Protein AF-0000000085123176 (afdb_homodimer)

Organism: Arcobacter nitrofigilis (strain ATCC 33309 / DSM 7299 / CCUG 15893 / LMG 7604 / NCTC 12251 / CI) (NCBI:txid572480)

Radius of gyration: 27.77 Å; Cα contacts (8 Å, |Δi|>4): 1333; chains: 2; bounding box: 53×90×58 Å

Nearest PDB structures (foldseek):
  7kwm-assembly1_A  TM=8.705E-01  e=2.620E-28  Homo sapiens
  6v8a-assembly1_A-2  TM=8.587E-01  e=2.335E-28  Homo sapiens
  4lcj-assembly4_G  TM=8.753E-01  e=7.917E-26  Homo sapiens
  6ih2-assembly1_B-2  TM=7.826E-01  e=4.218E-25  Ralstonia sp. 4506
  6ih4-assembly1_B  TM=7.760E-01  e=4.238E-24  Ralstonia sp. 4506

Sequence (638 aa):
MNRVFITDKITDPYIEKEVLGDELSPELHEDVEVLMVWHKKITNEFIDKFPKLKALVRYGVGYDVFQDLEYIKQKGIYASNTPDYGTEEVSDTAIAMIMNIARGITRYDYQCRDYKDGSWQTNTFTNIKRTSDYKLGVIGAGRIGGSVILKANALRFQTYFYDPYLSSGTEKMLGAKRVESLDELLKTCDIISINCPLNAQTNALVDENFISKMKKGSSIVNTARGPIVKDLDVFYEPLKSGHLNCVNLDVLPSEPPKNGLMIDAWKAKESWLDGRFIINPHSAFYSDKAYFEMRQKAALNAKRVLDGKKPINIVNGLKMNRVFITDKITDPYIEKEVLGDELSPELHEDVEVLMVWHKKITNEFIDKFPKLKALVRYGVGYDVFQDLEYIKQKGIYASNTPDYGTEEVSDTAIAMIMNIARGITRYDYQCRDYKDGSWQTNTFTNIKRTSDYKLGVIGAGRIGGSVILKANALRFQTYFYDPYLSSGTEKMLGAKRVESLDELLKTCDIISINCPLNAQTNALVDENFISKMKKGSSIVNTARGPIVKDLDVFYEPLKSGHLNCVNLDVLPSEPPKNGLMIDAWKAKESWLDGRFIINPHSAFYSDKAYFEMRQKAALNAKRVLDGKKPINIVNGLK

pLDDT: mean 95.34, std 4.99, range [68.31, 98.94]

Solvent-accessible surface area (backbone atoms only — not comparable to full-atom values): 32855 Å² total; per-residue (Å²): 124,33,34,29,32,71,74,48,93,72,83,74,56,61,62,38,38,72,69,43,46,66,31,52,26,95,61,89,58,50,71,26,26,30,40,36,34,57,70,64,71,45,42,72,73,62,53,67,60,26,84,53,43,42,34,39,35,24,54,30,59,72,58,78,37,53,68,48,46,67,59,39,32,73,71,65,24,43,35,25,40,32,70,71,44,27,39,67,35,33,22,50,38,49,48,20,51,51,35,29,61,53,63,35,51,51,30,34,33,55,54,52,65,70,52,52,93,88,37,45,61,71,65,62,71,85,83,30,52,42,53,62,72,38,31,37,22,29,37,20,61,50,75,42,25,37,47,36,44,45,47,38,46,65,63,38,34,37,44,32,32,36,49,94,82,62,62,90,61,50,38,69,75,51,70,33,47,71,48,94,42,66,66,59,41,34,52,66,22,46,32,38,37,40,39,39,74,75,46,88,83,31,48,38,49,48,35,61,70,50,58,69,49,32,28,77,49,14,30,42,37,35,67,49,51,18,47,27,34,56,48,72,54,61,48,44,62,37,43,73,73,41,42,27,54,35,41,37,28,24,44,48,59,43,84,65,75,61,88,46,71,36,51,49,38,58,67,66,60,40,73,93,44,50,53,27,61,45,48,35,51,54,47,42,51,56,17,60,58,22,51,52,43,30,48,43,52,34,35,50,34,50,45,32,43,77,72,73,40,78,55,62,60,62,72,44,72,68,127,124,34,34,28,31,71,73,47,95,69,85,75,56,62,62,38,38,72,70,43,45,64,30,50,25,94,62,90,59,50,70,25,27,29,41,37,34,58,70,62,72,45,43,72,74,62,53,68,59,26,83,53,43,42,34,39,35,23,53,32,60,74,58,77,38,54,68,49,45,67,60,39,32,74,71,65,24,45,36,25,40,31,70,72,44,26,39,67,36,32,24,50,39,47,49,21,50,50,35,30,62,54,64,34,50,49,31,36,33,53,54,50,67,68,55,52,92,84,39,58,47,70,68,61,71,85,82,31,52,44,53,63,72,40,29,38,20,29,36,19,62,51,75,40,25,37,48,35,44,45,48,38,46,65,64,37,35,37,44,33,32,37,51,95,82,63,62,89,61,50,39,68,74,52,68,31,46,70,50,94,40,67,65,60,42,33,51,65,21,45,33,38,37,40,39,41,74,77,46,89,84,31,48,39,50,47,35,62,70,52,57,70,50,31,29,78,50,13,32,42,36,35,67,48,51,19,47,25,34,56,49,71,53,61,48,44,61,39,44,75,73,42,42,26,53,35,41,38,28,25,44,49,59,43,83,66,75,62,88,46,71,38,50,49,40,58,65,65,60,40,73,92,43,49,53,27,61,44,46,36,43,54,47,41,49,57,18,60,58,22,51,51,41,30,49,42,52,33,33,50,35,50,45,32,42,76,71,73,38,79,56,60,61,61,72,44,72,67,128

Secondary structure (DSSP, 8-state):
---EEE-SS-S--HHHHHHHGGGB-SS--TT--EEEESS--B-HHHHTT-TT--EEEESSS--TTBS-HHHHHHTT-EEE--TTTTHHHHHHHHHHHHHHHHHTHHHHHHHHTT--TT-TTT---TT---GGG-EEEEE--SHHHHHHHHHHHHTT-EEEEE-TTSPTTHHHHHTSEEPS-HHHHHHH-SEEEE-PPPSTTTTT-BSHHHHHHSPTTEEEEE-S-GGGBS-GGGGHHHHHHTSEEEEEES--SSSSPPPSHHHHHHHTT-GGGTTTEEE--S-TT--HHHHHHHHHHHHHHHHHHHTTPPPSSBSS---/---EEE-SS-S--HHHHHHHGGGB-SS--TT--EEEESS--B-HHHHTT-TT--EEEESSS--TTBS-HHHHHHTT-EEE--TTTTHHHHHHHHHHHHHHHHHTHHHHHHHHTT--TT-TTT---TT---GGG-EEEEE--SHHHHHHHHHHHHTT-EEEEE-TTSPTTHHHHHTSEEPS-HHHHHHH-SEEEE-PPPSTTTTT-BSHHHHHHSPTTEEEEE-S-GGGBS-GGGGHHHHHHTSEEEEEES--SSSSPPPSHHHHHHHTT-GGGTTTEEE--S-TT--HHHHHHHHHHHHHHHHHHHTTPPPSSBSS---

InterPro domains:
  IPR006139 D-isomer specific 2-hydroxyacid dehydrogenase, catalytic domain [PF00389] (17-316)
  IPR006140 D-isomer specific 2-hydroxyacid dehydrogenase, NAD-binding domain [PF02826] (95-284)
  IPR029752 D-isomer specific 2-hydroxyacid dehydrogenase, NAD-binding domain conserved site 1 [PS00065] (136-163)
  IPR029753 D-isomer specific 2-hydroxyacid dehydrogenase, NAD-binding domain conserved site [PS00670] (185-207)
  IPR036291 NAD(P)-binding domain superfamily [SSF51735] (90-263)
  IPR043322 C-terminal binding protein [cd05299] (3-313)
  IPR051638 C-terminal-binding dehydrogenase [PTHR46029] (28-315)

Foldseek 3Di:
DQQEEEDDDDPDLPLLCVLCPPNNHPDDDQNHAEYEYEQAQDDPVNVVSHLNHAEYEYLEQDDVSDPCLQSCQVSNHFYFYDRPLQLVLLLVVLVVVVVCLLQVVQVLVLPCVPDDPPPNVVDDDPPRDDQLPFEEEEEDCPSNNLSNLQVSVVSNHAYEYEDPPDDPPVCVVSVHHYDDDLLVRQDPGQEYEYADADDPCQFLCAALVSLVSHAQQHEYEYSYEARSNVAPCRVVVCLLVRSYQAYEYAYHSDVVDDDDDRVVCVVVVPSSHGSRYHYHRNPSRDDPRSVSCSSNLSSNQVVCVVVVHHGPRGDSPND/DQQEEEDDDDPDLPLLCVLQPPNNHPDDDQNHAEYEYEQAQDDPVNVVSHLNHAEYEYLEQADVSDPCLQSCQVSNHFYFYDRPLQLVLLLVVLVVVVVCLLQVVQVCVLPCVPDDPPCPPVDDDPPRDQQLPFEEEEEDCPSNNLSNLQVSVVSNHAYEYEDPPDDPPVCVVSVHHYDDDLLVRQDPGQEYEYADADDPCQFLCAALVSLVSHHQQHEYEYSHEARSNVAPCRVVVCLLVRSYQAYEYAYHSDVVDDDDDRVVCVVVVPSSHGSRYHYHRNPSRDDPRSVSCSSNLSSNQVVCVVVVHHGPRGDSPND

Structure (mmCIF, N/CA/C/O backbone):
data_AF-0000000085123176-model_v1
#
loop_
_entity.id
_entity.type
_entity.pdbx_description
1 polymer 'D-isomer specific 2-hydroxyacid dehydrogenase NAD-binding protein'
#
loop_
_atom_site.group_PDB
_atom_site.id
_atom_site.type_symbol
_atom_site.label_atom_id
_atom_site.label_alt_id
_atom_site.label_comp_id
_atom_site.label_asym_id
_atom_site.label_entity_id
_atom_site.label_seq_id
_atom_site.pdbx_PDB_ins_code
_atom_site.Cartn_x
_atom_site.Cartn_y
_atom_site.Cartn_z
_atom_site.occupancy
_atom_site.B_iso_or_equiv
_atom_site.auth_seq_id
_atom_site.auth_comp_id
_atom_site.auth_asym_id
_atom_site.auth_atom_id
_atom_site.pdbx_PDB_model_num
ATOM 1 N N . MET A 1 1 ? -13.438 38.625 26.062 1 74.56 1 MET A N 1
ATOM 2 C CA . MET A 1 1 ? -14.227 37.969 25.016 1 74.56 1 MET A CA 1
ATOM 3 C C . MET A 1 1 ? -13.609 38.219 23.641 1 74.56 1 MET A C 1
ATOM 5 O O . MET A 1 1 ? -12.828 39.156 23.469 1 74.56 1 MET A O 1
ATOM 9 N N . ASN A 1 2 ? -13.188 37.219 22.766 1 89.62 2 ASN A N 1
ATOM 10 C CA . ASN A 1 2 ? -12.68 37.312 21.406 1 89.62 2 ASN A CA 1
ATOM 11 C C . ASN A 1 2 ? -11.156 37.375 21.375 1 89.62 2 ASN A C 1
ATOM 13 O O . ASN A 1 2 ? -10.586 38.188 20.672 1 89.62 2 ASN A O 1
ATOM 17 N N . ARG A 1 3 ? -10.5 36.562 22.156 1 97.12 3 ARG A N 1
ATOM 18 C CA . ARG A 1 3 ? -9.062 36.656 22.359 1 97.12 3 ARG A CA 1
ATOM 19 C C . ARG A 1 3 ? -8.312 35.719 21.422 1 97.12 3 ARG A C 1
ATOM 21 O O . ARG A 1 3 ? -7.09 35.844 21.281 1 97.12 3 ARG A O 1
ATOM 28 N N . VAL A 1 4 ? -9.055 34.906 20.828 1 98.44 4 VAL A N 1
ATOM 29 C CA . VAL A 1 4 ? -8.438 33.938 19.922 1 98.44 4 VAL A CA 1
ATOM 30 C C . VAL A 1 4 ? -8.969 34.156 18.5 1 98.44 4 VAL A C 1
ATOM 32 O O . VAL A 1 4 ? -10.164 34.375 18.312 1 98.44 4 VAL A O 1
ATOM 35 N N . PHE A 1 5 ? -8.109 34.094 17.547 1 98.19 5 PHE A N 1
ATOM 36 C CA . PHE A 1 5 ? -8.531 34.25 16.156 1 98.19 5 PHE A CA 1
ATOM 37 C C . PHE A 1 5 ? -7.883 33.188 15.289 1 98.19 5 PHE A C 1
ATOM 39 O O . PHE A 1 5 ? -6.711 32.844 15.469 1 98.19 5 PHE A O 1
ATOM 46 N N . ILE A 1 6 ? -8.672 32.594 14.391 1 98.06 6 ILE A N 1
ATOM 47 C CA . ILE A 1 6 ? -8.195 31.641 13.398 1 98.06 6 ILE A CA 1
ATOM 48 C C . ILE A 1 6 ? -7.855 32.375 12.102 1 98.06 6 ILE A C 1
ATOM 50 O O . ILE A 1 6 ? -8.719 33.031 11.5 1 98.06 6 ILE A O 1
ATOM 54 N N . THR A 1 7 ? -6.672 32.188 11.602 1 96.19 7 THR A N 1
ATOM 55 C CA . THR A 1 7 ? -6.164 33.062 10.531 1 96.19 7 THR A CA 1
ATOM 56 C C . THR A 1 7 ? -6.703 32.594 9.18 1 96.19 7 THR A C 1
ATOM 58 O O . THR A 1 7 ? -6.902 33.406 8.281 1 96.19 7 THR A O 1
ATOM 61 N N . ASP A 1 8 ? -6.883 31.281 8.977 1 91 8 ASP A N 1
ATOM 62 C CA . ASP A 1 8 ? -7.207 30.844 7.621 1 91 8 ASP A CA 1
ATOM 63 C C . ASP A 1 8 ? -7.723 29.406 7.605 1 91 8 ASP A C 1
ATOM 65 O O . ASP A 1 8 ? -7.742 28.75 8.641 1 91 8 ASP A O 1
ATOM 69 N N . LYS A 1 9 ? -8.391 29 6.543 1 84.25 9 LYS A N 1
ATOM 70 C CA . LYS A 1 9 ? -8.734 27.672 6.055 1 84.25 9 LYS A CA 1
ATOM 71 C C . LYS A 1 9 ? -9.969 27.125 6.766 1 84.25 9 LYS A C 1
ATOM 73 O O . LYS A 1 9 ? -10.734 26.359 6.184 1 84.25 9 LYS A O 1
ATOM 78 N N . ILE A 1 10 ? -10.055 27.5 8.07 1 90.69 10 ILE A N 1
ATOM 79 C CA . ILE A 1 10 ? -11.195 26.953 8.797 1 90.69 10 ILE A CA 1
ATOM 80 C C . ILE A 1 10 ? -12.438 27.812 8.516 1 90.69 10 ILE A C 1
ATOM 82 O O . ILE A 1 10 ? -12.5 28.969 8.914 1 90.69 10 ILE A O 1
ATOM 86 N N . THR A 1 11 ? -13.391 27.25 7.887 1 87.25 11 THR A N 1
ATOM 87 C CA . THR A 1 11 ? -14.594 27.984 7.504 1 87.25 11 THR A CA 1
ATOM 88 C C . THR A 1 11 ? -15.672 27.844 8.578 1 87.25 11 THR A C 1
ATOM 90 O O . THR A 1 11 ? -16.391 28.812 8.875 1 87.25 11 THR A O 1
ATOM 93 N N . ASP A 1 12 ? -15.852 26.688 9.117 1 92.5 12 ASP A N 1
ATOM 94 C CA . ASP A 1 12 ? -16.781 26.438 10.211 1 92.5 12 ASP A CA 1
ATOM 95 C C . ASP A 1 12 ? -16.031 25.922 11.445 1 92.5 12 ASP A C 1
ATOM 97 O O . ASP A 1 12 ? -15.836 24.703 11.594 1 92.5 12 ASP A O 1
ATOM 101 N N . PRO A 1 13 ? -15.781 26.844 12.328 1 96.31 13 PRO A N 1
ATOM 102 C CA . PRO A 1 13 ? -14.945 26.469 13.469 1 96.31 13 PRO A CA 1
ATOM 103 C C . PRO A 1 13 ? -15.75 25.844 14.609 1 96.31 13 PRO A C 1
ATOM 105 O O . PRO A 1 13 ? -15.57 26.203 15.773 1 96.31 13 PRO A O 1
ATOM 108 N N . TYR A 1 14 ? -16.578 24.828 14.312 1 96.44 14 TYR A N 1
ATOM 109 C CA . TYR A 1 14 ? -17.438 24.234 15.328 1 96.44 14 TYR A CA 1
ATOM 110 C C . TYR A 1 14 ? -16.625 23.516 16.391 1 96.44 14 TYR A C 1
ATOM 112 O O . TYR A 1 14 ? -16.969 23.531 17.578 1 96.44 14 TYR A O 1
ATOM 120 N N . ILE A 1 15 ? -15.516 22.922 16.078 1 97.5 15 ILE A N 1
ATOM 121 C CA . ILE A 1 15 ? -14.664 22.219 17.031 1 97.5 15 ILE A CA 1
ATOM 122 C C . ILE A 1 15 ? -14 23.234 17.969 1 97.5 15 ILE A C 1
ATOM 124 O O . ILE A 1 15 ? -14.016 23.078 19.188 1 97.5 15 ILE A O 1
ATOM 128 N N . GLU A 1 16 ? -13.445 24.25 17.344 1 98.06 16 GLU A N 1
ATOM 129 C CA . GLU A 1 16 ? -12.781 25.312 18.109 1 98.06 16 GLU A CA 1
ATOM 130 C C . GLU A 1 16 ? -13.766 26.031 19.031 1 98.06 16 GLU A C 1
ATOM 132 O O . GLU A 1 16 ? -13.422 26.375 20.156 1 98.06 16 GLU A O 1
ATOM 137 N N . LYS A 1 17 ? -15.008 26.266 18.562 1 97.38 17 LYS A N 1
ATOM 138 C CA . LYS A 1 17 ? -16.031 26.922 19.359 1 97.38 17 LYS A CA 1
ATOM 139 C C . LYS A 1 17 ? -16.422 26.094 20.578 1 97.38 17 LYS A C 1
ATOM 141 O O . LYS A 1 17 ? -16.719 26.625 21.641 1 97.38 17 LYS A O 1
ATOM 146 N N . GLU A 1 18 ? -16.469 24.828 20.375 1 97.94 18 GLU A N 1
ATOM 147 C CA . GLU A 1 18 ? -16.781 23.938 21.5 1 97.94 18 GLU A CA 1
ATOM 148 C C . GLU A 1 18 ? -15.727 24.047 22.594 1 97.94 18 GLU A C 1
ATOM 150 O O . GLU A 1 18 ? -16.047 23.969 23.781 1 97.94 18 GLU A O 1
ATOM 155 N N . VAL A 1 19 ? -14.492 24.297 22.234 1 98.06 19 VAL A N 1
ATOM 156 C CA . VAL A 1 19 ? -13.383 24.328 23.188 1 98.06 19 VAL A CA 1
ATOM 157 C C . VAL A 1 19 ? -13.227 25.734 23.75 1 98.06 19 VAL A C 1
ATOM 159 O O . VAL A 1 19 ? -13.062 25.906 24.969 1 98.06 19 VAL A O 1
ATOM 162 N N . LEU A 1 20 ? -13.336 26.766 22.875 1 98.06 20 LEU A N 1
ATOM 163 C CA . LEU A 1 20 ? -12.93 28.125 23.219 1 98.06 20 LEU A CA 1
ATOM 164 C C . LEU A 1 20 ? -14.141 28.984 23.547 1 98.06 20 LEU A C 1
ATOM 166 O O . LEU A 1 20 ? -14 30.047 24.156 1 98.06 20 LEU A O 1
ATOM 170 N N . GLY A 1 21 ? -15.359 28.531 23.078 1 96.62 21 GLY A N 1
ATOM 171 C CA . GLY A 1 21 ? -16.562 29.312 23.328 1 96.62 21 GLY A CA 1
ATOM 172 C C . GLY A 1 21 ? -16.484 30.734 22.797 1 96.62 21 GLY A C 1
ATOM 173 O O . GLY A 1 21 ? -16.125 30.953 21.641 1 96.62 21 GLY A O 1
ATOM 174 N N . ASP A 1 22 ? -16.734 31.688 23.719 1 95.31 22 ASP A N 1
ATOM 175 C CA . ASP A 1 22 ? -16.844 33.094 23.328 1 95.31 22 ASP A CA 1
ATOM 176 C C . ASP A 1 22 ? -15.461 33.719 23.172 1 95.31 22 ASP A C 1
ATOM 178 O O . ASP A 1 22 ? -15.336 34.844 22.656 1 95.31 22 ASP A O 1
ATOM 182 N N . GLU A 1 23 ? -14.523 32.938 23.5 1 97.56 23 GLU A N 1
ATOM 183 C CA . GLU A 1 23 ? -13.172 33.469 23.359 1 97.56 23 GLU A CA 1
ATOM 184 C C . GLU A 1 23 ? -12.75 33.531 21.891 1 97.56 23 GLU A C 1
ATOM 186 O O . GLU A 1 23 ? -11.828 34.25 21.531 1 97.56 23 GLU A O 1
ATOM 191 N N . LEU A 1 24 ? -13.352 32.719 21.109 1 97.69 24 LEU A N 1
ATOM 192 C CA . LEU A 1 24 ? -13.055 32.719 19.688 1 97.69 24 LEU A CA 1
ATOM 193 C C . LEU A 1 24 ? -13.656 33.938 19.016 1 97.69 24 LEU A C 1
ATOM 195 O O . LEU A 1 24 ? -14.883 34.125 19.016 1 97.69 24 LEU A O 1
ATOM 199 N N . SER A 1 25 ? -12.781 34.719 18.406 1 96.5 25 SER A N 1
ATOM 200 C CA . SER A 1 25 ? -13.219 35.969 17.766 1 96.5 25 SER A CA 1
ATOM 201 C C . SER A 1 25 ? -13.594 35.719 16.312 1 96.5 25 SER A C 1
ATOM 203 O O . SER A 1 25 ? -12.883 35.031 15.586 1 96.5 25 SER A O 1
ATOM 205 N N . PRO A 1 26 ? -14.656 36.281 15.805 1 93.25 26 PRO A N 1
ATOM 206 C CA . PRO A 1 26 ? -15.039 36.156 14.398 1 93.25 26 PRO A CA 1
ATOM 207 C C . PRO A 1 26 ? -14.211 37.062 13.484 1 93.25 26 PRO A C 1
ATOM 209 O O . PRO A 1 26 ? -14.195 36.844 12.266 1 93.25 26 PRO A O 1
ATOM 212 N N . GLU A 1 27 ? -13.562 3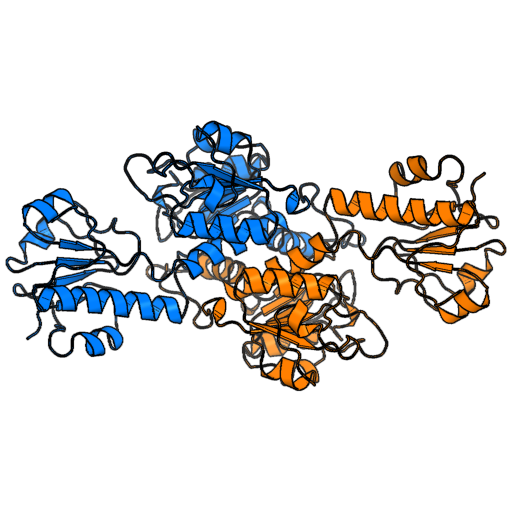8.094 14.047 1 95.06 27 GLU A N 1
ATOM 213 C CA . GLU A 1 27 ? -12.766 39.031 13.258 1 95.06 27 GLU A CA 1
ATOM 214 C C . GLU A 1 27 ? -11.391 39.25 13.883 1 95.06 27 GLU A C 1
ATOM 216 O O . GLU A 1 27 ? -11.227 39.094 15.094 1 95.06 27 GLU A O 1
ATOM 221 N N . LEU A 1 28 ? -10.469 39.531 13 1 96 28 LEU A N 1
ATOM 222 C CA . LEU A 1 28 ? -9.133 39.906 13.453 1 96 28 LEU A CA 1
ATOM 223 C C . LEU A 1 28 ? -9.102 41.312 14.039 1 96 28 LEU A C 1
ATOM 225 O O . LEU A 1 28 ? -9.688 42.219 13.477 1 96 28 LEU A O 1
ATOM 229 N N . HIS A 1 29 ? -8.539 41.5 15.227 1 95.88 29 HIS A N 1
ATOM 230 C CA . HIS A 1 29 ? -8.406 42.812 15.859 1 95.88 29 HIS A CA 1
ATOM 231 C C . HIS A 1 29 ? -7.145 42.875 16.719 1 95.88 29 HIS A C 1
ATOM 233 O O . HIS A 1 29 ? -6.535 41.844 17.016 1 95.88 29 HIS A O 1
ATOM 239 N N . GLU A 1 30 ? -6.781 43.969 17.188 1 94.56 30 GLU A N 1
ATOM 240 C CA . GLU A 1 30 ? -5.488 44.219 17.828 1 94.56 30 GLU A CA 1
ATOM 241 C C . GLU A 1 30 ? -5.402 43.562 19.203 1 94.56 30 GLU A C 1
ATOM 243 O O . GLU A 1 30 ? -4.309 43.312 19.703 1 94.56 30 GLU A O 1
ATOM 248 N N . ASP A 1 31 ? -6.523 43.219 19.797 1 95.88 31 ASP A N 1
ATOM 249 C CA . ASP A 1 31 ? -6.531 42.688 21.172 1 95.88 31 ASP A CA 1
ATOM 250 C C . ASP A 1 31 ? -6.422 41.188 21.188 1 95.88 31 ASP A C 1
ATOM 252 O O . ASP A 1 31 ? -6.5 40.562 22.25 1 95.88 31 ASP A O 1
ATOM 256 N N . VAL A 1 32 ? -6.238 40.625 20.047 1 97.88 32 VAL A N 1
ATOM 257 C CA . VAL A 1 32 ? -6.098 39.156 19.969 1 97.88 32 VAL A CA 1
ATOM 258 C C . VAL A 1 32 ? -4.871 38.719 20.766 1 97.88 32 VAL A C 1
ATOM 260 O O . VAL A 1 32 ? -3.807 39.312 20.656 1 97.88 32 VAL A O 1
ATOM 263 N N . GLU A 1 33 ? -5.012 37.656 21.531 1 98.44 33 GLU A N 1
ATOM 264 C CA . GLU A 1 33 ? -3.934 37.156 22.375 1 98.44 33 GLU A CA 1
ATOM 265 C C . GLU A 1 33 ? -3.342 35.875 21.797 1 98.44 33 GLU A C 1
ATOM 267 O O . GLU A 1 33 ? -2.193 35.531 22.078 1 98.44 33 GLU A O 1
ATOM 272 N N . VAL A 1 34 ? -4.125 35.094 21.094 1 98.81 34 VAL A N 1
ATOM 273 C CA . VAL A 1 34 ? -3.66 33.875 20.469 1 98.81 34 VAL A CA 1
ATOM 274 C C . VAL A 1 34 ? -4.109 33.812 19.016 1 98.81 34 VAL A C 1
ATOM 276 O O . VAL A 1 34 ? -5.273 34.094 18.703 1 98.81 34 VAL A O 1
ATOM 279 N N . LEU A 1 35 ? -3.24 33.562 18.125 1 98.62 35 LEU A N 1
ATOM 280 C CA . LEU A 1 35 ? -3.553 33.281 16.734 1 98.62 35 LEU A CA 1
ATOM 281 C C . LEU A 1 35 ? -3.408 31.797 16.422 1 98.62 35 LEU A C 1
ATOM 283 O O . LEU A 1 35 ? -2.381 31.188 16.734 1 98.62 35 LEU A O 1
ATOM 287 N N . MET A 1 36 ? -4.426 31.203 15.953 1 98.5 36 MET A N 1
ATOM 288 C CA . MET A 1 36 ? -4.371 29.844 15.414 1 98.5 36 MET A CA 1
ATOM 289 C C . MET A 1 36 ? -4.148 29.859 13.906 1 98.5 36 MET A C 1
ATOM 291 O O . MET A 1 36 ? -4.941 30.438 13.164 1 98.5 36 MET A O 1
ATOM 295 N N . VAL A 1 37 ? -3.045 29.219 13.477 1 97.69 37 VAL A N 1
ATOM 296 C CA . VAL A 1 37 ? -2.518 29.453 12.141 1 97.69 37 VAL A CA 1
ATOM 297 C C . VAL A 1 37 ? -2.48 28.141 11.359 1 97.69 37 VAL A C 1
ATOM 299 O O . VAL A 1 37 ? -1.936 27.141 11.836 1 97.69 37 VAL A O 1
ATOM 302 N N . TRP A 1 38 ? -3.016 28.172 10.188 1 93.19 38 TRP A N 1
ATOM 303 C CA . TRP A 1 38 ? -2.916 27 9.328 1 93.19 38 TRP A CA 1
ATOM 304 C C . TRP A 1 38 ? -1.861 27.203 8.242 1 93.19 38 TRP A C 1
ATOM 306 O O . TRP A 1 38 ? -0.79 26.594 8.289 1 93.19 38 TRP A O 1
ATOM 316 N N . HIS A 1 39 ? -2.066 28.156 7.273 1 89.88 39 HIS A N 1
ATOM 317 C CA . HIS A 1 39 ? -1.136 28.328 6.164 1 89.88 39 HIS A CA 1
ATOM 318 C C . HIS A 1 39 ? -0.608 29.75 6.094 1 89.88 39 HIS A C 1
ATOM 320 O O . HIS A 1 39 ? 0.385 30.016 5.414 1 89.88 39 HIS A O 1
ATOM 326 N N . LYS A 1 40 ? -1.213 30.625 6.758 1 93.44 40 LYS A N 1
ATOM 327 C CA . LYS A 1 40 ? -0.795 32.031 6.68 1 93.44 40 LYS A CA 1
ATOM 328 C C . LYS A 1 40 ? 0.663 32.188 7.102 1 93.44 40 LYS A C 1
ATOM 330 O O . LYS A 1 40 ? 1.077 31.656 8.141 1 93.44 40 LYS A O 1
ATOM 335 N N . LYS A 1 41 ? 1.39 32.906 6.309 1 94.25 41 LYS A N 1
ATOM 336 C CA . LYS A 1 41 ? 2.766 33.219 6.676 1 94.25 41 LYS A CA 1
ATOM 337 C C . LYS A 1 41 ? 2.809 34.312 7.73 1 94.25 41 LYS A C 1
ATOM 339 O O . LYS A 1 41 ? 2.32 35.438 7.504 1 94.25 41 LYS A O 1
ATOM 344 N N . ILE A 1 42 ? 3.379 34.031 8.812 1 97.75 42 ILE A N 1
ATOM 345 C CA . ILE A 1 42 ? 3.439 34.969 9.938 1 97.75 42 ILE A CA 1
ATOM 346 C C . ILE A 1 42 ? 4.781 35.688 9.93 1 97.75 42 ILE A C 1
ATOM 348 O O . ILE A 1 42 ? 5.793 35.156 10.391 1 97.75 42 ILE A O 1
ATOM 352 N N . THR A 1 43 ? 4.75 36.938 9.484 1 97.69 43 THR A N 1
ATOM 353 C CA . THR A 1 43 ? 5.949 37.781 9.422 1 97.69 43 THR A CA 1
ATOM 354 C C . THR A 1 43 ? 6.098 38.594 10.695 1 97.69 43 THR A C 1
ATOM 356 O O . THR A 1 43 ? 5.168 38.688 11.5 1 97.69 43 THR A O 1
ATOM 359 N N . ASN A 1 44 ? 7.293 39.188 10.812 1 98 44 ASN A N 1
ATOM 360 C CA . ASN A 1 44 ? 7.516 40.094 11.938 1 98 44 ASN A CA 1
ATOM 361 C C . ASN A 1 44 ? 6.551 41.25 11.914 1 98 44 ASN A C 1
ATOM 363 O O . ASN A 1 44 ? 5.984 41.625 12.953 1 98 44 ASN A O 1
ATOM 367 N N . GLU A 1 45 ? 6.355 41.781 10.711 1 97.75 45 GLU A N 1
ATOM 368 C CA . GLU A 1 45 ? 5.449 42.906 10.547 1 97.75 45 GLU A CA 1
ATOM 369 C C . GLU A 1 45 ? 4.031 42.562 10.977 1 97.75 45 GLU A C 1
ATOM 371 O O . GLU A 1 45 ? 3.336 43.375 11.594 1 97.75 45 GLU A O 1
ATOM 376 N N . PHE A 1 46 ? 3.611 41.344 10.641 1 97.88 46 PHE A N 1
ATOM 377 C CA . PHE A 1 46 ? 2.275 40.906 11.008 1 97.88 46 PHE A CA 1
ATOM 378 C C . PHE A 1 46 ? 2.143 40.781 12.523 1 97.88 46 PHE A C 1
ATOM 380 O O . PHE A 1 46 ? 1.142 41.188 13.102 1 97.88 46 PHE A O 1
ATOM 387 N N . ILE A 1 47 ? 3.107 40.25 13.211 1 98 47 ILE A N 1
ATOM 388 C CA . ILE A 1 47 ? 3.137 40.062 14.656 1 98 47 ILE A CA 1
ATOM 389 C C . ILE A 1 47 ? 3.016 41.406 15.367 1 98 47 ILE A C 1
ATOM 391 O O . ILE A 1 47 ? 2.295 41.5 16.359 1 98 47 ILE A O 1
ATOM 395 N N . ASP A 1 48 ? 3.664 42.375 14.812 1 97.62 48 ASP A N 1
ATOM 396 C CA . ASP A 1 48 ? 3.756 43.688 15.445 1 97.62 48 ASP A CA 1
ATOM 397 C C . ASP A 1 48 ? 2.393 44.375 15.492 1 97.62 48 ASP A C 1
ATOM 399 O O . ASP A 1 48 ? 2.205 45.344 16.219 1 97.62 48 ASP A O 1
ATOM 403 N N . LYS A 1 49 ? 1.468 43.875 14.719 1 97.19 49 LYS A N 1
ATOM 404 C CA . LYS A 1 49 ? 0.127 44.469 14.703 1 97.19 49 LYS A CA 1
ATOM 405 C C . LYS A 1 49 ? -0.669 44.031 15.938 1 97.19 49 LYS A C 1
ATOM 407 O O . LYS A 1 49 ? -1.726 44.594 16.219 1 97.19 49 LYS A O 1
ATOM 412 N N . PHE A 1 50 ? -0.157 43.094 16.672 1 97.62 50 PHE A N 1
ATOM 413 C CA . PHE A 1 50 ? -0.904 42.531 17.797 1 97.62 50 PHE A CA 1
ATOM 414 C C . PHE A 1 50 ? -0.11 42.656 19.094 1 97.62 50 PHE A C 1
ATOM 416 O O . PHE A 1 50 ? 0.495 41.688 19.547 1 97.62 50 PHE A O 1
ATOM 423 N N . PRO A 1 51 ? -0.219 43.781 19.766 1 96.62 51 PRO A N 1
ATOM 424 C CA . PRO A 1 51 ? 0.595 44.062 20.953 1 96.62 51 PRO A CA 1
ATOM 425 C C . PRO A 1 51 ? 0.26 43.125 22.125 1 96.62 51 PRO A C 1
ATOM 427 O O . PRO A 1 51 ? 1.069 42.969 23.031 1 96.62 51 PRO A O 1
ATOM 430 N N . LYS A 1 52 ? -0.879 42.5 22.156 1 97.38 52 LYS A N 1
ATOM 431 C CA . LYS A 1 52 ? -1.282 41.656 23.266 1 97.38 52 LYS A CA 1
ATOM 432 C C . LYS A 1 52 ? -1.06 40.188 22.953 1 97.38 52 LYS A C 1
ATOM 434 O O . LYS A 1 52 ? -1.401 39.312 23.75 1 97.38 52 LYS A O 1
ATOM 439 N N . LEU A 1 53 ? -0.535 39.875 21.797 1 98.38 53 LEU A N 1
ATOM 440 C CA . LEU A 1 53 ? -0.347 38.531 21.344 1 98.38 53 LEU A CA 1
ATOM 441 C C . LEU A 1 53 ? 0.547 37.75 22.297 1 98.38 53 LEU A C 1
ATOM 443 O O . LEU A 1 53 ? 1.623 38.219 22.672 1 98.38 53 LEU A O 1
ATOM 447 N N . LYS A 1 54 ? 0.105 36.562 22.672 1 98.38 54 LYS A N 1
ATOM 448 C CA . LYS A 1 54 ? 0.841 35.719 23.625 1 98.38 54 LYS A CA 1
ATOM 449 C C . LYS A 1 54 ? 1.319 34.438 22.969 1 98.38 54 LYS A C 1
ATOM 451 O O . LYS A 1 54 ? 2.305 33.844 23.406 1 98.38 54 LYS A O 1
ATOM 456 N N . ALA A 1 55 ? 0.562 34 21.953 1 98.75 55 ALA A N 1
ATOM 457 C CA . ALA A 1 55 ? 0.933 32.719 21.375 1 98.75 55 ALA A CA 1
ATOM 458 C C . ALA A 1 55 ? 0.483 32.625 19.922 1 98.75 55 ALA A C 1
ATOM 460 O O . ALA A 1 55 ? -0.511 33.219 19.531 1 98.75 55 ALA A O 1
ATOM 461 N N . LEU A 1 56 ? 1.235 31.875 19.188 1 98.69 56 LEU A N 1
ATOM 462 C CA . LEU A 1 56 ? 0.912 31.359 17.859 1 98.69 56 LEU A CA 1
ATOM 463 C C . LEU A 1 56 ? 0.777 29.844 17.891 1 98.69 56 LEU A C 1
ATOM 465 O O . LEU A 1 56 ? 1.722 29.141 18.25 1 98.69 56 LEU A O 1
ATOM 469 N N . VAL A 1 57 ? -0.39 29.344 17.531 1 98.44 57 VAL A N 1
ATOM 470 C CA . VAL A 1 57 ? -0.635 27.906 17.547 1 98.44 57 VAL A CA 1
ATOM 471 C C . VAL A 1 57 ? -0.857 27.391 16.125 1 98.44 57 VAL A C 1
ATOM 473 O O . VAL A 1 57 ? -1.818 27.797 15.469 1 98.44 57 VAL A O 1
ATOM 476 N N . ARG A 1 58 ? -0.019 26.531 15.688 1 97.31 58 ARG A N 1
ATOM 477 C CA . ARG A 1 58 ? -0.068 25.984 14.344 1 97.31 58 ARG A CA 1
ATOM 478 C C . ARG A 1 58 ? -1 24.781 14.273 1 97.31 58 ARG A C 1
ATOM 480 O O . ARG A 1 58 ? -0.916 23.875 15.109 1 97.31 58 ARG A O 1
ATOM 487 N N . TYR A 1 59 ? -1.952 24.906 13.219 1 95.12 59 TYR A N 1
ATOM 488 C CA . TYR A 1 59 ? -2.631 23.672 12.836 1 95.12 59 TYR A CA 1
ATOM 489 C C . TYR A 1 59 ? -1.695 22.75 12.055 1 95.12 59 TYR A C 1
ATOM 491 O O . TYR A 1 59 ? -1.38 23.031 10.891 1 95.12 59 TYR A O 1
ATOM 499 N N . GLY A 1 60 ? -1.128 21.625 12.758 1 92.56 60 GLY A N 1
ATOM 500 C CA . GLY A 1 60 ? -0.33 20.688 11.992 1 92.56 60 GLY A CA 1
ATOM 501 C C . GLY A 1 60 ? 1.059 20.484 12.562 1 92.56 60 GLY A C 1
ATOM 502 O O . GLY A 1 60 ? 1.418 21.078 13.578 1 92.56 60 GLY A O 1
ATOM 503 N N . VAL A 1 61 ? 1.838 19.703 11.852 1 89.38 61 VAL A N 1
ATOM 504 C CA . VAL A 1 61 ? 3.146 19.281 12.328 1 89.38 61 VAL A CA 1
ATOM 505 C C . VAL A 1 61 ? 4.207 20.297 11.93 1 89.38 61 VAL A C 1
ATOM 507 O O . VAL A 1 61 ? 5 20.734 12.766 1 89.38 61 VAL A O 1
ATOM 510 N N . GLY A 1 62 ? 4.254 20.672 10.633 1 87.44 62 GLY A N 1
ATOM 511 C CA . GLY A 1 62 ? 5.199 21.672 10.164 1 87.44 62 GLY A CA 1
ATOM 512 C C . GLY A 1 62 ? 4.879 23.062 10.656 1 87.44 62 GLY A C 1
ATOM 513 O O . GLY A 1 62 ? 3.709 23.422 10.797 1 87.44 62 GLY A O 1
ATOM 514 N N . TYR A 1 63 ? 5.867 23.812 10.906 1 91.62 63 TYR A N 1
ATOM 515 C CA . TYR A 1 63 ? 5.641 25.141 11.43 1 91.62 63 TYR A CA 1
ATOM 516 C C . TYR A 1 63 ? 6.473 26.172 10.68 1 91.62 63 TYR A C 1
ATOM 518 O O . TYR A 1 63 ? 6.863 27.203 11.242 1 91.62 63 TYR A O 1
ATOM 526 N N . ASP A 1 64 ? 6.699 25.844 9.414 1 88.06 64 ASP A N 1
ATOM 527 C CA . ASP A 1 64 ? 7.496 26.719 8.562 1 88.06 64 ASP A CA 1
ATOM 528 C C . ASP A 1 64 ? 6.738 28 8.234 1 88.06 64 ASP A C 1
ATOM 530 O O . ASP A 1 64 ? 7.312 28.953 7.699 1 88.06 64 ASP A O 1
ATOM 534 N N . VAL A 1 65 ? 5.508 28.094 8.648 1 91.62 65 VAL A N 1
ATOM 535 C CA . VAL A 1 65 ? 4.703 29.312 8.469 1 91.62 65 VAL A CA 1
ATOM 536 C C . VAL A 1 65 ? 5.219 30.406 9.391 1 91.62 65 VAL A C 1
ATOM 538 O O . VAL A 1 65 ? 4.992 31.594 9.133 1 91.62 65 VAL A O 1
ATOM 541 N N . PHE A 1 66 ? 5.801 30.016 10.492 1 95.69 66 PHE A N 1
ATOM 542 C CA . PHE A 1 66 ? 6.441 30.984 11.383 1 95.69 66 PHE A CA 1
ATOM 543 C C . PHE A 1 66 ? 7.793 31.422 10.82 1 95.69 66 PHE A C 1
ATOM 545 O O . PHE A 1 66 ? 8.797 30.719 10.992 1 95.69 66 PHE A O 1
ATOM 552 N N . GLN A 1 67 ? 7.898 32.594 10.289 1 93.81 67 GLN A N 1
ATOM 553 C CA . GLN A 1 67 ? 9.008 33.031 9.438 1 93.81 67 GLN A CA 1
ATOM 554 C C . GLN A 1 67 ? 10.25 33.312 10.273 1 93.81 67 GLN A C 1
ATOM 556 O O . GLN A 1 67 ? 11.375 33.281 9.758 1 93.81 67 GLN A O 1
ATOM 561 N N . ASP A 1 68 ? 10.07 33.781 11.484 1 96.25 68 ASP A N 1
ATOM 562 C CA . ASP A 1 68 ? 11.18 34.188 12.344 1 96.25 68 ASP A CA 1
ATOM 563 C C . ASP A 1 68 ? 10.938 33.75 13.789 1 96.25 68 ASP A C 1
ATOM 565 O O . ASP A 1 68 ? 10.469 34.562 14.602 1 96.25 68 ASP A O 1
ATOM 569 N N . LEU A 1 69 ? 11.344 32.5 14.094 1 96.12 69 LEU A N 1
ATOM 570 C CA . LEU A 1 69 ? 11.102 31.938 15.414 1 96.12 69 LEU A CA 1
ATOM 571 C C . LEU A 1 69 ? 11.844 32.719 16.5 1 96.12 69 LEU A C 1
ATOM 573 O O . LEU A 1 69 ? 11.359 32.844 17.609 1 96.12 69 LEU A O 1
ATOM 577 N N . GLU A 1 70 ? 13.008 33.188 16.125 1 96.75 70 GLU A N 1
ATOM 578 C CA . GLU A 1 70 ? 13.789 33.969 17.094 1 96.75 70 GLU A CA 1
ATOM 579 C C . GLU A 1 70 ? 13.086 35.281 17.438 1 96.75 70 GLU A C 1
ATOM 581 O O . GLU A 1 70 ? 13.078 35.688 18.609 1 96.75 70 GLU A O 1
ATOM 586 N N . TYR A 1 71 ? 12.562 35.938 16.438 1 97.88 71 TYR A N 1
ATOM 587 C CA . TYR A 1 71 ? 11.828 37.156 16.688 1 97.88 71 TYR A CA 1
ATOM 588 C C . TYR A 1 71 ? 10.617 36.906 17.562 1 97.88 71 TYR A C 1
ATOM 590 O O . TYR A 1 71 ? 10.359 37.688 18.5 1 97.88 71 TYR A O 1
ATOM 598 N N . ILE A 1 72 ? 9.898 35.844 17.266 1 98.38 72 ILE A N 1
ATOM 599 C CA . ILE A 1 72 ? 8.719 35.469 18.031 1 98.38 72 ILE A CA 1
ATOM 600 C C . ILE A 1 72 ? 9.109 35.25 19.5 1 98.38 72 ILE A C 1
ATOM 602 O O . ILE A 1 72 ? 8.438 35.719 20.406 1 98.38 72 ILE A O 1
ATOM 606 N N . LYS A 1 73 ? 10.188 34.594 19.703 1 98 73 LYS A N 1
ATOM 607 C CA . LYS A 1 73 ? 10.711 34.312 21.031 1 98 73 LYS A CA 1
ATOM 608 C C . LYS A 1 73 ? 11.086 35.594 21.766 1 98 73 LYS A C 1
ATOM 610 O O . LYS A 1 73 ? 10.75 35.781 22.938 1 98 73 LYS A O 1
ATOM 615 N N . GLN A 1 74 ? 11.758 36.5 21.094 1 97.81 74 GLN A N 1
ATOM 616 C CA . GLN A 1 74 ? 12.211 37.75 21.688 1 97.81 74 GLN A CA 1
ATOM 617 C C . GLN A 1 74 ? 11.023 38.594 22.156 1 97.81 74 GLN A C 1
ATOM 619 O O . GLN A 1 74 ? 11.133 39.344 23.141 1 97.81 74 GLN A O 1
ATOM 624 N N . LYS A 1 75 ? 9.93 38.5 21.516 1 98 75 LYS A N 1
ATOM 625 C CA . LYS A 1 75 ? 8.734 39.25 21.859 1 98 75 LYS A CA 1
ATOM 626 C C . LYS A 1 75 ? 7.988 38.594 23.016 1 98 75 LYS A C 1
ATOM 628 O O . LYS A 1 75 ? 6.973 39.094 23.484 1 98 75 LYS A O 1
ATOM 633 N N . GLY A 1 76 ? 8.508 37.469 23.422 1 97.75 76 GLY A N 1
ATOM 634 C CA . GLY A 1 76 ? 7.863 36.719 24.516 1 97.75 76 GLY A CA 1
ATOM 635 C C . GLY A 1 76 ? 6.605 36 24.078 1 97.75 76 GLY A C 1
ATOM 636 O O . GLY A 1 76 ? 5.715 35.75 24.891 1 97.75 76 GLY A O 1
ATOM 637 N N . ILE A 1 77 ? 6.469 35.719 22.828 1 98.56 77 ILE A N 1
ATOM 638 C CA . ILE A 1 77 ? 5.312 35.031 22.266 1 98.56 77 ILE A CA 1
ATOM 639 C C . ILE A 1 77 ? 5.629 33.562 22.062 1 98.56 77 ILE A C 1
ATOM 641 O O . ILE A 1 77 ? 6.672 33.188 21.516 1 98.56 77 ILE A O 1
ATOM 645 N N . TYR A 1 78 ? 4.762 32.625 22.531 1 98.44 78 TYR A N 1
ATOM 646 C CA . TYR A 1 78 ? 4.938 31.203 22.297 1 98.44 78 TYR A CA 1
ATOM 647 C C . TYR A 1 78 ? 4.609 30.844 20.859 1 98.44 78 TYR A C 1
ATOM 649 O O . TYR A 1 78 ? 3.641 31.344 20.281 1 98.44 78 TYR A O 1
ATOM 657 N N . ALA A 1 79 ? 5.414 30.062 20.234 1 98.44 79 ALA A N 1
ATOM 658 C CA . ALA A 1 79 ? 5.078 29.359 19 1 98.44 79 ALA A CA 1
ATOM 659 C C . ALA A 1 79 ? 4.988 27.859 19.234 1 98.44 79 ALA A C 1
ATOM 661 O O . ALA A 1 79 ? 5.926 27.234 19.75 1 98.44 79 ALA A O 1
ATOM 662 N N . SER A 1 80 ? 3.869 27.281 18.938 1 97.88 80 SER A N 1
ATOM 663 C CA . SER A 1 80 ? 3.668 25.859 19.125 1 97.88 80 SER A CA 1
ATOM 664 C C . SER A 1 80 ? 3.037 25.219 17.891 1 97.88 80 SER A C 1
ATOM 666 O O . SER A 1 80 ? 2.459 25.922 17.062 1 97.88 80 SER A O 1
ATOM 668 N N . ASN A 1 81 ? 3.234 23.922 17.734 1 96.25 81 ASN A N 1
ATOM 669 C CA . ASN A 1 81 ? 2.594 23.172 16.656 1 96.25 81 ASN A CA 1
ATOM 670 C C . ASN A 1 81 ? 1.751 22.031 17.203 1 96.25 81 ASN A C 1
ATOM 672 O O . ASN A 1 81 ? 1.473 21.969 18.391 1 96.25 81 ASN A O 1
ATOM 676 N N . THR A 1 82 ? 1.092 21.281 16.344 1 95.88 82 THR A N 1
ATOM 677 C CA . THR A 1 82 ? 0.289 20.109 16.688 1 95.88 82 THR A CA 1
ATOM 678 C C . THR A 1 82 ? 0.895 18.844 16.078 1 95.88 82 THR A C 1
ATOM 680 O O . THR A 1 82 ? 0.407 18.359 15.055 1 95.88 82 THR A O 1
ATOM 683 N N . PRO A 1 83 ? 1.88 18.219 16.719 1 92.88 83 PRO A N 1
ATOM 684 C CA . PRO A 1 83 ? 2.762 17.281 16.016 1 92.88 83 PRO A CA 1
ATOM 685 C C . PRO A 1 83 ? 2.211 15.852 16 1 92.88 83 PRO A C 1
ATOM 687 O O . PRO A 1 83 ? 2.672 15.016 15.227 1 92.88 83 PRO A O 1
ATOM 690 N N . ASP A 1 84 ? 1.239 15.461 16.766 1 92.19 84 ASP A N 1
ATOM 691 C CA . ASP A 1 84 ? 1.003 14.039 17 1 92.19 84 ASP A CA 1
ATOM 692 C C . ASP A 1 84 ? -0.357 13.609 16.453 1 92.19 84 ASP A C 1
ATOM 694 O O . ASP A 1 84 ? -0.755 12.453 16.594 1 92.19 84 ASP A O 1
ATOM 698 N N . TYR A 1 85 ? -1.045 14.531 15.828 1 93.94 85 TYR A N 1
ATOM 699 C CA . TYR A 1 85 ? -2.418 14.227 15.438 1 93.94 85 TYR A CA 1
ATOM 700 C C . TYR A 1 85 ? -2.451 13.195 14.32 1 93.94 85 TYR A C 1
ATOM 702 O O . TYR A 1 85 ? -3.385 12.391 14.227 1 93.94 85 TYR A O 1
ATOM 710 N N . GLY A 1 86 ? -1.479 13.156 13.453 1 94.44 86 GLY A N 1
ATOM 711 C CA . GLY A 1 86 ? -1.563 12.406 12.211 1 94.44 86 GLY A CA 1
ATOM 712 C C . GLY A 1 86 ? -0.41 11.438 12.016 1 94.44 86 GLY A C 1
ATOM 713 O O . GLY A 1 86 ? -0.092 11.062 10.891 1 94.44 86 GLY A O 1
ATOM 714 N N . THR A 1 87 ? 0.227 11.039 13.109 1 94.88 87 THR A N 1
ATOM 715 C CA . THR A 1 87 ? 1.382 10.148 13.031 1 94.88 87 THR A CA 1
ATOM 716 C C . THR A 1 87 ? 1.015 8.844 12.336 1 94.88 87 THR A C 1
ATOM 718 O O . THR A 1 87 ? 1.742 8.375 11.453 1 94.88 87 THR A O 1
ATOM 721 N N . GLU A 1 88 ? -0.133 8.305 12.688 1 96.25 88 GLU A N 1
ATOM 722 C CA . GLU A 1 88 ? -0.586 7.062 12.07 1 96.25 88 GLU A CA 1
ATOM 723 C C . GLU A 1 88 ? -0.875 7.262 10.586 1 96.25 88 GLU A C 1
ATOM 725 O O . GLU A 1 88 ? -0.441 6.461 9.75 1 96.25 88 GLU A O 1
ATOM 730 N N . GLU A 1 89 ? -1.548 8.367 10.289 1 97.12 89 GLU A N 1
ATOM 731 C CA . GLU A 1 89 ? -1.976 8.641 8.914 1 97.12 89 GLU A CA 1
ATOM 732 C C . GLU A 1 89 ? -0.777 8.812 7.988 1 97.12 89 GLU A C 1
ATOM 734 O O . GLU A 1 89 ? -0.716 8.203 6.922 1 97.12 89 GLU A O 1
ATOM 739 N N . VAL A 1 90 ? 0.159 9.586 8.406 1 97.56 90 VAL A N 1
ATOM 740 C CA . VAL A 1 90 ? 1.293 9.891 7.547 1 97.56 90 VAL A CA 1
ATOM 741 C C . VAL A 1 90 ? 2.162 8.648 7.367 1 97.56 90 VAL A C 1
ATOM 743 O O . VAL A 1 90 ? 2.604 8.344 6.258 1 97.56 90 VAL A O 1
ATOM 746 N N . SER A 1 91 ? 2.428 7.891 8.438 1 98.5 91 SER A N 1
ATOM 747 C CA . SER A 1 91 ? 3.227 6.672 8.328 1 98.5 91 SER A CA 1
ATOM 748 C C . SER A 1 91 ? 2.514 5.621 7.492 1 98.5 91 SER A C 1
ATOM 750 O O . SER A 1 91 ? 3.152 4.887 6.734 1 98.5 91 SER A O 1
ATOM 752 N N . ASP A 1 92 ? 1.179 5.527 7.641 1 98.62 92 ASP A N 1
ATOM 753 C CA . ASP A 1 92 ? 0.403 4.59 6.832 1 98.62 92 ASP A CA 1
ATOM 754 C C . ASP A 1 92 ? 0.488 4.945 5.348 1 98.62 92 ASP A C 1
ATOM 756 O O . ASP A 1 92 ? 0.562 4.059 4.496 1 98.62 92 ASP A O 1
ATOM 760 N N . THR A 1 93 ? 0.438 6.23 5.047 1 98.5 93 THR A N 1
ATOM 761 C CA . THR A 1 93 ? 0.562 6.672 3.662 1 98.5 93 THR A CA 1
ATOM 762 C C . THR A 1 93 ? 1.939 6.324 3.105 1 98.5 93 THR A C 1
ATOM 764 O O . THR A 1 93 ? 2.055 5.832 1.98 1 98.5 93 THR A O 1
ATOM 767 N N . ALA A 1 94 ? 2.945 6.531 3.9 1 98.88 94 ALA A N 1
ATOM 768 C CA . ALA A 1 94 ? 4.293 6.152 3.48 1 98.88 94 ALA A CA 1
ATOM 769 C C . ALA A 1 94 ? 4.371 4.66 3.176 1 98.88 94 ALA A C 1
ATOM 771 O O . ALA A 1 94 ? 4.895 4.258 2.135 1 98.88 94 ALA A O 1
ATOM 772 N N . ILE A 1 95 ? 3.814 3.844 4.047 1 98.88 95 ILE A N 1
ATOM 773 C CA . ILE A 1 95 ? 3.842 2.395 3.877 1 98.88 95 ILE A CA 1
ATOM 774 C C . ILE A 1 95 ? 3.045 2.008 2.633 1 98.88 95 ILE A C 1
ATOM 776 O O . ILE A 1 95 ? 3.453 1.123 1.877 1 98.88 95 ILE A O 1
ATOM 780 N N . ALA A 1 96 ? 1.912 2.668 2.428 1 98.75 96 ALA A N 1
ATOM 781 C CA . ALA A 1 96 ? 1.117 2.402 1.23 1 98.75 96 ALA A CA 1
ATOM 782 C C . ALA A 1 96 ? 1.926 2.67 -0.036 1 98.75 96 ALA A C 1
ATOM 784 O O . ALA A 1 96 ? 1.911 1.864 -0.97 1 98.75 96 ALA A O 1
ATOM 785 N N . MET A 1 97 ? 2.643 3.771 -0.031 1 98.81 97 MET A N 1
ATOM 786 C CA . MET A 1 97 ? 3.473 4.129 -1.178 1 98.81 97 MET A CA 1
ATOM 787 C C . MET A 1 97 ? 4.629 3.146 -1.34 1 98.81 97 MET A C 1
ATOM 789 O O . MET A 1 97 ? 4.93 2.715 -2.453 1 98.81 97 MET A O 1
ATOM 793 N N . ILE A 1 98 ? 5.238 2.762 -0.248 1 98.88 98 ILE A N 1
ATOM 794 C CA . ILE A 1 98 ? 6.359 1.824 -0.253 1 98.88 98 ILE A CA 1
ATOM 795 C C . ILE A 1 98 ? 5.898 0.476 -0.802 1 98.88 98 ILE A C 1
ATOM 797 O O . ILE A 1 98 ? 6.555 -0.105 -1.669 1 98.88 98 ILE A O 1
ATOM 801 N N . MET A 1 99 ? 4.762 0.016 -0.35 1 98.62 99 MET A N 1
ATOM 802 C CA . MET A 1 99 ? 4.238 -1.27 -0.806 1 98.62 99 MET A CA 1
ATOM 803 C C . MET A 1 99 ? 3.809 -1.194 -2.268 1 98.62 99 MET A C 1
ATOM 805 O O . MET A 1 99 ? 3.945 -2.168 -3.01 1 98.62 99 MET A O 1
ATOM 809 N N . ASN A 1 100 ? 3.199 -0.064 -2.68 1 98.06 100 ASN A N 1
ATOM 810 C CA . ASN A 1 100 ? 2.873 0.152 -4.086 1 98.06 100 ASN A CA 1
ATOM 811 C C . ASN A 1 100 ? 4.098 -0.013 -4.977 1 98.06 100 ASN A C 1
ATOM 813 O O . ASN A 1 100 ? 4.023 -0.646 -6.031 1 98.06 100 ASN A O 1
ATOM 817 N N . ILE A 1 101 ? 5.219 0.483 -4.531 1 98 101 ILE A N 1
ATOM 818 C CA . ILE A 1 101 ? 6.484 0.393 -5.254 1 98 101 ILE A CA 1
ATOM 819 C C . ILE A 1 101 ? 6.992 -1.046 -5.227 1 98 101 ILE A C 1
ATOM 821 O O . ILE A 1 101 ? 7.328 -1.613 -6.27 1 98 101 ILE A O 1
ATOM 825 N N . ALA A 1 102 ? 7 -1.645 -4.078 1 97.75 102 ALA A N 1
ATOM 826 C CA . ALA A 1 102 ? 7.609 -2.955 -3.867 1 97.75 102 ALA A CA 1
ATOM 827 C C . ALA A 1 102 ? 6.879 -4.035 -4.66 1 97.75 102 ALA A C 1
ATOM 829 O O . ALA A 1 102 ? 7.492 -4.996 -5.129 1 97.75 102 ALA A O 1
ATOM 830 N N . ARG A 1 103 ? 5.559 -3.82 -4.824 1 97.38 103 ARG A N 1
ATOM 831 C CA . ARG A 1 103 ? 4.777 -4.871 -5.469 1 97.38 103 ARG A CA 1
ATOM 832 C C . ARG A 1 103 ? 4.324 -4.441 -6.859 1 97.38 103 ARG A C 1
ATOM 834 O O . ARG A 1 103 ? 3.723 -5.23 -7.594 1 97.38 103 ARG A O 1
ATOM 841 N N . GLY A 1 104 ? 4.609 -3.219 -7.262 1 96 104 GLY A N 1
ATOM 842 C CA . GLY A 1 104 ? 4.383 -2.73 -8.609 1 96 104 GLY A CA 1
ATOM 843 C C . GLY A 1 104 ? 2.916 -2.541 -8.945 1 96 104 GLY A C 1
ATOM 844 O O . GLY A 1 104 ? 2.504 -2.723 -10.094 1 96 104 GLY A O 1
ATOM 845 N N . ILE A 1 105 ? 2.078 -2.172 -7.941 1 96.19 105 ILE A N 1
ATOM 846 C CA . ILE A 1 105 ? 0.626 -2.158 -8.086 1 96.19 105 ILE A CA 1
ATOM 847 C C . ILE A 1 105 ? 0.227 -1.205 -9.211 1 96.19 105 ILE A C 1
ATOM 849 O O . ILE A 1 105 ? -0.346 -1.629 -10.219 1 96.19 105 ILE A O 1
ATOM 853 N N . THR A 1 106 ? 0.622 0.043 -9.125 1 94.38 106 THR A N 1
ATOM 854 C CA . THR A 1 106 ? 0.212 1.055 -10.094 1 94.38 106 THR A CA 1
ATOM 855 C C . THR A 1 106 ? 0.911 0.838 -11.438 1 94.38 106 THR A C 1
ATOM 857 O O . THR A 1 106 ? 0.301 1.003 -12.492 1 94.38 106 THR A O 1
ATOM 860 N N . ARG A 1 107 ? 2.115 0.427 -11.398 1 93.38 107 ARG A N 1
ATOM 861 C CA . ARG A 1 107 ? 2.867 0.196 -12.633 1 93.38 107 ARG A CA 1
ATOM 862 C C . ARG A 1 107 ? 2.227 -0.908 -13.461 1 93.38 107 ARG A C 1
ATOM 864 O O . ARG A 1 107 ? 2.055 -0.757 -14.672 1 93.38 107 ARG A O 1
ATOM 871 N N . TYR A 1 108 ? 1.905 -2.02 -12.828 1 94.81 108 TYR A N 1
ATOM 872 C CA . TYR A 1 108 ? 1.257 -3.121 -13.531 1 94.81 108 TYR A CA 1
ATOM 873 C C . TYR A 1 108 ? -0.067 -2.676 -14.141 1 94.81 108 TYR A C 1
ATOM 875 O O . TYR A 1 108 ? -0.379 -3.02 -15.281 1 94.81 108 TYR A O 1
ATOM 883 N N . ASP A 1 109 ? -0.856 -1.877 -13.414 1 94.81 109 ASP A N 1
ATOM 884 C CA . ASP A 1 109 ? -2.158 -1.421 -13.891 1 94.81 109 ASP A CA 1
ATOM 885 C C . ASP A 1 109 ? -2.023 -0.631 -15.195 1 94.81 109 ASP A C 1
ATOM 887 O O . ASP A 1 109 ? -2.824 -0.799 -16.109 1 94.81 109 ASP A O 1
ATOM 891 N N . TYR A 1 110 ? -1.018 0.208 -15.195 1 91.19 110 TYR A N 1
ATOM 892 C CA . TYR A 1 110 ? -0.785 1.008 -16.391 1 91.19 110 TYR A CA 1
ATOM 893 C C . TYR A 1 110 ? -0.277 0.141 -17.547 1 91.19 110 TYR A C 1
ATOM 895 O O . TYR A 1 110 ? -0.783 0.225 -18.656 1 91.19 110 TYR A O 1
ATOM 903 N N . GLN A 1 111 ? 0.594 -0.729 -17.281 1 89.44 111 GLN A N 1
ATOM 904 C CA . GLN A 1 111 ? 1.277 -1.47 -18.328 1 89.44 111 GLN A CA 1
ATOM 905 C C . GLN A 1 111 ? 0.371 -2.545 -18.922 1 89.44 111 GLN A C 1
ATOM 907 O O . GLN A 1 111 ? 0.393 -2.783 -20.125 1 89.44 111 GLN A O 1
ATOM 912 N N . CYS A 1 112 ? -0.45 -3.146 -18.125 1 91.5 112 CYS A N 1
ATOM 913 C CA . CYS A 1 112 ? -1.181 -4.316 -18.609 1 91.5 112 CYS A CA 1
ATOM 914 C C . CYS A 1 112 ? -2.371 -3.904 -19.469 1 91.5 112 CYS A C 1
ATOM 916 O O . CYS A 1 112 ? -2.967 -4.738 -20.141 1 91.5 112 CYS A O 1
ATOM 918 N N . ARG A 1 113 ? -2.727 -2.648 -19.516 1 89.12 113 ARG A N 1
ATOM 919 C CA . ARG A 1 113 ? -3.754 -2.141 -20.422 1 89.12 113 ARG A CA 1
ATOM 920 C C . ARG A 1 113 ? -3.377 -2.391 -21.875 1 89.12 113 ARG A C 1
ATOM 922 O O . ARG A 1 113 ? -4.25 -2.508 -22.734 1 89.12 113 ARG A O 1
ATOM 929 N N . ASP A 1 114 ? -2.102 -2.516 -22.062 1 85.94 114 ASP A N 1
ATOM 930 C CA . ASP A 1 114 ? -1.623 -2.621 -23.438 1 85.94 114 ASP A CA 1
ATOM 931 C C . ASP A 1 114 ? -1.134 -4.035 -23.734 1 85.94 114 ASP A C 1
ATOM 933 O O . ASP A 1 114 ? -0.529 -4.277 -24.781 1 85.94 114 ASP A O 1
ATOM 937 N N . TYR A 1 115 ? -1.357 -4.855 -22.75 1 86.38 115 TYR A N 1
ATOM 938 C CA . TYR A 1 115 ? -0.859 -6.211 -22.984 1 86.38 115 TYR A CA 1
ATOM 939 C C . TYR A 1 115 ? -1.613 -6.887 -24.109 1 86.38 115 TYR A C 1
ATOM 941 O O . TYR A 1 115 ? -2.828 -6.723 -24.25 1 86.38 115 TYR A O 1
ATOM 949 N N . LYS A 1 116 ? -0.854 -7.457 -25 1 77.06 116 LYS A N 1
ATOM 950 C CA . LYS A 1 116 ? -1.389 -8.188 -26.141 1 77.06 116 LYS A CA 1
ATOM 951 C C . LYS A 1 116 ? -1.501 -9.68 -25.828 1 77.06 116 LYS A C 1
ATOM 953 O O . LYS A 1 116 ? -1.033 -10.141 -24.797 1 77.06 116 LYS A O 1
ATOM 958 N N . ASP A 1 117 ? -2.039 -10.344 -26.688 1 68.94 117 ASP A N 1
ATOM 959 C CA . ASP A 1 117 ? -2.266 -11.781 -26.531 1 68.94 117 ASP A CA 1
ATOM 960 C C . ASP A 1 117 ? -0.978 -12.5 -26.141 1 68.94 117 ASP A C 1
ATOM 962 O O . ASP A 1 117 ? 0.088 -12.227 -26.703 1 68.94 117 ASP A O 1
ATOM 966 N N . GLY A 1 118 ? -0.985 -13.266 -25.078 1 70.69 118 GLY A N 1
ATOM 967 C CA . GLY A 1 118 ? 0.1 -14.117 -24.609 1 70.69 118 GLY A CA 1
ATOM 968 C C . GLY A 1 118 ? 0.975 -13.453 -23.562 1 70.69 118 GLY A C 1
ATOM 969 O O . GLY A 1 118 ? 1.82 -14.102 -22.953 1 70.69 118 GLY A O 1
ATOM 970 N N . SER A 1 119 ? 0.744 -12.195 -23.281 1 78.38 119 SER A N 1
ATOM 971 C CA . SER A 1 119 ? 1.671 -11.5 -22.391 1 78.38 119 SER A CA 1
ATOM 972 C C . SER A 1 119 ? 1.05 -11.258 -21.016 1 78.38 119 SER A C 1
ATOM 974 O O . SER A 1 119 ? 1.724 -10.797 -20.094 1 78.38 119 SER A O 1
ATOM 976 N N . TRP A 1 120 ? -0.098 -11.445 -20.688 1 81.75 120 TRP A N 1
ATOM 977 C CA . TRP A 1 120 ? -0.824 -11.102 -19.469 1 81.75 120 TRP A CA 1
ATOM 978 C C . TRP A 1 120 ? -0.13 -11.672 -18.25 1 81.75 120 TRP A C 1
ATOM 980 O O . TRP A 1 120 ? 0.244 -10.938 -17.328 1 81.75 120 TRP A O 1
ATOM 990 N N . GLN A 1 121 ? 0.204 -12.773 -17.953 1 75.69 121 GLN A N 1
ATOM 991 C CA . GLN A 1 121 ? 0.837 -13.359 -16.781 1 75.69 121 GLN A CA 1
ATOM 992 C C . GLN A 1 121 ? 2.346 -13.484 -16.984 1 75.69 121 GLN A C 1
ATOM 994 O O . GLN A 1 121 ? 3.104 -13.508 -16 1 75.69 121 GLN A O 1
ATOM 999 N N . THR A 1 122 ? 2.732 -13.391 -18.109 1 70.31 122 THR A N 1
ATOM 1000 C CA . THR A 1 122 ? 4.137 -13.68 -18.375 1 70.31 122 THR A CA 1
ATOM 1001 C C . THR A 1 122 ? 4.98 -12.406 -18.266 1 70.31 122 THR A C 1
ATOM 1003 O O . THR A 1 122 ? 6.207 -12.484 -18.156 1 70.31 122 THR A O 1
ATOM 1006 N N . ASN A 1 123 ? 4.238 -11.352 -18.172 1 68.31 123 ASN A N 1
ATOM 1007 C CA . ASN A 1 123 ? 4.949 -10.078 -18.125 1 68.31 123 ASN A CA 1
ATOM 1008 C C . ASN A 1 123 ? 5.074 -9.555 -16.688 1 68.31 123 ASN A C 1
ATOM 1010 O O . ASN A 1 123 ? 4.23 -8.781 -16.234 1 68.31 123 ASN A O 1
ATOM 1014 N N . THR A 1 124 ? 6.086 -10 -16.094 1 74.44 124 THR A N 1
ATOM 1015 C CA . THR A 1 124 ? 6.379 -9.508 -14.75 1 74.44 124 THR A CA 1
ATOM 1016 C C . THR A 1 124 ? 7.613 -8.609 -14.758 1 74.44 124 THR A C 1
ATOM 1018 O O . THR A 1 124 ? 8.508 -8.789 -15.586 1 74.44 124 THR A O 1
ATOM 1021 N N . PHE A 1 125 ? 7.559 -7.656 -13.914 1 85.25 125 PHE A N 1
ATOM 1022 C CA . PHE A 1 125 ? 8.719 -6.793 -13.75 1 85.25 125 PHE A CA 1
ATOM 1023 C C . PHE A 1 125 ? 9.875 -7.559 -13.117 1 85.25 125 PHE A C 1
ATOM 1025 O O . PHE A 1 125 ? 9.695 -8.25 -12.117 1 85.25 125 PHE A O 1
ATOM 1032 N N . THR A 1 126 ? 10.977 -7.426 -13.648 1 80.44 126 THR A N 1
ATOM 1033 C CA . THR A 1 126 ? 12.125 -8.227 -13.234 1 80.44 126 THR A CA 1
ATOM 1034 C C . THR A 1 126 ? 12.734 -7.672 -11.953 1 80.44 126 THR A C 1
ATOM 1036 O O . THR A 1 126 ? 13.539 -8.344 -11.297 1 80.44 126 THR A O 1
ATOM 1039 N N . ASN A 1 127 ? 12.336 -6.559 -11.57 1 86.25 127 ASN A N 1
ATOM 1040 C CA . ASN A 1 127 ? 12.969 -5.914 -10.422 1 86.25 127 ASN A CA 1
ATOM 1041 C C . ASN A 1 127 ? 12.148 -6.117 -9.148 1 86.25 127 ASN A C 1
ATOM 1043 O O . ASN A 1 127 ? 12.469 -5.547 -8.102 1 86.25 127 ASN A O 1
ATOM 1047 N N . ILE A 1 128 ? 11.109 -6.938 -9.227 1 94.56 128 ILE A N 1
ATOM 1048 C CA . ILE A 1 128 ? 10.312 -7.188 -8.031 1 94.56 128 ILE A CA 1
ATOM 1049 C C . ILE A 1 128 ? 10.984 -8.258 -7.172 1 94.56 128 ILE A C 1
ATOM 1051 O O . ILE A 1 128 ? 11.195 -9.383 -7.625 1 94.56 128 ILE A O 1
ATOM 1055 N N . LYS A 1 129 ? 11.266 -7.973 -5.93 1 96.06 129 LYS A N 1
ATOM 1056 C CA . LYS A 1 129 ? 11.867 -8.867 -4.949 1 96.06 129 LYS A CA 1
ATOM 1057 C C . LYS A 1 129 ? 10.844 -9.32 -3.914 1 96.06 129 LYS A C 1
ATOM 1059 O O . LYS A 1 129 ? 9.766 -8.734 -3.803 1 96.06 129 LYS A O 1
ATOM 1064 N N . ARG A 1 130 ? 11.188 -10.422 -3.266 1 97.12 130 ARG A N 1
ATOM 1065 C CA . ARG A 1 130 ? 10.461 -10.703 -2.031 1 97.12 130 ARG A CA 1
ATOM 1066 C C . ARG A 1 130 ? 10.633 -9.57 -1.022 1 97.12 130 ARG A C 1
ATOM 1068 O O . ARG A 1 130 ? 11.727 -9.016 -0.887 1 97.12 130 ARG A O 1
ATOM 1075 N N . THR A 1 131 ? 9.594 -9.219 -0.336 1 96.88 131 THR A N 1
ATOM 1076 C CA . THR A 1 131 ? 9.578 -8.07 0.557 1 96.88 131 THR A CA 1
ATOM 1077 C C . THR A 1 131 ? 10.719 -8.164 1.572 1 96.88 131 THR A C 1
ATOM 1079 O O . THR A 1 131 ? 11.383 -7.164 1.858 1 96.88 131 THR A O 1
ATOM 1082 N N . SER A 1 132 ? 11.008 -9.359 2.047 1 97.12 132 SER A N 1
ATOM 1083 C CA . SER A 1 132 ? 12.047 -9.562 3.057 1 97.12 132 SER A CA 1
ATOM 1084 C C . SER A 1 132 ? 13.43 -9.305 2.486 1 97.12 132 SER A C 1
ATOM 1086 O O . SER A 1 132 ? 14.406 -9.211 3.232 1 97.12 132 SER A O 1
ATOM 1088 N N . ASP A 1 133 ? 13.508 -9.102 1.183 1 97.5 133 ASP A N 1
ATOM 1089 C CA . ASP A 1 133 ? 14.797 -8.836 0.551 1 97.5 133 ASP A CA 1
ATOM 1090 C C . ASP A 1 133 ? 14.945 -7.352 0.213 1 97.5 133 ASP A C 1
ATOM 1092 O O . ASP A 1 133 ? 16 -6.914 -0.233 1 97.5 133 ASP A O 1
ATOM 1096 N N . TYR A 1 134 ? 13.891 -6.613 0.376 1 98.38 134 TYR A N 1
ATOM 1097 C CA . TYR A 1 134 ? 13.977 -5.172 0.176 1 98.38 134 TYR A CA 1
ATOM 1098 C C . TYR A 1 134 ? 14.656 -4.496 1.364 1 98.38 134 TYR A C 1
ATOM 1100 O O . TYR A 1 134 ? 14.344 -4.801 2.518 1 98.38 134 TYR A O 1
ATOM 1108 N N . LYS A 1 135 ? 15.578 -3.633 1.079 1 98.81 135 LYS A N 1
ATOM 1109 C CA . LYS A 1 135 ? 16.172 -2.756 2.082 1 98.81 135 LYS A CA 1
ATOM 1110 C C . LYS A 1 135 ? 15.531 -1.37 2.049 1 98.81 135 LYS A C 1
ATOM 1112 O O . LYS A 1 135 ? 15.641 -0.654 1.052 1 98.81 135 LYS A O 1
ATOM 1117 N N . LEU A 1 136 ? 14.836 -1.067 3.127 1 98.94 136 LEU A N 1
ATOM 1118 C CA . LEU A 1 136 ? 14.195 0.234 3.262 1 98.94 136 LEU A CA 1
ATOM 1119 C C . LEU A 1 136 ? 15.031 1.171 4.121 1 98.94 136 LEU A C 1
ATOM 1121 O O . LEU A 1 136 ? 15.352 0.852 5.27 1 98.94 136 LEU A O 1
ATOM 1125 N N . GLY A 1 137 ? 15.438 2.293 3.541 1 98.94 137 GLY A N 1
ATOM 1126 C CA . GLY A 1 137 ? 16.156 3.32 4.281 1 98.94 137 GLY A CA 1
ATOM 1127 C C . GLY A 1 137 ? 15.273 4.492 4.676 1 98.94 137 GLY A C 1
ATOM 1128 O O . GLY A 1 137 ? 14.633 5.105 3.826 1 98.94 137 GLY A O 1
ATOM 1129 N N . VAL A 1 138 ? 15.258 4.809 5.969 1 98.94 138 VAL A N 1
ATOM 1130 C CA . VAL A 1 138 ? 14.453 5.91 6.484 1 98.94 138 VAL A CA 1
ATOM 1131 C C . VAL A 1 138 ? 15.359 7.059 6.922 1 98.94 138 VAL A C 1
ATOM 1133 O O . VAL A 1 138 ? 16.281 6.859 7.719 1 98.94 138 VAL A O 1
ATOM 1136 N N . ILE A 1 139 ? 15.148 8.234 6.301 1 98.81 139 ILE A N 1
ATOM 1137 C CA . ILE A 1 139 ? 15.844 9.438 6.734 1 98.81 139 ILE A CA 1
ATOM 1138 C C . ILE A 1 139 ? 15 10.188 7.766 1 98.81 139 ILE A C 1
ATOM 1140 O O . ILE A 1 139 ? 13.969 10.773 7.43 1 98.81 139 ILE A O 1
ATOM 1144 N N . GLY A 1 140 ? 15.445 10.219 8.977 1 97.88 140 GLY A N 1
ATOM 1145 C CA . GLY A 1 140 ? 14.656 10.719 10.086 1 97.88 140 GLY A CA 1
ATOM 1146 C C . GLY A 1 140 ? 13.812 9.648 10.742 1 97.88 140 GLY A C 1
ATOM 1147 O O . GLY A 1 140 ? 12.82 9.188 10.172 1 97.88 140 GLY A O 1
ATOM 1148 N N . ALA A 1 141 ? 14.188 9.289 11.984 1 97.56 141 ALA A N 1
ATOM 1149 C CA . ALA A 1 141 ? 13.508 8.195 12.68 1 97.56 141 ALA A CA 1
ATOM 1150 C C . ALA A 1 141 ? 12.82 8.695 13.945 1 97.56 141 ALA A C 1
ATOM 1152 O O . ALA A 1 141 ? 12.898 8.055 14.992 1 97.56 141 ALA A O 1
ATOM 1153 N N . GLY A 1 142 ? 12.227 9.891 13.805 1 94.75 142 GLY A N 1
ATOM 1154 C CA . GLY A 1 142 ? 11.367 10.375 14.867 1 94.75 142 GLY A CA 1
ATOM 1155 C C . GLY A 1 142 ? 10.039 9.648 14.945 1 94.75 142 GLY A C 1
ATOM 1156 O O . GLY A 1 142 ? 9.969 8.453 14.664 1 94.75 142 GLY A O 1
ATOM 1157 N N . ARG A 1 143 ? 8.984 10.312 15.398 1 93.62 143 ARG A N 1
ATOM 1158 C CA . ARG A 1 143 ? 7.68 9.711 15.617 1 93.62 143 ARG A CA 1
ATOM 1159 C C . ARG A 1 143 ? 7.156 9.047 14.344 1 93.62 143 ARG A C 1
ATOM 1161 O O . ARG A 1 143 ? 6.812 7.863 14.352 1 93.62 143 ARG A O 1
ATOM 1168 N N . ILE A 1 144 ? 7.121 9.836 13.242 1 96.25 144 ILE A N 1
ATOM 1169 C CA . ILE A 1 144 ? 6.57 9.32 11.992 1 96.25 144 ILE A CA 1
ATOM 1170 C C . ILE A 1 144 ? 7.547 8.336 11.367 1 96.25 144 ILE A C 1
ATOM 1172 O O . ILE A 1 144 ? 7.16 7.223 10.992 1 96.25 144 ILE A O 1
ATOM 1176 N N . GLY A 1 145 ? 8.852 8.672 11.281 1 97.88 145 GLY A N 1
ATOM 1177 C CA . GLY A 1 145 ? 9.852 7.77 10.727 1 97.88 145 GLY A CA 1
ATOM 1178 C C . GLY A 1 145 ? 9.969 6.469 11.5 1 97.88 145 GLY A C 1
ATOM 1179 O O . GLY A 1 145 ? 10.117 5.398 10.906 1 97.88 145 GLY A O 1
ATOM 1180 N N . GLY A 1 146 ? 9.984 6.621 12.828 1 98 146 GLY A N 1
ATOM 1181 C CA . GLY A 1 146 ? 9.977 5.422 13.656 1 98 146 GLY A CA 1
ATOM 1182 C C . GLY A 1 146 ? 8.773 4.527 13.398 1 98 146 GLY A C 1
ATOM 1183 O O . GLY A 1 146 ? 8.914 3.307 13.312 1 98 146 GLY A O 1
ATOM 1184 N N . SER A 1 147 ? 7.598 5.125 13.289 1 98 147 SER A N 1
ATOM 1185 C CA . SER A 1 147 ? 6.387 4.371 12.984 1 98 147 SER A CA 1
ATOM 1186 C C . SER A 1 147 ? 6.492 3.674 11.633 1 98 147 SER A C 1
ATOM 1188 O O . SER A 1 147 ? 6.055 2.531 11.484 1 98 147 SER A O 1
ATOM 1190 N N . VAL A 1 148 ? 7.078 4.305 10.617 1 98.75 148 VAL A N 1
ATOM 1191 C CA . VAL A 1 148 ? 7.312 3.693 9.312 1 98.75 148 VAL A CA 1
ATOM 1192 C C . VAL A 1 148 ? 8.195 2.459 9.469 1 98.75 148 VAL A C 1
ATOM 1194 O O . VAL A 1 148 ? 7.898 1.398 8.914 1 98.75 148 VAL A O 1
ATOM 1197 N N . ILE A 1 149 ? 9.258 2.59 10.266 1 98.81 149 ILE A N 1
ATOM 1198 C CA . ILE A 1 149 ? 10.195 1.498 10.484 1 98.81 149 ILE A CA 1
ATOM 1199 C C . ILE A 1 149 ? 9.477 0.313 11.125 1 98.81 149 ILE A C 1
ATOM 1201 O O . ILE A 1 149 ? 9.594 -0.82 10.656 1 98.81 149 ILE A O 1
ATOM 1205 N N . LEU A 1 150 ? 8.711 0.597 12.133 1 98.69 150 LEU A N 1
ATOM 1206 C CA . LEU A 1 150 ? 8.023 -0.467 12.852 1 98.69 150 LEU A CA 1
ATOM 1207 C C . LEU A 1 150 ? 7.023 -1.18 11.945 1 98.69 150 LEU A C 1
ATOM 1209 O O . LEU A 1 150 ? 6.949 -2.41 11.945 1 98.69 150 LEU A O 1
ATOM 1213 N N . LYS A 1 151 ? 6.285 -0.462 11.203 1 98.62 151 LYS A N 1
ATOM 1214 C CA . LYS A 1 151 ? 5.32 -1.047 10.281 1 98.62 151 LYS A CA 1
ATOM 1215 C C . LYS A 1 151 ? 6.023 -1.842 9.18 1 98.62 151 LYS A C 1
ATOM 1217 O O . LYS A 1 151 ? 5.57 -2.924 8.805 1 98.62 151 LYS A O 1
ATOM 1222 N N . ALA A 1 152 ? 7.105 -1.299 8.664 1 98.81 152 ALA A N 1
ATOM 1223 C CA . ALA A 1 152 ? 7.875 -1.997 7.637 1 98.81 152 ALA A CA 1
ATOM 1224 C C . ALA A 1 152 ? 8.445 -3.307 8.172 1 98.81 152 ALA A C 1
ATOM 1226 O O . ALA A 1 152 ? 8.469 -4.316 7.465 1 98.81 152 ALA A O 1
ATOM 1227 N N . ASN A 1 153 ? 8.938 -3.277 9.438 1 98.69 153 ASN A N 1
ATOM 1228 C CA . ASN A 1 153 ? 9.414 -4.5 10.07 1 98.69 153 ASN A CA 1
ATOM 1229 C C . ASN A 1 153 ? 8.32 -5.562 10.125 1 98.69 153 ASN A C 1
ATOM 1231 O O . ASN A 1 153 ? 8.57 -6.738 9.859 1 98.69 153 ASN A O 1
ATOM 1235 N N . ALA A 1 154 ? 7.141 -5.121 10.453 1 97.75 154 ALA A N 1
ATOM 1236 C CA . ALA A 1 154 ? 6.016 -6.047 10.547 1 97.75 154 ALA A CA 1
ATOM 1237 C C . ALA A 1 154 ? 5.707 -6.676 9.195 1 97.75 154 ALA A C 1
ATOM 1239 O O . ALA A 1 154 ? 5.188 -7.789 9.117 1 97.75 154 ALA A O 1
ATOM 1240 N N . LEU A 1 155 ? 6.055 -6.012 8.125 1 98.31 155 LEU A N 1
ATOM 1241 C CA . LEU A 1 155 ? 5.855 -6.512 6.77 1 98.31 155 LEU A CA 1
ATOM 1242 C C . LEU A 1 155 ? 7.117 -7.195 6.25 1 98.31 155 LEU A C 1
ATOM 1244 O O . LEU A 1 155 ? 7.188 -7.566 5.078 1 98.31 155 LEU A O 1
ATOM 1248 N N . ARG A 1 156 ? 8.172 -7.234 7.074 1 97.69 156 ARG A N 1
ATOM 1249 C CA . ARG A 1 156 ? 9.367 -8.055 6.906 1 97.69 156 ARG A CA 1
ATOM 1250 C C . ARG A 1 156 ? 10.383 -7.375 5.996 1 97.69 156 ARG A C 1
ATOM 1252 O O . ARG A 1 156 ? 11.258 -8.031 5.426 1 97.69 156 ARG A O 1
ATOM 1259 N N . PHE A 1 157 ? 10.297 -6.086 5.809 1 98.69 157 PHE A N 1
ATOM 1260 C CA . PHE A 1 157 ? 11.375 -5.348 5.16 1 98.69 157 PHE A CA 1
ATOM 1261 C C . PHE A 1 157 ? 12.641 -5.379 6.012 1 98.69 157 PHE A C 1
ATOM 1263 O O . PHE A 1 157 ? 12.57 -5.492 7.238 1 98.69 157 PHE A O 1
ATOM 1270 N N . GLN A 1 158 ? 13.797 -5.32 5.34 1 98.75 158 GLN A N 1
ATOM 1271 C CA . GLN A 1 158 ? 15.016 -4.945 6.047 1 98.75 158 GLN A CA 1
ATOM 1272 C C . GLN A 1 158 ? 15.125 -3.432 6.203 1 98.75 158 GLN A C 1
ATOM 1274 O O . GLN A 1 158 ? 15.211 -2.707 5.211 1 98.75 158 GLN A O 1
ATOM 1279 N N . THR A 1 159 ? 15.156 -2.986 7.469 1 98.81 159 THR A N 1
ATOM 1280 C CA . THR A 1 159 ? 15.031 -1.547 7.668 1 98.81 159 THR A CA 1
ATOM 1281 C C . THR A 1 159 ? 16.359 -0.953 8.141 1 98.81 159 THR A C 1
ATOM 1283 O O . THR A 1 159 ? 17.062 -1.564 8.945 1 98.81 159 THR A O 1
ATOM 1286 N N . TYR A 1 160 ? 16.688 0.16 7.562 1 98.81 160 TYR A N 1
ATOM 1287 C CA . TYR A 1 160 ? 17.812 1.023 7.891 1 98.81 160 TYR A CA 1
ATOM 1288 C C . TYR A 1 160 ? 17.344 2.443 8.18 1 98.81 160 TYR A C 1
ATOM 1290 O O . TYR A 1 160 ? 16.281 2.863 7.719 1 98.81 160 TYR A O 1
ATOM 1298 N N . PHE A 1 161 ? 18.125 3.139 9.008 1 98.69 161 PHE A N 1
ATOM 1299 C CA . PHE A 1 161 ? 17.75 4.539 9.156 1 98.69 161 PHE A CA 1
ATOM 1300 C C . PHE A 1 161 ? 18.984 5.398 9.438 1 98.69 161 PHE A C 1
ATOM 1302 O O . PHE A 1 161 ? 20.016 4.891 9.891 1 98.69 161 PHE A O 1
ATOM 1309 N N . TYR A 1 162 ? 18.922 6.645 9.031 1 98.19 162 TYR A N 1
ATOM 1310 C CA . TYR A 1 162 ? 19.891 7.699 9.328 1 98.19 162 TYR A CA 1
ATOM 1311 C C . TYR A 1 162 ? 19.219 8.836 10.102 1 98.19 162 TYR A C 1
ATOM 1313 O O . TYR A 1 162 ? 18.297 9.477 9.602 1 98.19 162 TYR A O 1
ATOM 1321 N N . ASP A 1 163 ? 19.578 8.984 11.234 1 96.56 163 ASP A N 1
ATOM 1322 C CA . ASP A 1 163 ? 19.172 10.055 12.133 1 96.56 163 ASP A CA 1
ATOM 1323 C C . ASP A 1 163 ? 20.281 10.383 13.133 1 96.56 163 ASP A C 1
ATOM 1325 O O . ASP A 1 163 ? 20.406 9.727 14.164 1 96.56 163 ASP A O 1
ATOM 1329 N N . PRO A 1 164 ? 21.047 11.391 12.844 1 92.5 164 PRO A N 1
ATOM 1330 C CA . PRO A 1 164 ? 22.234 11.664 13.664 1 92.5 164 PRO A CA 1
ATOM 1331 C C . PRO A 1 164 ? 21.875 12.234 15.031 1 92.5 164 PRO A C 1
ATOM 1333 O O . PRO A 1 164 ? 22.75 12.352 15.898 1 92.5 164 PRO A O 1
ATOM 1336 N N . TYR A 1 165 ? 20.656 12.453 15.344 1 91.62 165 TYR A N 1
ATOM 1337 C CA . TYR A 1 165 ? 20.297 13.156 16.578 1 91.62 165 TYR A CA 1
ATOM 1338 C C . TYR A 1 165 ? 19.719 12.188 17.594 1 91.62 165 TYR A C 1
ATOM 1340 O O . TYR A 1 165 ? 19.5 12.562 18.75 1 91.62 165 TYR A O 1
ATOM 1348 N N . LEU A 1 166 ? 19.422 11 17.188 1 92.25 166 LEU A N 1
ATOM 1349 C CA . LEU A 1 166 ? 18.812 10.047 18.094 1 92.25 166 LEU A CA 1
ATOM 1350 C C . LEU A 1 166 ? 19.859 9.398 19 1 92.25 166 LEU A C 1
ATOM 1352 O O . LEU A 1 166 ? 21 9.203 18.578 1 92.25 166 LEU A O 1
ATOM 1356 N N . SER A 1 167 ? 19.469 9.039 20.156 1 90.75 167 SER A N 1
ATOM 1357 C CA . SER A 1 167 ? 20.359 8.414 21.125 1 90.75 167 SER A CA 1
ATOM 1358 C C . SER A 1 167 ? 20.688 6.977 20.734 1 90.75 167 SER A C 1
ATOM 1360 O O . SER A 1 167 ? 19.891 6.32 20.047 1 90.75 167 SER A O 1
ATOM 1362 N N . SER A 1 168 ? 21.812 6.578 21.297 1 89.69 168 SER A N 1
ATOM 1363 C CA . SER A 1 168 ? 22.188 5.18 21.109 1 89.69 168 SER A CA 1
ATOM 1364 C C . SER A 1 168 ? 21.156 4.238 21.719 1 89.69 168 SER A C 1
ATOM 1366 O O . SER A 1 168 ? 20.609 4.508 22.797 1 89.69 168 SER A O 1
ATOM 1368 N N . GLY A 1 169 ? 20.906 3.207 21.047 1 92 169 GLY A N 1
ATOM 1369 C CA . GLY A 1 169 ? 19.922 2.242 21.531 1 92 169 GLY A CA 1
ATOM 1370 C C . GLY A 1 169 ? 18.594 2.318 20.812 1 92 169 GLY A C 1
ATOM 1371 O O . GLY A 1 169 ? 17.797 1.38 20.859 1 92 169 GLY A O 1
ATOM 1372 N N . THR A 1 170 ? 18.359 3.459 20.156 1 92.75 170 THR A N 1
ATOM 1373 C CA . THR A 1 170 ? 17.109 3.617 19.422 1 92.75 170 THR A CA 1
ATOM 1374 C C . THR A 1 170 ? 16.969 2.535 18.344 1 92.75 170 THR A C 1
ATOM 1376 O O . THR A 1 170 ? 15.859 2.072 18.078 1 92.75 170 THR A O 1
ATOM 1379 N N . GLU A 1 171 ? 18.125 2.111 17.797 1 94.44 171 GLU A N 1
ATOM 1380 C CA . GLU A 1 171 ? 18.109 1.079 16.766 1 94.44 171 GLU A CA 1
ATOM 1381 C C . GLU A 1 171 ? 17.578 -0.245 17.312 1 94.44 171 GLU A C 1
ATOM 1383 O O . GLU A 1 171 ? 16.938 -1.009 16.594 1 94.44 171 GLU A O 1
ATOM 1388 N N . LYS A 1 172 ? 17.844 -0.539 18.578 1 94.62 172 LYS A N 1
ATOM 1389 C CA . LYS A 1 172 ? 17.344 -1.758 19.203 1 94.62 172 LYS A CA 1
ATOM 1390 C C . LYS A 1 172 ? 15.836 -1.694 19.406 1 94.62 172 LYS A C 1
ATOM 1392 O O . LYS A 1 172 ? 15.125 -2.67 19.156 1 94.62 172 LYS A O 1
ATOM 1397 N N . MET A 1 173 ? 15.445 -0.503 19.828 1 94.69 173 MET A N 1
ATOM 1398 C CA . MET A 1 173 ? 14.016 -0.304 20.047 1 94.69 173 MET A CA 1
ATOM 1399 C C . MET A 1 173 ? 13.242 -0.413 18.75 1 94.69 173 MET A C 1
ATOM 1401 O O . MET A 1 173 ? 12.188 -1.049 18.688 1 94.69 173 MET A O 1
ATOM 1405 N N . LEU A 1 174 ? 13.742 0.13 17.688 1 97.12 174 LEU A N 1
ATOM 1406 C CA . LEU A 1 174 ? 13.062 0.165 16.406 1 97.12 174 LEU A CA 1
ATOM 1407 C C . LEU A 1 174 ? 13.273 -1.143 15.641 1 97.12 174 LEU A C 1
ATOM 1409 O O . LEU A 1 174 ? 12.562 -1.424 14.672 1 97.12 174 LEU A O 1
ATOM 1413 N N . GLY A 1 175 ? 14.266 -1.985 16.047 1 97.81 175 GLY A N 1
ATOM 1414 C CA . GLY A 1 175 ? 14.602 -3.182 15.289 1 97.81 175 GLY A CA 1
ATOM 1415 C C . GLY A 1 175 ? 15.117 -2.885 13.891 1 97.81 175 GLY A C 1
ATOM 1416 O O . GLY A 1 175 ? 14.727 -3.543 12.93 1 97.81 175 GLY A O 1
ATOM 1417 N N . ALA A 1 176 ? 15.898 -1.831 13.742 1 98.44 176 ALA A N 1
ATOM 1418 C CA . ALA A 1 176 ? 16.422 -1.388 12.453 1 98.44 176 ALA A CA 1
ATOM 1419 C C . ALA A 1 176 ? 17.922 -1.073 12.555 1 98.44 176 ALA A C 1
ATOM 1421 O O . ALA A 1 176 ? 18.438 -0.807 13.648 1 98.44 176 ALA A O 1
ATOM 1422 N N . LYS A 1 177 ? 18.594 -1.132 11.539 1 98.25 177 LYS A N 1
ATOM 1423 C CA . LYS A 1 177 ? 20.031 -0.824 11.516 1 98.25 177 LYS A CA 1
ATOM 1424 C C . LYS A 1 177 ? 20.266 0.674 11.336 1 98.25 177 LYS A C 1
ATOM 1426 O O . LYS A 1 177 ? 19.828 1.264 10.352 1 98.25 177 LYS A O 1
ATOM 1431 N N . ARG A 1 178 ? 20.906 1.276 12.258 1 97.75 178 ARG A N 1
ATOM 1432 C CA . ARG A 1 178 ? 21.328 2.668 12.125 1 97.75 178 ARG A CA 1
ATOM 1433 C C . ARG A 1 178 ? 22.609 2.781 11.305 1 97.75 178 ARG A C 1
ATOM 1435 O O . ARG A 1 178 ? 23.578 2.07 11.57 1 97.75 178 ARG A O 1
ATOM 1442 N N . VAL A 1 179 ? 22.609 3.582 10.297 1 97.62 179 VAL A N 1
ATOM 1443 C CA . VAL A 1 179 ? 23.812 3.791 9.516 1 97.62 179 VAL A CA 1
ATOM 1444 C C . VAL A 1 179 ? 24.5 5.078 9.969 1 97.62 179 VAL A C 1
ATOM 1446 O O . VAL A 1 179 ? 23.859 5.969 10.531 1 97.62 179 VAL A O 1
ATOM 1449 N N . GLU A 1 180 ? 25.75 5.262 9.641 1 94.44 180 GLU A N 1
ATOM 1450 C CA . GLU A 1 180 ? 26.578 6.348 10.164 1 94.44 180 GLU A CA 1
ATOM 1451 C C . GLU A 1 180 ? 26.516 7.566 9.242 1 94.44 180 GLU A C 1
ATOM 1453 O O . GLU A 1 180 ? 26.844 8.68 9.672 1 94.44 180 GLU A O 1
ATOM 1458 N N . SER A 1 181 ? 26.188 7.289 7.992 1 97.56 181 SER A N 1
ATOM 1459 C CA . SER A 1 181 ? 26.156 8.398 7.047 1 97.56 181 SER A CA 1
ATOM 1460 C C . SER A 1 181 ? 24.984 8.266 6.074 1 97.56 181 SER A C 1
ATOM 1462 O O . SER A 1 181 ? 24.516 7.156 5.812 1 97.56 181 SER A O 1
ATOM 1464 N N . LEU A 1 182 ? 24.609 9.336 5.609 1 97.94 182 LEU A N 1
ATOM 1465 C CA . LEU A 1 182 ? 23.562 9.359 4.594 1 97.94 182 LEU A CA 1
ATOM 1466 C C . LEU A 1 182 ? 24.016 8.617 3.336 1 97.94 182 LEU A C 1
ATOM 1468 O O . LEU A 1 182 ? 23.219 7.895 2.723 1 97.94 182 LEU A O 1
ATOM 1472 N N . ASP A 1 183 ? 25.281 8.734 2.975 1 98.19 183 ASP A N 1
ATOM 1473 C CA . ASP A 1 183 ? 25.828 8.062 1.799 1 98.19 183 ASP A CA 1
ATOM 1474 C C . ASP A 1 183 ? 25.656 6.551 1.902 1 98.19 183 ASP A C 1
ATOM 1476 O O . ASP A 1 183 ? 25.328 5.887 0.919 1 98.19 183 ASP A O 1
ATOM 1480 N N . GLU A 1 184 ? 25.953 6.055 3.016 1 98.31 184 GLU A N 1
ATOM 1481 C CA . GLU A 1 184 ? 25.797 4.617 3.229 1 98.31 184 GLU A CA 1
ATOM 1482 C C . GLU A 1 184 ? 24.344 4.184 3.016 1 98.31 184 GLU A C 1
ATOM 1484 O O . GLU A 1 184 ? 24.078 3.152 2.393 1 98.31 184 GLU A O 1
ATOM 1489 N N . LEU A 1 185 ? 23.422 4.961 3.518 1 98.69 185 LEU A N 1
ATOM 1490 C CA . LEU A 1 185 ? 22.016 4.656 3.357 1 98.69 185 LEU A CA 1
ATOM 1491 C C . LEU A 1 185 ? 21.625 4.633 1.883 1 98.69 185 LEU A C 1
ATOM 1493 O O . LEU A 1 185 ? 20.953 3.701 1.426 1 98.69 185 LEU A O 1
ATOM 1497 N N . LEU A 1 186 ? 22.047 5.645 1.15 1 98.81 186 LEU A N 1
ATOM 1498 C CA . LEU A 1 186 ? 21.688 5.832 -0.25 1 98.81 186 LEU A CA 1
ATOM 1499 C C . LEU A 1 186 ? 22.25 4.711 -1.114 1 98.81 186 LEU A C 1
ATOM 1501 O O . LEU A 1 186 ? 21.578 4.215 -2.02 1 98.81 186 LEU A O 1
ATOM 1505 N N . LYS A 1 187 ? 23.422 4.223 -0.792 1 98.31 187 LYS A N 1
ATOM 1506 C CA . LYS A 1 187 ? 24.109 3.203 -1.581 1 98.31 187 LYS A CA 1
ATOM 1507 C C . LYS A 1 187 ? 23.562 1.812 -1.278 1 98.31 187 LYS A C 1
ATOM 1509 O O . LYS A 1 187 ? 23.703 0.892 -2.086 1 98.31 187 LYS A O 1
ATOM 1514 N N . THR A 1 188 ? 22.906 1.677 -0.2 1 98.25 188 THR A N 1
ATOM 1515 C CA . THR A 1 188 ? 22.531 0.355 0.296 1 98.25 188 THR A CA 1
ATOM 1516 C C . THR A 1 188 ? 21.062 0.057 0.003 1 98.25 188 THR A C 1
ATOM 1518 O O . THR A 1 188 ? 20.719 -1.063 -0.375 1 98.25 188 THR A O 1
ATOM 1521 N N . CYS A 1 189 ? 20.25 0.992 0.153 1 98.81 189 CYS A N 1
ATOM 1522 C CA . CYS A 1 189 ? 18.812 0.733 0.273 1 98.81 189 CYS A CA 1
ATOM 1523 C C . CYS A 1 189 ? 18.141 0.793 -1.089 1 98.81 189 CYS A C 1
ATOM 1525 O O . CYS A 1 189 ? 18.547 1.552 -1.965 1 98.81 189 CYS A O 1
ATOM 1527 N N . ASP A 1 190 ? 17.078 -0.018 -1.264 1 98.75 190 ASP A N 1
ATOM 1528 C CA . ASP A 1 190 ? 16.297 -0.122 -2.486 1 98.75 190 ASP A CA 1
ATOM 1529 C C . ASP A 1 190 ? 15.234 0.973 -2.547 1 98.75 190 ASP A C 1
ATOM 1531 O O . ASP A 1 190 ? 14.812 1.382 -3.633 1 98.75 190 ASP A O 1
ATOM 1535 N N . ILE A 1 191 ? 14.727 1.371 -1.412 1 98.88 191 ILE A N 1
ATOM 1536 C CA . ILE A 1 191 ? 13.727 2.42 -1.27 1 98.88 191 ILE A CA 1
ATOM 1537 C C . ILE A 1 191 ? 14.133 3.373 -0.148 1 98.88 191 ILE A C 1
ATOM 1539 O O . ILE A 1 191 ? 14.516 2.936 0.94 1 98.88 191 ILE A O 1
ATOM 1543 N N . ILE A 1 192 ? 14.094 4.645 -0.43 1 98.94 192 ILE A N 1
ATOM 1544 C CA . ILE A 1 192 ? 14.391 5.676 0.561 1 98.94 192 ILE A CA 1
ATOM 1545 C C . ILE A 1 192 ? 13.102 6.398 0.95 1 98.94 192 ILE A C 1
ATOM 1547 O O . ILE A 1 192 ? 12.406 6.938 0.09 1 98.94 192 ILE A O 1
ATOM 1551 N N . SER A 1 193 ? 12.758 6.332 2.199 1 98.94 193 SER A N 1
ATOM 1552 C CA . SER A 1 193 ? 11.641 7.102 2.746 1 98.94 193 SER A CA 1
ATOM 1553 C C . SER A 1 193 ? 12.133 8.328 3.508 1 98.94 193 SER A C 1
ATOM 1555 O O . SER A 1 193 ? 12.891 8.203 4.469 1 98.94 193 SER A O 1
ATOM 1557 N N . ILE A 1 194 ? 11.672 9.484 3.107 1 98.81 194 ILE A N 1
ATOM 1558 C CA . ILE A 1 194 ? 12.07 10.734 3.742 1 98.81 194 ILE A CA 1
ATOM 1559 C C . ILE A 1 194 ? 11.047 11.117 4.812 1 98.81 194 ILE A C 1
ATOM 1561 O O . ILE A 1 194 ? 9.875 11.336 4.504 1 98.81 194 ILE A O 1
ATOM 1565 N N . ASN A 1 195 ? 11.5 11.273 6.051 1 97.62 195 ASN A N 1
ATOM 1566 C CA . ASN A 1 195 ? 10.625 11.555 7.184 1 97.62 195 ASN A CA 1
ATOM 1567 C C . ASN A 1 195 ? 11.266 12.547 8.148 1 97.62 195 ASN A C 1
ATOM 1569 O O . ASN A 1 195 ? 10.844 12.656 9.305 1 97.62 195 ASN A O 1
ATOM 1573 N N . CYS A 1 196 ? 12.25 13.266 7.707 1 95.31 196 CYS A N 1
ATOM 1574 C CA . CYS A 1 196 ? 12.953 14.234 8.547 1 95.31 196 CYS A CA 1
ATOM 1575 C C . CYS A 1 196 ? 12.297 15.609 8.469 1 95.31 196 CYS A C 1
ATOM 1577 O O . CYS A 1 196 ? 11.578 15.898 7.516 1 95.31 196 CYS A O 1
ATOM 1579 N N . PRO A 1 197 ? 12.508 16.469 9.422 1 90.12 197 PRO A N 1
ATOM 1580 C CA . PRO A 1 197 ? 11.977 17.828 9.359 1 90.12 197 PRO A CA 1
ATOM 1581 C C . PRO A 1 197 ? 12.703 18.703 8.336 1 90.12 197 PRO A C 1
ATOM 1583 O O . PRO A 1 197 ? 13.797 18.344 7.883 1 90.12 197 PRO A O 1
ATOM 1586 N N . LEU A 1 198 ? 12.039 19.719 7.953 1 91.75 198 LEU A N 1
ATOM 1587 C CA . LEU A 1 198 ? 12.672 20.719 7.105 1 91.75 198 LEU A CA 1
ATOM 1588 C C . LEU A 1 198 ? 13.445 21.719 7.949 1 91.75 198 LEU A C 1
ATOM 1590 O O . LEU A 1 198 ? 12.891 22.359 8.852 1 91.75 198 LEU A O 1
ATOM 1594 N N . ASN A 1 199 ? 14.648 21.844 7.805 1 88.19 199 ASN A N 1
ATOM 1595 C CA . ASN A 1 199 ? 15.555 22.812 8.414 1 88.19 199 ASN A CA 1
ATOM 1596 C C . ASN A 1 199 ? 16.703 23.188 7.465 1 88.19 199 ASN A C 1
ATOM 1598 O O . ASN A 1 199 ? 16.656 22.844 6.281 1 88.19 199 ASN A O 1
ATOM 1602 N N . ALA A 1 200 ? 17.688 23.906 7.977 1 90 200 ALA A N 1
ATOM 1603 C CA . ALA A 1 200 ? 18.766 24.391 7.125 1 90 200 ALA A CA 1
ATOM 1604 C C . ALA A 1 200 ? 19.562 23.219 6.527 1 90 200 ALA A C 1
ATOM 1606 O O . ALA A 1 200 ? 20.062 23.312 5.402 1 90 200 ALA A O 1
ATOM 1607 N N . GLN A 1 201 ? 19.641 22.125 7.23 1 92.44 201 GLN A N 1
ATOM 1608 C CA . GLN A 1 201 ? 20.422 20.969 6.805 1 92.44 201 GLN A CA 1
ATOM 1609 C C . GLN A 1 201 ? 19.641 20.094 5.832 1 92.44 201 GLN A C 1
ATOM 1611 O O . GLN A 1 201 ? 20.219 19.359 5.043 1 92.44 201 GLN A O 1
ATOM 1616 N N . THR A 1 202 ? 18.328 20.141 5.836 1 95.44 202 THR A N 1
ATOM 1617 C CA . THR A 1 202 ? 17.531 19.203 5.051 1 95.44 202 THR A CA 1
ATOM 1618 C C . THR A 1 202 ? 16.859 19.922 3.881 1 95.44 202 THR A C 1
ATOM 1620 O O . THR A 1 202 ? 16.281 19.266 3.008 1 95.44 202 THR A O 1
ATOM 1623 N N . ASN A 1 203 ? 16.953 21.266 3.873 1 96.38 203 ASN A N 1
ATOM 1624 C CA . ASN A 1 203 ? 16.453 22.016 2.715 1 96.38 203 ASN A CA 1
ATOM 1625 C C . ASN A 1 203 ? 17.203 21.625 1.443 1 96.38 203 ASN A C 1
ATOM 1627 O O . ASN A 1 203 ? 18.438 21.641 1.416 1 96.38 203 ASN A O 1
ATOM 1631 N N . ALA A 1 204 ? 16.5 21.234 0.408 1 98.25 204 ALA A N 1
ATOM 1632 C CA . ALA A 1 204 ? 17.047 20.844 -0.89 1 98.25 204 ALA A CA 1
ATOM 1633 C C . ALA A 1 204 ? 18.016 19.672 -0.746 1 98.25 204 ALA A C 1
ATOM 1635 O O . ALA A 1 204 ? 18.984 19.562 -1.506 1 98.25 204 ALA A O 1
ATOM 1636 N N . LEU A 1 205 ? 17.781 18.875 0.266 1 98.25 205 LEU A N 1
ATOM 1637 C CA . LEU A 1 205 ? 18.594 17.688 0.515 1 98.25 205 LEU A CA 1
ATOM 1638 C C . LEU A 1 205 ? 18.594 16.766 -0.696 1 98.25 205 LEU A C 1
ATOM 1640 O O . LEU A 1 205 ? 19.656 16.25 -1.094 1 98.25 205 LEU A O 1
ATOM 1644 N N . VAL A 1 206 ? 17.469 16.516 -1.295 1 98.75 206 VAL A N 1
ATOM 1645 C CA . VAL A 1 206 ? 17.328 15.664 -2.475 1 98.75 206 VAL A CA 1
ATOM 1646 C C . VAL A 1 206 ? 17.609 16.484 -3.734 1 98.75 206 VAL A C 1
ATOM 1648 O O . VAL A 1 206 ? 16.703 17.156 -4.25 1 98.75 206 VAL A O 1
ATOM 1651 N N . ASP A 1 207 ? 18.766 16.516 -4.168 1 98.56 207 ASP A N 1
ATOM 1652 C CA . ASP A 1 207 ? 19.219 17.125 -5.41 1 98.56 207 ASP A CA 1
ATOM 1653 C C . ASP A 1 207 ? 19.875 16.094 -6.328 1 98.56 207 ASP A C 1
ATOM 1655 O O . ASP A 1 207 ? 19.734 14.891 -6.109 1 98.56 207 ASP A O 1
ATOM 1659 N N . GLU A 1 208 ? 20.531 16.516 -7.375 1 98.25 208 GLU A N 1
ATOM 1660 C CA . GLU A 1 208 ? 21.156 15.617 -8.344 1 98.25 208 GLU A CA 1
ATOM 1661 C C . GLU A 1 208 ? 22.234 14.773 -7.68 1 98.25 208 GLU A C 1
ATOM 1663 O O . GLU A 1 208 ? 22.375 13.586 -7.992 1 98.25 208 GLU A O 1
ATOM 1668 N N . ASN A 1 209 ? 23 15.398 -6.828 1 98.38 209 ASN A N 1
ATOM 1669 C CA . ASN A 1 209 ? 24.062 14.672 -6.145 1 98.38 209 ASN A CA 1
ATOM 1670 C C . ASN A 1 209 ? 23.5 13.57 -5.246 1 98.38 209 ASN A C 1
ATOM 1672 O O . ASN A 1 209 ? 24.016 12.445 -5.246 1 98.38 209 ASN A O 1
ATOM 1676 N N . PHE A 1 210 ? 22.5 13.859 -4.492 1 98.75 210 PHE A N 1
ATOM 1677 C CA . PHE A 1 210 ? 21.797 12.891 -3.662 1 98.75 210 PHE A CA 1
ATOM 1678 C C . PHE A 1 210 ? 21.359 11.695 -4.492 1 98.75 210 PHE A C 1
ATOM 1680 O O . PHE A 1 210 ? 21.625 10.547 -4.141 1 98.75 210 PHE A O 1
ATOM 1687 N N . ILE A 1 211 ? 20.719 11.906 -5.598 1 98.81 211 ILE A N 1
ATOM 1688 C CA . ILE A 1 211 ? 20.125 10.875 -6.449 1 98.81 211 ILE A CA 1
ATOM 1689 C C . ILE A 1 211 ? 21.234 10.047 -7.102 1 98.81 211 ILE A C 1
ATOM 1691 O O . ILE A 1 211 ? 21.125 8.828 -7.211 1 98.81 211 ILE A O 1
ATOM 1695 N N . SER A 1 212 ? 22.312 10.688 -7.496 1 98.5 212 SER A N 1
ATOM 1696 C CA . SER A 1 212 ? 23.406 9.984 -8.156 1 98.5 212 SER A CA 1
ATOM 1697 C C . SER A 1 212 ? 24.031 8.953 -7.23 1 98.5 212 SER A C 1
ATOM 1699 O O . SER A 1 212 ? 24.609 7.961 -7.691 1 98.5 212 SER A O 1
ATOM 1701 N N . LYS A 1 213 ? 23.938 9.164 -5.945 1 98.62 213 LYS A N 1
ATOM 1702 C CA . LYS A 1 213 ? 24.562 8.273 -4.965 1 98.62 213 LYS A CA 1
ATOM 1703 C C . LYS A 1 213 ? 23.656 7.102 -4.629 1 98.62 213 LYS A C 1
ATOM 1705 O O . LYS A 1 213 ? 24.094 6.121 -4.023 1 98.62 213 LYS A O 1
ATOM 1710 N N . MET A 1 214 ? 22.406 7.207 -5 1 98.69 214 MET A N 1
ATOM 1711 C CA . MET A 1 214 ? 21.453 6.137 -4.703 1 98.69 214 MET A CA 1
ATOM 1712 C C . MET A 1 214 ? 21.766 4.895 -5.535 1 98.69 214 MET A C 1
ATOM 1714 O O . MET A 1 214 ? 22.312 5 -6.637 1 98.69 214 MET A O 1
ATOM 1718 N N . LYS A 1 215 ? 21.438 3.791 -4.977 1 97.44 215 LYS A N 1
ATOM 1719 C CA . LYS A 1 215 ? 21.516 2.525 -5.699 1 97.44 215 LYS A CA 1
ATOM 1720 C C . LYS A 1 215 ? 20.734 2.588 -7.016 1 97.44 215 LYS A C 1
ATOM 1722 O O . LYS A 1 215 ? 19.625 3.115 -7.059 1 97.44 215 LYS A O 1
ATOM 1727 N N . LYS A 1 216 ? 21.359 2.117 -8.125 1 97.19 216 LYS A N 1
ATOM 1728 C CA . LYS A 1 216 ? 20.641 2.061 -9.383 1 97.19 216 LYS A CA 1
ATOM 1729 C C . LYS A 1 216 ? 19.328 1.271 -9.234 1 97.19 216 LYS A C 1
ATOM 1731 O O . LYS A 1 216 ? 19.312 0.202 -8.625 1 97.19 216 LYS A O 1
ATOM 1736 N N . GLY A 1 217 ? 18.219 1.838 -9.789 1 97.25 217 GLY A N 1
ATOM 1737 C CA . GLY A 1 217 ? 16.938 1.171 -9.734 1 97.25 217 GLY A CA 1
ATOM 1738 C C . GLY A 1 217 ? 16.203 1.39 -8.422 1 97.25 217 GLY A C 1
ATOM 1739 O O . GLY A 1 217 ? 15.164 0.775 -8.172 1 97.25 217 GLY A O 1
ATOM 1740 N N . SER A 1 218 ? 16.734 2.23 -7.551 1 98.31 218 SER A N 1
ATOM 1741 C CA . SER A 1 218 ? 16.094 2.492 -6.262 1 98.31 218 SER A CA 1
ATOM 1742 C C . SER A 1 218 ? 14.938 3.473 -6.406 1 98.31 218 SER A C 1
ATOM 1744 O O . SER A 1 218 ? 14.68 3.977 -7.5 1 98.31 218 SER A O 1
ATOM 1746 N N . SER A 1 219 ? 14.195 3.695 -5.305 1 98.75 219 SER A N 1
ATOM 1747 C CA . SER A 1 219 ? 12.992 4.523 -5.316 1 98.75 219 SER A CA 1
ATOM 1748 C C . SER A 1 219 ? 12.984 5.5 -4.145 1 98.75 219 SER A C 1
ATOM 1750 O O . SER A 1 219 ? 13.734 5.328 -3.18 1 98.75 219 SER A O 1
ATOM 1752 N N . ILE A 1 220 ? 12.117 6.539 -4.273 1 98.88 220 ILE A N 1
ATOM 1753 C CA . ILE A 1 220 ? 12.016 7.566 -3.244 1 98.88 220 ILE A CA 1
ATOM 1754 C C . ILE A 1 220 ? 10.547 7.762 -2.859 1 98.88 220 ILE A C 1
ATOM 1756 O O . ILE A 1 220 ? 9.672 7.801 -3.729 1 98.88 220 ILE A O 1
ATOM 1760 N N . VAL A 1 221 ? 10.297 7.801 -1.594 1 98.94 221 VAL A N 1
ATOM 1761 C CA . VAL A 1 221 ? 9.016 8.211 -1.025 1 98.94 221 VAL A CA 1
ATOM 1762 C C . VAL A 1 221 ? 9.219 9.422 -0.118 1 98.94 221 VAL A C 1
ATOM 1764 O O . VAL A 1 221 ? 10.086 9.414 0.757 1 98.94 221 VAL A O 1
ATOM 1767 N N . ASN A 1 222 ? 8.461 10.516 -0.348 1 98.81 222 ASN A N 1
ATOM 1768 C CA . ASN A 1 222 ? 8.547 11.68 0.521 1 98.81 222 ASN A CA 1
ATOM 1769 C C . ASN A 1 222 ? 7.18 12.062 1.09 1 98.81 222 ASN A C 1
ATOM 1771 O O . ASN A 1 222 ? 6.312 12.547 0.362 1 98.81 222 ASN A O 1
ATOM 1775 N N . THR A 1 223 ? 7.016 11.844 2.359 1 97.88 223 THR A N 1
ATOM 1776 C CA . THR A 1 223 ? 5.812 12.25 3.076 1 97.88 223 THR A CA 1
ATOM 1777 C C . THR A 1 223 ? 6.152 13.258 4.172 1 97.88 223 THR A C 1
ATOM 1779 O O . THR A 1 223 ? 5.391 13.422 5.129 1 97.88 223 THR A O 1
ATOM 1782 N N . ALA A 1 224 ? 7.32 13.852 4.102 1 96.06 224 ALA A N 1
ATOM 1783 C CA . ALA A 1 224 ? 7.773 14.828 5.09 1 96.06 224 ALA A CA 1
ATOM 1784 C C . ALA A 1 224 ? 7.418 16.25 4.66 1 96.06 224 ALA A C 1
ATOM 1786 O O . ALA A 1 224 ? 6.254 16.656 4.727 1 96.06 224 ALA A O 1
ATOM 1787 N N . ARG A 1 225 ? 8.453 16.953 4.066 1 94.88 225 ARG A N 1
ATOM 1788 C CA . ARG A 1 225 ? 8.25 18.328 3.584 1 94.88 225 ARG A CA 1
ATOM 1789 C C . ARG A 1 225 ? 8.695 18.469 2.135 1 94.88 225 ARG A C 1
ATOM 1791 O O . ARG A 1 225 ? 9.703 17.875 1.729 1 94.88 225 ARG A O 1
ATOM 1798 N N . GLY A 1 226 ? 7.988 19.234 1.413 1 96.25 226 GLY A N 1
ATOM 1799 C CA . GLY A 1 226 ? 8.234 19.406 -0.01 1 96.25 226 GLY A CA 1
ATOM 1800 C C . GLY A 1 226 ? 9.609 19.953 -0.316 1 96.25 226 GLY A C 1
ATOM 1801 O O . GLY A 1 226 ? 10.359 19.375 -1.109 1 96.25 226 GLY A O 1
ATOM 1802 N N . PRO A 1 227 ? 10.023 21.016 0.439 1 95.94 227 PRO A N 1
ATOM 1803 C CA . PRO A 1 227 ? 11.273 21.703 0.11 1 95.94 227 PRO A CA 1
ATOM 1804 C C . PRO A 1 227 ? 12.508 20.859 0.434 1 95.94 227 PRO A C 1
ATOM 1806 O O . PRO A 1 227 ? 13.633 21.281 0.142 1 95.94 227 PRO A O 1
ATOM 1809 N N . ILE A 1 228 ? 12.305 19.703 0.954 1 97.94 228 ILE A N 1
ATOM 1810 C CA . ILE A 1 228 ? 13.422 18.781 1.11 1 97.94 228 ILE A CA 1
ATOM 1811 C C . ILE A 1 228 ? 13.93 18.344 -0.264 1 97.94 228 ILE A C 1
ATOM 1813 O O . ILE A 1 228 ? 15.117 18.062 -0.434 1 97.94 228 ILE A O 1
ATOM 1817 N N . VAL A 1 229 ? 13.047 18.328 -1.211 1 98.56 229 VAL A N 1
ATOM 1818 C CA . VAL A 1 229 ? 13.406 18.125 -2.611 1 98.56 229 VAL A CA 1
ATOM 1819 C C . VAL A 1 229 ? 13.719 19.469 -3.262 1 98.56 229 VAL A C 1
ATOM 1821 O O . VAL A 1 229 ? 12.906 20.406 -3.207 1 98.56 229 VAL A O 1
ATOM 1824 N N . LYS A 1 230 ? 14.82 19.609 -3.863 1 98.06 230 LYS A N 1
ATOM 1825 C CA . LYS A 1 230 ? 15.281 20.859 -4.457 1 98.06 230 LYS A CA 1
ATOM 1826 C C . LYS A 1 230 ? 14.273 21.375 -5.484 1 98.06 230 LYS A C 1
ATOM 1828 O O . LYS A 1 230 ? 13.906 22.562 -5.453 1 98.06 230 LYS A O 1
ATOM 1833 N N . ASP A 1 231 ? 13.93 20.625 -6.375 1 97.31 231 ASP A N 1
ATOM 1834 C CA . ASP A 1 231 ? 12.898 20.828 -7.387 1 97.31 231 ASP A CA 1
ATOM 1835 C C . ASP A 1 231 ? 12.5 19.5 -8.031 1 97.31 231 ASP A C 1
ATOM 1837 O O . ASP A 1 231 ? 13.266 18.531 -8 1 97.31 231 ASP A O 1
ATOM 1841 N N . LEU A 1 232 ? 11.375 19.469 -8.656 1 98 232 LEU A N 1
ATOM 1842 C CA . LEU A 1 232 ? 10.836 18.188 -9.133 1 98 232 LEU A CA 1
ATOM 1843 C C . LEU A 1 232 ? 11.602 17.703 -10.359 1 98 232 LEU A C 1
ATOM 1845 O O . LEU A 1 232 ? 11.617 16.5 -10.648 1 98 232 LEU A O 1
ATOM 1849 N N . ASP A 1 233 ? 12.234 18.578 -11.039 1 98.25 233 ASP A N 1
ATOM 1850 C CA . ASP A 1 233 ? 12.875 18.219 -12.297 1 98.25 233 ASP A CA 1
ATOM 1851 C C . ASP A 1 233 ? 14.141 17.406 -12.055 1 98.25 233 ASP A C 1
ATOM 1853 O O . ASP A 1 233 ? 14.672 16.797 -12.984 1 98.25 233 ASP A O 1
ATOM 1857 N N . VAL A 1 234 ? 14.633 17.344 -10.812 1 98.5 234 VAL A N 1
ATOM 1858 C CA . VAL A 1 234 ? 15.797 16.516 -10.484 1 98.5 234 VAL A CA 1
ATOM 1859 C C . VAL A 1 234 ? 15.477 15.047 -10.727 1 98.5 234 VAL A C 1
ATOM 1861 O O . VAL A 1 234 ? 16.375 14.219 -10.836 1 98.5 234 VAL A O 1
ATOM 1864 N N . PHE A 1 235 ? 14.203 14.711 -10.82 1 98.56 235 PHE A N 1
ATOM 1865 C CA . PHE A 1 235 ? 13.781 13.32 -10.961 1 98.56 235 PHE A CA 1
ATOM 1866 C C . PHE A 1 235 ? 13.672 12.938 -12.43 1 98.56 235 PHE A C 1
ATOM 1868 O O . PHE A 1 235 ? 13.57 11.75 -12.766 1 98.56 235 PHE A O 1
ATOM 1875 N N . TYR A 1 236 ? 13.594 13.922 -13.344 1 98.12 236 TYR A N 1
ATOM 1876 C CA . TYR A 1 236 ? 13.227 13.703 -14.734 1 98.12 236 TYR A CA 1
ATOM 1877 C C . TYR A 1 236 ? 14.18 12.719 -15.398 1 98.12 236 TYR A C 1
ATOM 1879 O O . TYR A 1 236 ? 13.766 11.625 -15.805 1 98.12 236 TYR A O 1
ATOM 1887 N N . GLU A 1 237 ? 15.453 13.016 -15.469 1 97.81 237 GLU A N 1
ATOM 1888 C CA . GLU A 1 237 ? 16.422 12.172 -16.156 1 97.81 237 GLU A CA 1
ATOM 1889 C C . GLU A 1 237 ? 16.641 10.852 -15.43 1 97.81 237 GLU A C 1
ATOM 1891 O O . GLU A 1 237 ? 16.688 9.789 -16.047 1 97.81 237 GLU A O 1
ATOM 1896 N N . PRO A 1 238 ? 16.781 10.867 -14.086 1 98.44 238 PRO A N 1
ATOM 1897 C CA . PRO A 1 238 ? 17 9.602 -13.367 1 98.44 238 PRO A CA 1
ATOM 1898 C C . PRO A 1 238 ? 15.844 8.617 -13.562 1 98.44 238 PRO A C 1
ATOM 1900 O O . PRO A 1 238 ? 16.062 7.41 -13.625 1 98.44 238 PRO A O 1
ATOM 1903 N N . LEU A 1 239 ? 14.641 9.086 -13.648 1 98.06 239 LEU A N 1
ATOM 1904 C CA . LEU A 1 239 ? 13.516 8.195 -13.914 1 98.06 239 LEU A CA 1
ATOM 1905 C C . LEU A 1 239 ? 13.555 7.684 -15.352 1 98.06 239 LEU A C 1
ATOM 1907 O O . LEU A 1 239 ? 13.336 6.492 -15.594 1 98.06 239 LEU A O 1
ATOM 1911 N N . LYS A 1 240 ? 13.82 8.516 -16.266 1 96.06 240 LYS A N 1
ATOM 1912 C CA . LYS A 1 240 ? 13.859 8.141 -17.672 1 96.06 240 LYS A CA 1
ATOM 1913 C C . LYS A 1 240 ? 14.953 7.117 -17.938 1 96.06 240 LYS A C 1
ATOM 1915 O O . LYS A 1 240 ? 14.766 6.188 -18.719 1 96.06 240 LYS A O 1
ATOM 1920 N N . SER A 1 241 ? 16.125 7.289 -17.297 1 95.94 241 SER A N 1
ATOM 1921 C CA . SER A 1 241 ? 17.281 6.426 -17.547 1 95.94 241 SER A CA 1
ATOM 1922 C C . SER A 1 241 ? 17.141 5.105 -16.781 1 95.94 241 SER A C 1
ATOM 1924 O O . SER A 1 241 ? 17.891 4.156 -17.047 1 95.94 241 SER A O 1
ATOM 1926 N N . GLY A 1 242 ? 16.297 5.125 -15.773 1 95.38 242 GLY A N 1
ATOM 1927 C CA . GLY A 1 242 ? 16.156 3.926 -14.961 1 95.38 242 GLY A CA 1
ATOM 1928 C C . GLY A 1 242 ? 17.047 3.934 -13.727 1 95.38 242 GLY A C 1
ATOM 1929 O O . GLY A 1 242 ? 17.047 2.967 -12.961 1 95.38 242 GLY A O 1
ATOM 1930 N N . HIS A 1 243 ? 17.734 5.031 -13.578 1 97.81 243 HIS A N 1
ATOM 1931 C CA . HIS A 1 243 ? 18.5 5.164 -12.336 1 97.81 243 HIS A CA 1
ATOM 1932 C C . HIS A 1 243 ? 17.562 5.152 -11.125 1 97.81 243 HIS A C 1
ATOM 1934 O O . HIS A 1 243 ? 17.891 4.555 -10.102 1 97.81 243 HIS A O 1
ATOM 1940 N N . LEU A 1 244 ? 16.469 5.832 -11.258 1 98.25 244 LEU A N 1
ATOM 1941 C CA . LEU A 1 244 ? 15.375 5.695 -10.312 1 98.25 244 LEU A CA 1
ATOM 1942 C C . LEU A 1 244 ? 14.258 4.832 -10.891 1 98.25 244 LEU A C 1
ATOM 1944 O O . LEU A 1 244 ? 13.938 4.941 -12.078 1 98.25 244 LEU A O 1
ATOM 1948 N N . ASN A 1 245 ? 13.734 3.975 -10.07 1 97.38 245 ASN A N 1
ATOM 1949 C CA . ASN A 1 245 ? 12.594 3.148 -10.453 1 97.38 245 ASN A CA 1
ATOM 1950 C C . ASN A 1 245 ? 11.273 3.896 -10.289 1 97.38 245 ASN A C 1
ATOM 1952 O O . ASN A 1 245 ? 10.5 4.023 -11.242 1 97.38 245 ASN A O 1
ATOM 1956 N N . CYS A 1 246 ? 11 4.391 -9.078 1 98.12 246 CYS A N 1
ATOM 1957 C CA . CYS A 1 246 ? 9.758 5.098 -8.781 1 98.12 246 CYS A CA 1
ATOM 1958 C C . CYS A 1 246 ? 10.016 6.262 -7.828 1 98.12 246 CYS A C 1
ATOM 1960 O O . CYS A 1 246 ? 10.977 6.242 -7.062 1 98.12 246 CYS A O 1
ATOM 1962 N N . VAL A 1 247 ? 9.164 7.277 -7.91 1 98.75 247 VAL A N 1
ATOM 1963 C CA . VAL A 1 247 ? 9.109 8.391 -6.965 1 98.75 247 VAL A CA 1
ATOM 1964 C C . VAL A 1 247 ? 7.66 8.648 -6.559 1 98.75 247 VAL A C 1
ATOM 1966 O O . VAL A 1 247 ? 6.809 8.914 -7.41 1 98.75 247 VAL A O 1
ATOM 1969 N N . ASN A 1 248 ? 7.324 8.469 -5.289 1 98.75 248 ASN A N 1
ATOM 1970 C CA . ASN A 1 248 ? 6.016 8.789 -4.73 1 98.75 248 ASN A CA 1
ATOM 1971 C C . ASN A 1 248 ? 6.09 9.945 -3.74 1 98.75 248 ASN A C 1
ATOM 1973 O O . ASN A 1 248 ? 6.84 9.891 -2.766 1 98.75 248 ASN A O 1
ATOM 1977 N N . LEU A 1 249 ? 5.27 10.992 -3.982 1 98.56 249 LEU A N 1
ATOM 1978 C CA . LEU A 1 249 ? 5.363 12.219 -3.201 1 98.56 249 LEU A CA 1
ATOM 1979 C C . LEU A 1 249 ? 4.004 12.609 -2.633 1 98.56 249 LEU A C 1
ATOM 1981 O O . LEU A 1 249 ? 3.016 12.68 -3.369 1 98.56 249 LEU A O 1
ATOM 1985 N N . ASP A 1 250 ? 3.975 12.922 -1.357 1 97.56 250 ASP A N 1
ATOM 1986 C CA . ASP A 1 250 ? 2.803 13.555 -0.758 1 97.56 250 ASP A CA 1
ATOM 1987 C C . ASP A 1 250 ? 2.959 15.07 -0.705 1 97.56 250 ASP A C 1
ATOM 1989 O O . ASP A 1 250 ? 1.978 15.797 -0.541 1 97.56 250 ASP A O 1
ATOM 1993 N N . VAL A 1 251 ? 4.199 15.5 -0.781 1 96.62 251 VAL A N 1
ATOM 1994 C CA . VAL A 1 251 ? 4.523 16.922 -0.668 1 96.62 251 VAL A CA 1
ATOM 1995 C C . VAL A 1 251 ? 5.438 17.328 -1.819 1 96.62 251 VAL A C 1
ATOM 1997 O O . VAL A 1 251 ? 6.191 16.516 -2.346 1 96.62 251 VAL A O 1
ATOM 2000 N N . LEU A 1 252 ? 5.309 18.578 -2.188 1 96.5 252 LEU A N 1
ATOM 2001 C CA . LEU A 1 252 ? 6.07 19.109 -3.311 1 96.5 252 LEU A CA 1
ATOM 2002 C C . LEU A 1 252 ? 6.816 20.375 -2.91 1 96.5 252 LEU A C 1
ATOM 2004 O O . LEU A 1 252 ? 6.387 21.094 -2.004 1 96.5 252 LEU A O 1
ATOM 2008 N N . PRO A 1 253 ? 7.863 20.656 -3.639 1 95.75 253 PRO A N 1
ATOM 2009 C CA . PRO A 1 253 ? 8.602 21.891 -3.338 1 95.75 253 PRO A CA 1
ATOM 2010 C C . PRO A 1 253 ? 7.73 23.141 -3.43 1 95.75 253 PRO A C 1
ATOM 2012 O O . PRO A 1 253 ? 7.93 24.094 -2.672 1 95.75 253 PRO A O 1
ATOM 2015 N N . SER A 1 254 ? 6.859 23.109 -4.348 1 91.94 254 SER A N 1
ATOM 2016 C CA . SER A 1 254 ? 5.855 24.156 -4.504 1 91.94 254 SER A CA 1
ATOM 2017 C C . SER A 1 254 ? 4.449 23.578 -4.566 1 91.94 254 SER A C 1
ATOM 2019 O O . SER A 1 254 ? 4.188 22.656 -5.348 1 91.94 254 SER A O 1
ATOM 2021 N N . GLU A 1 255 ? 3.564 24.125 -3.742 1 89.75 255 GLU A N 1
ATOM 2022 C CA . GLU A 1 255 ? 2.188 23.641 -3.711 1 89.75 255 GLU A CA 1
ATOM 2023 C C . GLU A 1 255 ? 1.193 24.781 -3.832 1 89.75 255 GLU A C 1
ATOM 2025 O O . GLU A 1 255 ? 1.173 25.688 -2.99 1 89.75 255 GLU A O 1
ATOM 2030 N N . PRO A 1 256 ? 0.449 24.922 -4.902 1 88.94 256 PRO A N 1
ATOM 2031 C CA . PRO A 1 256 ? 0.333 23.922 -5.961 1 88.94 256 PRO A CA 1
ATOM 2032 C C . PRO A 1 256 ? 1.59 23.828 -6.82 1 88.94 256 PRO A C 1
ATOM 2034 O O . PRO A 1 256 ? 2.43 24.719 -6.801 1 88.94 256 PRO A O 1
ATOM 2037 N N . PRO A 1 257 ? 1.611 22.641 -7.52 1 91.56 257 PRO A N 1
ATOM 2038 C CA . PRO A 1 257 ? 2.842 22.469 -8.289 1 91.56 257 PRO A CA 1
ATOM 2039 C C . PRO A 1 257 ? 2.988 23.484 -9.414 1 91.56 257 PRO A C 1
ATOM 2041 O O . PRO A 1 257 ? 1.993 23.859 -10.039 1 91.56 257 PRO A O 1
ATOM 2044 N N . LYS A 1 258 ? 4.219 23.891 -9.594 1 90.44 258 LYS A N 1
ATOM 2045 C CA . LYS A 1 258 ? 4.551 24.781 -10.711 1 90.44 258 LYS A CA 1
ATOM 2046 C C . LYS A 1 258 ? 4.918 23.984 -11.961 1 90.44 258 LYS A C 1
ATOM 2048 O O . LYS A 1 258 ? 5.395 22.844 -11.859 1 90.44 258 LYS A O 1
ATOM 2053 N N . ASN A 1 259 ? 4.688 24.625 -13.055 1 91.5 259 ASN A N 1
ATOM 2054 C CA . ASN A 1 259 ? 5.047 23.969 -14.312 1 91.5 259 ASN A CA 1
ATOM 2055 C C . ASN A 1 259 ? 6.539 23.656 -14.367 1 91.5 259 ASN A C 1
ATOM 2057 O O . ASN A 1 259 ? 7.348 24.344 -13.734 1 91.5 259 ASN A O 1
ATOM 2061 N N . GLY A 1 260 ? 6.852 22.641 -15.062 1 95.62 260 GLY A N 1
ATOM 2062 C CA . GLY A 1 260 ? 8.188 22.109 -15.266 1 95.62 260 GLY A CA 1
ATOM 2063 C C . GLY A 1 260 ? 8.18 20.781 -16.016 1 95.62 260 GLY A C 1
ATOM 2064 O O . GLY A 1 260 ? 7.121 20.266 -16.375 1 95.62 260 GLY A O 1
ATOM 2065 N N . LEU A 1 261 ? 9.367 20.266 -16.266 1 96.81 261 LEU A N 1
ATOM 2066 C CA . LEU A 1 261 ? 9.5 19.047 -17.047 1 96.81 261 LEU A CA 1
ATOM 2067 C C . LEU A 1 261 ? 8.727 17.906 -16.406 1 96.81 261 LEU A C 1
ATOM 2069 O O . LEU A 1 261 ? 7.949 17.219 -17.078 1 96.81 261 LEU A O 1
ATOM 2073 N N . MET A 1 262 ? 8.867 17.734 -15.148 1 97 262 MET A N 1
ATOM 2074 C CA . MET A 1 262 ? 8.258 16.609 -14.445 1 97 262 MET A CA 1
ATOM 2075 C C . MET A 1 262 ? 6.742 16.766 -14.367 1 97 262 MET A C 1
ATOM 2077 O O . MET A 1 262 ? 5.996 15.836 -14.664 1 97 262 MET A O 1
ATOM 2081 N N . ILE A 1 263 ? 6.305 17.922 -13.953 1 96.19 263 ILE A N 1
ATOM 2082 C CA . ILE A 1 263 ? 4.879 18.172 -13.781 1 96.19 263 ILE A CA 1
ATOM 2083 C C . ILE A 1 263 ? 4.176 18.109 -15.133 1 96.19 263 ILE A C 1
ATOM 2085 O O . ILE A 1 263 ? 3.084 17.547 -15.258 1 96.19 263 ILE A O 1
ATOM 2089 N N . ASP A 1 264 ? 4.824 18.703 -16.156 1 96.38 264 ASP A N 1
ATOM 2090 C CA . ASP A 1 264 ? 4.25 18.672 -17.484 1 96.38 264 ASP A CA 1
ATOM 2091 C C . ASP A 1 264 ? 4.098 17.219 -17.984 1 96.38 264 ASP A C 1
ATOM 2093 O O . ASP A 1 264 ? 3.053 16.859 -18.516 1 96.38 264 ASP A O 1
ATOM 2097 N N . ALA A 1 265 ? 5.117 16.438 -17.766 1 96.5 265 ALA A N 1
ATOM 2098 C CA . ALA A 1 265 ? 5.07 15.023 -18.141 1 96.5 265 ALA A CA 1
ATOM 2099 C C . ALA A 1 265 ? 3.996 14.281 -17.344 1 96.5 265 ALA A C 1
ATOM 2101 O O . ALA A 1 265 ? 3.271 13.453 -17.891 1 96.5 265 ALA A O 1
ATOM 2102 N N . TRP A 1 266 ? 3.904 14.578 -16.078 1 95.5 266 TRP A N 1
ATOM 2103 C CA . TRP A 1 266 ? 2.928 13.953 -15.188 1 95.5 266 TRP A CA 1
ATOM 2104 C C . TRP A 1 266 ? 1.505 14.297 -15.617 1 95.5 266 TRP A C 1
ATOM 2106 O O . TRP A 1 266 ? 0.658 13.414 -15.75 1 95.5 266 TRP A O 1
ATOM 2116 N N . LYS A 1 267 ? 1.253 15.547 -15.891 1 93.44 267 LYS A N 1
ATOM 2117 C CA . LYS A 1 267 ? -0.07 16 -16.312 1 93.44 267 LYS A CA 1
ATOM 2118 C C . LYS A 1 267 ? -0.435 15.43 -17.672 1 93.44 267 LYS A C 1
ATOM 2120 O O . LYS A 1 267 ? -1.604 15.148 -17.938 1 93.44 267 LYS A O 1
ATOM 2125 N N . ALA A 1 268 ? 0.567 15.281 -18.5 1 93.19 268 ALA A N 1
ATOM 2126 C CA . ALA A 1 268 ? 0.353 14.766 -19.844 1 93.19 268 ALA A CA 1
ATOM 2127 C C . ALA A 1 268 ? 0.191 13.25 -19.844 1 93.19 268 ALA A C 1
ATOM 2129 O O . ALA A 1 268 ? -0.082 12.641 -20.875 1 93.19 268 ALA A O 1
ATOM 2130 N N . LYS A 1 269 ? 0.383 12.648 -18.672 1 89.69 269 LYS A N 1
ATOM 2131 C CA . LYS A 1 269 ? 0.288 11.203 -18.547 1 89.69 269 LYS A CA 1
ATOM 2132 C C . LYS A 1 269 ? 1.226 10.492 -19.516 1 89.69 269 LYS A C 1
ATOM 2134 O O . LYS A 1 269 ? 0.815 9.57 -20.219 1 89.69 269 LYS A O 1
ATOM 2139 N N . GLU A 1 270 ? 2.449 11 -19.547 1 93.25 270 GLU A N 1
ATOM 2140 C CA . GLU A 1 270 ? 3.422 10.367 -20.422 1 93.25 270 GLU A CA 1
ATOM 2141 C C . GLU A 1 270 ? 3.676 8.914 -20.016 1 93.25 270 GLU A C 1
ATOM 2143 O O . GLU A 1 270 ? 3.834 8.625 -18.828 1 93.25 270 GLU A O 1
ATOM 2148 N N . SER A 1 271 ? 3.844 7.98 -20.938 1 90.62 271 SER A N 1
ATOM 2149 C CA . SER A 1 271 ? 3.857 6.539 -20.703 1 90.62 271 SER A CA 1
ATOM 2150 C C . SER A 1 271 ? 5.094 6.117 -19.922 1 90.62 271 SER A C 1
ATOM 2152 O O . SER A 1 271 ? 5.035 5.184 -19.109 1 90.62 271 SER A O 1
ATOM 2154 N N . TRP A 1 272 ? 6.18 6.758 -20.141 1 92.25 272 TRP A N 1
ATOM 2155 C CA . TRP A 1 272 ? 7.418 6.344 -19.484 1 92.25 272 TRP A CA 1
ATOM 2156 C C . TRP A 1 272 ? 7.352 6.59 -17.984 1 92.25 272 TRP A C 1
ATOM 2158 O O . TRP A 1 272 ? 8.156 6.047 -17.234 1 92.25 272 TRP A O 1
ATOM 2168 N N . LEU A 1 273 ? 6.316 7.41 -17.531 1 92.56 273 LEU A N 1
ATOM 2169 C CA . LEU A 1 273 ? 6.148 7.762 -16.125 1 92.56 273 LEU A CA 1
ATOM 2170 C C . LEU A 1 273 ? 5.039 6.934 -15.484 1 92.56 273 LEU A C 1
ATOM 2172 O O . LEU A 1 273 ? 4.867 6.961 -14.266 1 92.56 273 LEU A O 1
ATOM 2176 N N . ASP A 1 274 ? 4.305 6.23 -16.312 1 84.31 274 ASP A N 1
ATOM 2177 C CA . ASP A 1 274 ? 3.07 5.613 -15.844 1 84.31 274 ASP A CA 1
ATOM 2178 C C . ASP A 1 274 ? 3.34 4.656 -14.688 1 84.31 274 ASP A C 1
ATOM 2180 O O . ASP A 1 274 ? 4.094 3.691 -14.836 1 84.31 274 ASP A O 1
ATOM 2184 N N . GLY A 1 275 ? 2.689 5.055 -13.602 1 90.56 275 GLY A N 1
ATOM 2185 C CA . GLY A 1 275 ? 2.736 4.227 -12.406 1 90.56 275 GLY A CA 1
ATOM 2186 C C . GLY A 1 275 ? 4.027 4.383 -11.625 1 90.56 275 GLY A C 1
ATOM 2187 O O . GLY A 1 275 ? 4.188 3.777 -10.562 1 90.56 275 GLY A O 1
ATOM 2188 N N . ARG A 1 276 ? 4.973 5.172 -12.141 1 95.81 276 ARG A N 1
ATOM 2189 C CA . ARG A 1 276 ? 6.289 5.285 -11.516 1 95.81 276 ARG A CA 1
ATOM 2190 C C . ARG A 1 276 ? 6.406 6.578 -10.719 1 95.81 276 ARG A C 1
ATOM 2192 O O . ARG A 1 276 ? 7.277 6.703 -9.859 1 95.81 276 ARG A O 1
ATOM 2199 N N . PHE A 1 277 ? 5.637 7.555 -11.109 1 97.62 277 PHE A N 1
ATOM 2200 C CA . PHE A 1 277 ? 5.621 8.852 -10.445 1 97.62 277 PHE A CA 1
ATOM 2201 C C . PHE A 1 277 ? 4.223 9.188 -9.945 1 97.62 277 PHE A C 1
ATOM 2203 O O . PHE A 1 277 ? 3.314 9.438 -10.742 1 97.62 277 PHE A O 1
ATOM 2210 N N . ILE A 1 278 ? 4.102 9.156 -8.625 1 97.25 278 ILE A N 1
ATOM 2211 C CA . ILE A 1 278 ? 2.801 9.367 -8 1 97.25 278 ILE A CA 1
ATOM 2212 C C . ILE A 1 278 ? 2.854 10.609 -7.105 1 97.25 278 ILE A C 1
ATOM 2214 O O . ILE A 1 278 ? 3.814 10.797 -6.352 1 97.25 278 ILE A O 1
ATOM 2218 N N . ILE A 1 279 ? 1.839 11.461 -7.191 1 96.62 279 ILE A N 1
ATOM 2219 C CA . ILE A 1 279 ? 1.719 12.656 -6.355 1 96.62 279 ILE A CA 1
ATOM 2220 C C . ILE A 1 279 ? 0.393 12.625 -5.598 1 96.62 279 ILE A C 1
ATOM 2222 O O . ILE A 1 279 ? -0.663 12.391 -6.195 1 96.62 279 ILE A O 1
ATOM 2226 N N . ASN A 1 280 ? 0.472 12.703 -4.355 1 95.25 280 ASN A N 1
ATOM 2227 C CA . ASN A 1 280 ? -0.682 13.047 -3.531 1 95.25 280 ASN A CA 1
ATOM 2228 C C . ASN A 1 280 ? -0.677 14.523 -3.146 1 95.25 280 ASN A C 1
ATOM 2230 O O . ASN A 1 280 ? 0.386 15.117 -2.953 1 95.25 280 ASN A O 1
ATOM 2234 N N . PRO A 1 281 ? -1.77 15.18 -3.068 1 94.88 281 PRO A N 1
ATOM 2235 C CA . PRO A 1 281 ? -1.847 16.625 -2.816 1 94.88 281 PRO A CA 1
ATOM 2236 C C . PRO A 1 281 ? -1.773 16.969 -1.331 1 94.88 281 PRO A C 1
ATOM 2238 O O . PRO A 1 281 ? -2.652 17.656 -0.81 1 94.88 281 PRO A O 1
ATOM 2241 N N . HIS A 1 282 ? -0.673 16.547 -0.739 1 94.06 282 HIS A N 1
ATOM 2242 C CA . HIS A 1 282 ? -0.45 16.844 0.671 1 94.06 282 HIS A CA 1
ATOM 2243 C C . HIS A 1 282 ? -1.619 16.375 1.526 1 94.06 282 HIS A C 1
ATOM 2245 O O . HIS A 1 282 ? -2.172 17.141 2.314 1 94.06 282 HIS A O 1
ATOM 2251 N N . SER A 1 283 ? -1.976 15.125 1.33 1 94.31 283 SER A N 1
ATOM 2252 C CA . SER A 1 283 ? -3.182 14.578 1.938 1 94.31 283 SER A CA 1
ATOM 2253 C C . SER A 1 283 ? -2.842 13.508 2.971 1 94.31 283 SER A C 1
ATOM 2255 O O . SER A 1 283 ? -3.729 12.992 3.652 1 94.31 283 SER A O 1
ATOM 2257 N N . ALA A 1 284 ? -1.585 13.195 3.145 1 95.62 284 ALA A N 1
ATOM 2258 C CA . ALA A 1 284 ? -1.174 12.086 4.004 1 95.62 284 ALA A CA 1
ATOM 2259 C C . ALA A 1 284 ? -1.633 12.312 5.441 1 95.62 284 ALA A C 1
ATOM 2261 O O . ALA A 1 284 ? -1.888 11.352 6.176 1 95.62 284 ALA A O 1
ATOM 2262 N N . PHE A 1 285 ? -1.818 13.578 5.871 1 93.38 285 PHE A N 1
ATOM 2263 C CA . PHE A 1 285 ? -2.156 13.906 7.25 1 93.38 285 PHE A CA 1
ATOM 2264 C C . PHE A 1 285 ? -3.609 13.555 7.551 1 93.38 285 PHE A C 1
ATOM 2266 O O . PHE A 1 285 ? -3.994 13.43 8.711 1 93.38 285 PHE A O 1
ATOM 2273 N N . TYR A 1 286 ? -4.344 13.352 6.527 1 94.06 286 TYR A N 1
ATOM 2274 C CA . TYR A 1 286 ? -5.785 13.438 6.723 1 94.06 286 TYR A CA 1
ATOM 2275 C C . TYR A 1 286 ? -6.379 12.062 7.016 1 94.06 286 TYR A C 1
ATOM 2277 O O . TYR A 1 286 ? -6.039 11.078 6.352 1 94.06 286 TYR A O 1
ATOM 2285 N N . SER A 1 287 ? -7.203 11.922 7.852 1 95.75 287 SER A N 1
ATOM 2286 C CA . SER A 1 287 ? -8.336 11.062 8.164 1 95.75 287 SER A CA 1
ATOM 2287 C C . SER A 1 287 ? -9.414 11.82 8.938 1 95.75 287 SER A C 1
ATOM 2289 O O . SER A 1 287 ? -9.164 12.914 9.445 1 95.75 287 SER A O 1
ATOM 2291 N N . ASP A 1 288 ? -10.57 11.289 8.969 1 94.19 288 ASP A N 1
ATOM 2292 C CA . ASP A 1 288 ? -11.625 11.945 9.727 1 94.19 288 ASP A CA 1
ATOM 2293 C C . ASP A 1 288 ? -11.203 12.18 11.18 1 94.19 288 ASP A C 1
ATOM 2295 O O . ASP A 1 288 ? -11.344 13.289 11.695 1 94.19 288 ASP A O 1
ATOM 2299 N N . LYS A 1 289 ? -10.523 11.227 11.742 1 95.81 289 LYS A N 1
ATOM 2300 C CA . LYS A 1 289 ? -10.094 11.32 13.141 1 95.81 289 LYS A CA 1
ATOM 2301 C C . LYS A 1 289 ? -8.93 12.289 13.289 1 95.81 289 LYS A C 1
ATOM 2303 O O . LYS A 1 289 ? -8.898 13.094 14.227 1 95.81 289 LYS A O 1
ATOM 2308 N N . ALA A 1 290 ? -7.988 12.219 12.422 1 95.81 290 ALA A N 1
ATOM 2309 C CA . ALA A 1 290 ? -6.824 13.094 12.508 1 95.81 290 ALA A CA 1
ATOM 2310 C C . ALA A 1 290 ? -7.227 14.555 12.336 1 95.81 290 ALA A C 1
ATOM 2312 O O . ALA A 1 290 ? -6.715 15.438 13.031 1 95.81 290 ALA A O 1
ATOM 2313 N N . TYR A 1 291 ? -8.094 14.773 11.406 1 94.56 291 TYR A N 1
ATOM 2314 C CA . TYR A 1 291 ? -8.57 16.125 11.148 1 94.56 291 TYR A CA 1
ATOM 2315 C C . TYR A 1 291 ? -9.25 16.703 12.391 1 94.56 291 TYR A C 1
ATOM 2317 O O . TYR A 1 291 ? -8.984 17.844 12.781 1 94.56 291 TYR A O 1
ATOM 2325 N N . PHE A 1 292 ? -10.055 15.969 13.055 1 95.81 292 PHE A N 1
ATOM 2326 C CA . PHE A 1 292 ? -10.727 16.375 14.281 1 95.81 292 PHE A CA 1
ATOM 2327 C C . PHE A 1 292 ? -9.711 16.625 15.391 1 95.81 292 PHE A C 1
ATOM 2329 O O . PHE A 1 292 ? -9.742 17.672 16.062 1 95.81 292 PHE A O 1
ATOM 2336 N N . GLU A 1 293 ? -8.781 15.719 15.508 1 96.94 293 GLU A N 1
ATOM 2337 C CA . GLU A 1 293 ? -7.785 15.797 16.578 1 96.94 293 GLU A CA 1
ATOM 2338 C C . GLU A 1 293 ? -6.875 17.016 16.391 1 96.94 293 GLU A C 1
ATOM 2340 O O . GLU A 1 293 ? -6.531 17.688 17.359 1 96.94 293 GLU A O 1
ATOM 2345 N N . MET A 1 294 ? -6.473 17.234 15.172 1 96.56 294 MET A N 1
ATOM 2346 C CA . MET A 1 294 ? -5.625 18.391 14.875 1 96.56 294 MET A CA 1
ATOM 2347 C C . MET A 1 294 ? -6.277 19.672 15.352 1 96.56 294 MET A C 1
ATOM 2349 O O . MET A 1 294 ? -5.66 20.453 16.094 1 96.56 294 MET A O 1
ATOM 2353 N N . ARG A 1 295 ? -7.516 19.844 15.031 1 97.25 295 ARG A N 1
ATOM 2354 C CA . ARG A 1 295 ? -8.25 21.078 15.344 1 97.25 295 ARG A CA 1
ATOM 2355 C C . ARG A 1 295 ? -8.523 21.172 16.844 1 97.25 295 ARG A C 1
ATOM 2357 O O . ARG A 1 295 ? -8.367 22.234 17.438 1 97.25 295 ARG A O 1
ATOM 2364 N N . GLN A 1 296 ? -8.898 20.047 17.422 1 98.19 296 GLN A N 1
ATOM 2365 C CA . GLN A 1 296 ? -9.195 20.031 18.859 1 98.19 296 GLN A CA 1
ATOM 2366 C C . GLN A 1 296 ? -7.949 20.312 19.672 1 98.19 296 GLN A C 1
ATOM 2368 O O . GLN A 1 296 ? -7.984 21.125 20.609 1 98.19 296 GLN A O 1
ATOM 2373 N N . LYS A 1 297 ? -6.863 19.703 19.328 1 98.19 297 LYS A N 1
ATOM 2374 C CA . LYS A 1 297 ? -5.613 19.875 20.062 1 98.19 297 LYS A CA 1
ATOM 2375 C C . LYS A 1 297 ? -5.102 21.312 19.938 1 98.19 297 LYS A C 1
ATOM 2377 O O . LYS A 1 297 ? -4.602 21.875 20.922 1 98.19 297 LYS A O 1
ATOM 2382 N N . ALA A 1 298 ? -5.191 21.828 18.734 1 98.19 298 ALA A N 1
ATOM 2383 C CA . ALA A 1 298 ? -4.793 23.219 18.547 1 98.19 298 ALA A CA 1
ATOM 2384 C C . ALA A 1 298 ? -5.633 24.141 19.422 1 98.19 298 ALA A C 1
ATOM 2386 O O . ALA A 1 298 ? -5.094 25.047 20.078 1 98.19 298 ALA A O 1
ATOM 2387 N N . ALA A 1 299 ? -6.934 23.953 19.469 1 98.5 299 ALA A N 1
ATOM 2388 C CA . ALA A 1 299 ? -7.844 24.781 20.266 1 98.5 299 ALA A CA 1
ATOM 2389 C C . ALA A 1 299 ? -7.543 24.641 21.75 1 98.5 299 ALA A C 1
ATOM 2391 O O . ALA A 1 299 ? -7.559 25.625 22.5 1 98.5 299 ALA A O 1
ATOM 2392 N N . LEU A 1 300 ? -7.293 23.438 22.141 1 98.5 300 LEU A N 1
ATOM 2393 C CA . LEU A 1 300 ? -6.98 23.203 23.531 1 98.5 300 LEU A CA 1
ATOM 2394 C C . LEU A 1 300 ? -5.684 23.891 23.938 1 98.5 300 LEU A C 1
ATOM 2396 O O . LEU A 1 300 ? -5.555 24.391 25.062 1 98.5 300 LEU A O 1
ATOM 2400 N N . ASN A 1 301 ? -4.754 23.906 23.016 1 98.44 301 ASN A N 1
ATOM 2401 C CA . ASN A 1 301 ? -3.502 24.609 23.281 1 98.44 301 ASN A CA 1
ATOM 2402 C C . ASN A 1 301 ? -3.721 26.125 23.422 1 98.44 301 ASN A C 1
ATOM 2404 O O . ASN A 1 301 ? -3.109 26.766 24.281 1 98.44 301 ASN A O 1
ATOM 2408 N N . ALA A 1 302 ? -4.562 26.641 22.609 1 98.5 302 ALA A N 1
ATOM 2409 C CA . ALA A 1 302 ? -4.941 28.047 22.734 1 98.5 302 ALA A CA 1
ATOM 2410 C C . ALA A 1 302 ? -5.598 28.328 24.078 1 98.5 302 ALA A C 1
ATOM 2412 O O . ALA A 1 302 ? -5.293 29.328 24.734 1 98.5 302 ALA A O 1
ATOM 2413 N N . LYS A 1 303 ? -6.445 27.453 24.469 1 98.31 303 LYS A N 1
ATOM 2414 C CA . LYS A 1 303 ? -7.145 27.594 25.75 1 98.31 303 LYS A CA 1
ATOM 2415 C C . LYS A 1 303 ? -6.164 27.594 26.906 1 98.31 303 LYS A C 1
ATOM 2417 O O . LYS A 1 303 ? -6.332 28.344 27.875 1 98.31 303 LYS A O 1
ATOM 2422 N N . ARG A 1 304 ? -5.188 26.734 26.812 1 98.25 304 ARG A N 1
ATOM 2423 C CA . ARG A 1 304 ? -4.156 26.703 27.844 1 98.25 304 ARG A CA 1
ATOM 2424 C C . ARG A 1 304 ? -3.557 28.094 28.031 1 98.25 304 ARG A C 1
ATOM 2426 O O . ARG A 1 304 ? -3.408 28.562 29.172 1 98.25 304 ARG A O 1
ATOM 2433 N N . VAL A 1 305 ? -3.242 28.734 26.984 1 98.12 305 VAL A N 1
ATOM 2434 C CA . VAL A 1 305 ? -2.619 30.047 27.031 1 98.12 305 VAL A CA 1
ATOM 2435 C C . VAL A 1 305 ? -3.582 31.062 27.656 1 98.12 305 VAL A C 1
ATOM 2437 O O . VAL A 1 305 ? -3.18 31.875 28.484 1 98.12 305 VAL A O 1
ATOM 2440 N N . LEU A 1 306 ? -4.852 31.016 27.328 1 97.56 306 LEU A N 1
ATOM 2441 C CA . LEU A 1 306 ? -5.859 31.906 27.891 1 97.56 306 LEU A CA 1
ATOM 2442 C C . LEU A 1 306 ? -5.98 31.719 29.391 1 97.56 306 LEU A C 1
ATOM 2444 O O . LEU A 1 306 ? -6.285 32.656 30.125 1 97.56 306 LEU A O 1
ATOM 2448 N N . ASP A 1 307 ? -5.684 30.5 29.766 1 97.12 307 ASP A N 1
ATOM 2449 C CA . ASP A 1 307 ? -5.801 30.172 31.188 1 97.12 307 ASP A CA 1
ATOM 2450 C C . ASP A 1 307 ? -4.512 30.5 31.938 1 97.12 307 ASP A C 1
ATOM 2452 O O . ASP A 1 307 ? -4.371 30.172 33.125 1 97.12 307 ASP A O 1
ATOM 2456 N N . GLY A 1 308 ? -3.596 31.047 31.234 1 96.81 308 GLY A N 1
ATOM 2457 C CA . GLY A 1 308 ? -2.357 31.469 31.875 1 96.81 308 GLY A CA 1
ATOM 2458 C C . GLY A 1 308 ? -1.325 30.359 31.953 1 96.81 308 GLY A C 1
ATOM 2459 O O . GLY A 1 308 ? -0.347 30.484 32.688 1 96.81 308 GLY A O 1
ATOM 2460 N N . LYS A 1 309 ? -1.571 29.297 31.234 1 97.44 309 LYS A N 1
ATOM 2461 C CA . LYS A 1 309 ? -0.644 28.172 31.203 1 97.44 309 LYS A CA 1
ATOM 2462 C C . LYS A 1 309 ? 0.21 28.203 29.938 1 97.44 309 LYS A C 1
ATOM 2464 O O . LYS A 1 309 ? -0.178 28.797 28.922 1 97.44 309 LYS A O 1
ATOM 2469 N N . LYS A 1 310 ? 1.365 27.578 30.016 1 97 310 LYS A N 1
ATOM 2470 C CA . LYS A 1 310 ? 2.201 27.406 28.828 1 97 310 LYS A CA 1
ATOM 2471 C C . LYS A 1 310 ? 1.568 26.422 27.844 1 97 310 LYS A C 1
ATOM 2473 O O . LYS A 1 310 ? 1.027 25.391 28.266 1 97 310 LYS A O 1
ATOM 2478 N N . PRO A 1 311 ? 1.575 26.781 26.578 1 97.88 311 PRO A N 1
ATOM 2479 C CA . PRO A 1 311 ? 1.133 25.766 25.625 1 97.88 311 PRO A CA 1
ATOM 2480 C C . PRO A 1 311 ? 2.078 24.578 25.562 1 97.88 311 PRO A C 1
ATOM 2482 O O . PRO A 1 311 ? 3.166 24.609 26.141 1 97.88 311 PRO A O 1
ATOM 2485 N N . ILE A 1 312 ? 1.62 23.531 24.984 1 96.5 312 ILE A N 1
ATOM 2486 C CA . ILE A 1 312 ? 2.465 22.359 24.766 1 96.5 312 ILE A CA 1
ATOM 2487 C C . ILE A 1 312 ? 3.059 22.422 23.359 1 96.5 312 ILE A C 1
ATOM 2489 O O . ILE A 1 312 ? 2.596 23.188 22.5 1 96.5 312 ILE A O 1
ATOM 2493 N N . ASN A 1 313 ? 4.234 21.703 23.141 1 96.5 313 ASN A N 1
ATOM 2494 C CA . ASN A 1 313 ? 4.887 21.547 21.844 1 96.5 313 ASN A CA 1
ATOM 2495 C C . ASN A 1 313 ? 5.449 22.875 21.344 1 96.5 313 ASN A C 1
ATOM 2497 O O . ASN A 1 313 ? 5.199 23.266 20.203 1 96.5 313 ASN A O 1
ATOM 2501 N N . ILE A 1 314 ? 6.094 23.578 22.266 1 97.81 314 ILE A N 1
ATOM 2502 C CA . ILE A 1 314 ? 6.711 24.859 21.922 1 97.81 314 ILE A CA 1
ATOM 2503 C C . ILE A 1 314 ? 7.879 24.625 20.969 1 97.81 314 ILE A C 1
ATOM 2505 O O . ILE A 1 314 ? 8.75 23.781 21.219 1 97.81 314 ILE A O 1
ATOM 2509 N N . VAL A 1 315 ? 7.922 25.391 19.875 1 95 315 VAL A N 1
ATOM 2510 C CA . VAL A 1 315 ? 8.906 25.109 18.828 1 95 315 VAL A CA 1
ATOM 2511 C C . VAL A 1 315 ? 9.938 26.219 18.766 1 95 315 VAL A C 1
ATOM 2513 O O . VAL A 1 315 ? 10.953 26.109 18.078 1 95 315 VAL A O 1
ATOM 2516 N N . ASN A 1 316 ? 9.734 27.375 19.516 1 95.88 316 ASN A N 1
ATOM 2517 C CA . ASN A 1 316 ? 10.68 28.484 19.422 1 95.88 316 ASN A CA 1
ATOM 2518 C C . ASN A 1 316 ? 11.586 28.547 20.656 1 95.88 316 ASN A C 1
ATOM 2520 O O . ASN A 1 316 ? 12.32 29.516 20.844 1 95.88 316 ASN A O 1
ATOM 2524 N N . GLY A 1 317 ? 11.461 27.609 21.641 1 93.94 317 GLY A N 1
ATOM 2525 C CA . GLY A 1 317 ? 12.367 27.469 22.766 1 93.94 317 GLY A CA 1
ATOM 2526 C C . GLY A 1 317 ? 12.023 28.391 23.922 1 93.94 317 GLY A C 1
ATOM 2527 O O . GLY A 1 317 ? 12.734 28.422 24.938 1 93.94 317 GLY A O 1
ATOM 2528 N N . LEU A 1 318 ? 10.93 29.109 23.719 1 93 318 LEU A N 1
ATOM 2529 C CA . LEU A 1 318 ? 10.523 29.984 24.812 1 93 318 LEU A CA 1
ATOM 2530 C C . LEU A 1 318 ? 10.164 29.172 26.047 1 93 318 LEU A C 1
ATOM 2532 O O . LEU A 1 318 ? 9.477 28.156 25.953 1 93 318 LEU A O 1
ATOM 2536 N N . LYS A 1 319 ? 10.836 29.531 27.188 1 88.31 319 LYS A N 1
ATOM 2537 C CA . LYS A 1 319 ? 10.633 28.828 28.453 1 88.31 319 LYS A CA 1
ATOM 2538 C C . LYS A 1 319 ? 9.625 29.562 29.328 1 88.31 319 LYS A C 1
ATOM 2540 O O . LYS A 1 319 ? 9.531 30.797 29.281 1 88.31 319 LYS A O 1
ATOM 2545 N N . MET B 1 1 ? 15.688 -42.562 -18.75 1 72.31 1 MET B N 1
ATOM 2546 C CA . MET B 1 1 ? 16.172 -41.25 -19.141 1 72.31 1 MET B CA 1
ATOM 2547 C C . MET B 1 1 ? 15.094 -40.469 -19.859 1 72.31 1 MET B C 1
ATOM 2549 O O . MET B 1 1 ? 14.188 -41.031 -20.469 1 72.31 1 MET B O 1
ATOM 2553 N N . ASN B 1 2 ? 14.414 -39.406 -19.406 1 89.62 2 ASN B N 1
ATOM 2554 C CA . ASN B 1 2 ? 13.414 -38.562 -20.047 1 89.62 2 ASN B CA 1
ATOM 2555 C C . ASN B 1 2 ? 12.008 -38.844 -19.516 1 89.62 2 ASN B C 1
ATOM 2557 O O . ASN B 1 2 ? 11.062 -38.969 -20.297 1 89.62 2 ASN B O 1
ATOM 2561 N N . ARG B 1 3 ? 11.891 -38.969 -18.266 1 97.06 3 ARG B N 1
ATOM 2562 C CA . ARG B 1 3 ? 10.656 -39.438 -17.641 1 97.06 3 ARG B CA 1
ATOM 2563 C C . ARG B 1 3 ? 9.781 -38.25 -17.203 1 97.06 3 ARG B C 1
ATOM 2565 O O . ARG B 1 3 ? 8.609 -38.438 -16.875 1 97.06 3 ARG B O 1
ATOM 2572 N N . VAL B 1 4 ? 10.383 -37.125 -17.234 1 98.44 4 VAL B N 1
ATOM 2573 C CA . VAL B 1 4 ? 9.648 -35.938 -16.828 1 98.44 4 VAL B CA 1
ATOM 2574 C C . VAL B 1 4 ? 9.531 -34.969 -18 1 98.44 4 VAL B C 1
ATOM 2576 O O . VAL B 1 4 ? 10.492 -34.75 -18.734 1 98.44 4 VAL B O 1
ATOM 2579 N N . PHE B 1 5 ? 8.398 -34.406 -18.172 1 98.25 5 PHE B N 1
ATOM 2580 C CA . PHE B 1 5 ? 8.211 -33.406 -19.219 1 98.25 5 PHE B CA 1
ATOM 2581 C C . PHE B 1 5 ? 7.48 -32.188 -18.688 1 98.25 5 PHE B C 1
ATOM 2583 O O . PHE B 1 5 ? 6.551 -32.312 -17.891 1 98.25 5 PHE B O 1
ATOM 2590 N N . ILE B 1 6 ? 7.941 -31.016 -19.078 1 98.06 6 ILE B N 1
ATOM 2591 C CA . ILE B 1 6 ? 7.293 -29.75 -18.781 1 98.06 6 ILE B CA 1
ATOM 2592 C C . ILE B 1 6 ? 6.348 -29.359 -19.906 1 98.06 6 ILE B C 1
ATOM 2594 O O . ILE B 1 6 ? 6.777 -29.188 -21.062 1 98.06 6 ILE B O 1
ATOM 2598 N N . THR B 1 7 ? 5.129 -29.078 -19.578 1 96.19 7 THR B N 1
ATOM 2599 C CA . THR B 1 7 ? 4.098 -28.969 -20.609 1 96.19 7 THR B CA 1
ATOM 2600 C C . THR B 1 7 ? 4.137 -27.578 -21.266 1 96.19 7 THR B C 1
ATOM 2602 O O . THR B 1 7 ? 3.809 -27.438 -22.438 1 96.19 7 THR B O 1
ATOM 2605 N N . ASP B 1 8 ? 4.461 -26.531 -20.5 1 91 8 ASP B N 1
ATOM 2606 C CA . ASP B 1 8 ? 4.305 -25.203 -21.078 1 91 8 ASP B CA 1
ATOM 2607 C C . ASP B 1 8 ? 5.027 -24.141 -20.25 1 91 8 ASP B C 1
ATOM 2609 O O . ASP B 1 8 ? 5.57 -24.453 -19.188 1 91 8 ASP B O 1
ATOM 2613 N N . LYS B 1 9 ? 5.293 -22.984 -20.828 1 84.56 9 LYS B N 1
ATOM 2614 C CA . LYS B 1 9 ? 5.648 -21.688 -20.266 1 84.56 9 LYS B CA 1
ATOM 2615 C C . LYS B 1 9 ? 7.137 -21.609 -19.938 1 84.56 9 LYS B C 1
ATOM 2617 O O . LYS B 1 9 ? 7.734 -20.531 -19.969 1 84.56 9 LYS B O 1
ATOM 2622 N N . ILE B 1 10 ? 7.66 -22.812 -19.531 1 90.81 10 ILE B N 1
ATOM 2623 C CA . ILE B 1 10 ? 9.078 -22.766 -19.172 1 90.81 10 ILE B CA 1
ATOM 2624 C C . ILE B 1 10 ? 9.93 -22.906 -20.438 1 90.81 10 ILE B C 1
ATOM 2626 O O . ILE B 1 10 ? 9.93 -23.953 -21.078 1 90.81 10 ILE B O 1
ATOM 2630 N N . THR B 1 11 ? 10.648 -21.906 -20.766 1 87.44 11 THR B N 1
ATOM 2631 C CA . THR B 1 11 ? 11.453 -21.906 -21.984 1 87.44 11 THR B CA 1
ATOM 2632 C C . THR B 1 11 ? 12.867 -22.406 -21.703 1 87.44 11 THR B C 1
ATOM 2634 O O . THR B 1 11 ? 13.445 -23.141 -22.5 1 87.44 11 THR B O 1
ATOM 2637 N N . ASP B 1 12 ? 13.445 -21.984 -20.625 1 92.62 12 ASP B N 1
ATOM 2638 C CA . ASP B 1 12 ? 14.758 -22.453 -20.172 1 92.62 12 ASP B CA 1
ATOM 2639 C C . ASP B 1 12 ? 14.664 -23.125 -18.812 1 92.62 12 ASP B C 1
ATOM 2641 O O . ASP B 1 12 ? 14.758 -22.469 -17.781 1 92.62 12 ASP B O 1
ATOM 2645 N N . PRO B 1 13 ? 14.617 -24.438 -18.891 1 96.31 13 PRO B N 1
ATOM 2646 C CA . PRO B 1 13 ? 14.375 -25.156 -17.625 1 96.31 13 PRO B CA 1
ATOM 2647 C C . PRO B 1 13 ? 15.656 -25.406 -16.844 1 96.31 13 PRO B C 1
ATOM 2649 O O . PRO B 1 13 ? 15.883 -26.531 -16.375 1 96.31 13 PRO B O 1
ATOM 2652 N N . TYR B 1 14 ? 16.484 -24.375 -16.609 1 96.44 14 TYR B N 1
ATOM 2653 C CA . TYR B 1 14 ? 17.766 -24.562 -15.953 1 96.44 14 TYR B CA 1
ATOM 2654 C C . TYR B 1 14 ? 17.578 -24.984 -14.5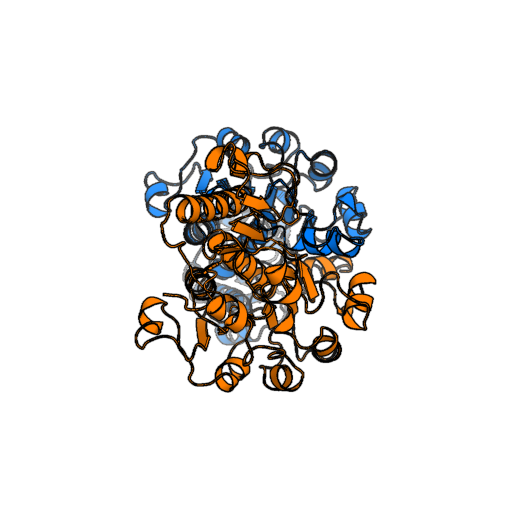08 1 96.44 14 TYR B C 1
ATOM 2656 O O . TYR B 1 14 ? 18.344 -25.797 -13.984 1 96.44 14 TYR B O 1
ATOM 2664 N N . ILE B 1 15 ? 16.547 -24.578 -13.82 1 97.5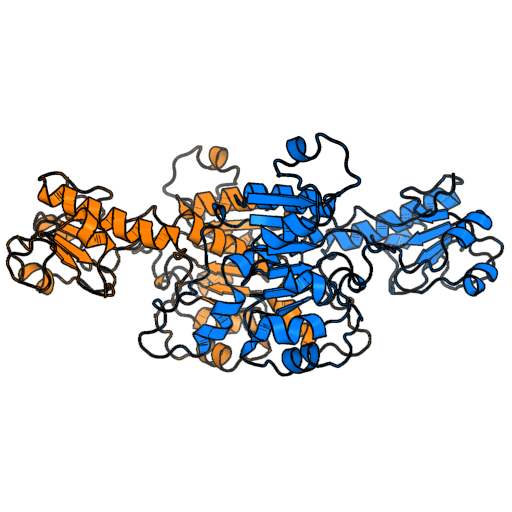 15 ILE B N 1
ATOM 2665 C CA . ILE B 1 15 ? 16.281 -24.969 -12.438 1 97.5 15 ILE B CA 1
ATOM 2666 C C . ILE B 1 15 ? 15.867 -26.438 -12.383 1 97.5 15 ILE B C 1
ATOM 2668 O O . ILE B 1 15 ? 16.391 -27.203 -11.578 1 97.5 15 ILE B O 1
ATOM 2672 N N . GLU B 1 16 ? 14.945 -26.75 -13.242 1 98.06 16 GLU B N 1
ATOM 2673 C CA . GLU B 1 16 ? 14.445 -28.125 -13.32 1 98.06 16 GLU B CA 1
ATOM 2674 C C . GLU B 1 16 ? 15.562 -29.094 -13.703 1 98.06 16 GLU B C 1
ATOM 2676 O O . GLU B 1 16 ? 15.633 -30.203 -13.164 1 98.06 16 GLU B O 1
ATOM 2681 N N . LYS B 1 17 ? 16.469 -28.703 -14.617 1 97.38 17 LYS B N 1
ATOM 2682 C CA . LYS B 1 17 ? 17.578 -29.531 -15.047 1 97.38 17 LYS B CA 1
ATOM 2683 C C . LYS B 1 17 ? 18.547 -29.781 -13.898 1 97.38 17 LYS B C 1
ATOM 2685 O O . LYS B 1 17 ? 19.141 -30.859 -13.805 1 97.38 17 LYS B O 1
ATOM 2690 N N . GLU B 1 18 ? 18.734 -28.797 -13.125 1 97.94 18 GLU B N 1
ATOM 2691 C CA . GLU B 1 18 ? 19.609 -28.953 -11.969 1 97.94 18 GLU B CA 1
ATOM 2692 C C . GLU B 1 18 ? 19.078 -30.016 -11.008 1 97.94 18 GLU B C 1
ATOM 2694 O O . GLU B 1 18 ? 19.844 -30.766 -10.406 1 97.94 18 GLU B O 1
ATOM 2699 N N . VAL B 1 19 ? 17.781 -30.141 -10.898 1 98.06 19 VAL B N 1
ATOM 2700 C CA . VAL B 1 19 ? 17.141 -31.047 -9.953 1 98.06 19 VAL B CA 1
ATOM 2701 C C . VAL B 1 19 ? 16.969 -32.438 -10.586 1 98.06 19 VAL B C 1
ATOM 2703 O O . VAL B 1 19 ? 17.25 -33.438 -9.961 1 98.06 19 VAL B O 1
ATOM 2706 N N . LEU B 1 20 ? 16.547 -32.438 -11.875 1 98.06 20 LEU B N 1
ATOM 2707 C CA . LEU B 1 20 ? 16.062 -33.656 -12.5 1 98.06 20 LEU B CA 1
ATOM 2708 C C . LEU B 1 20 ? 17.125 -34.281 -13.406 1 98.06 20 LEU B C 1
ATOM 2710 O O . LEU B 1 20 ? 17.047 -35.438 -13.781 1 98.06 20 LEU B O 1
ATOM 2714 N N . GLY B 1 21 ? 18.125 -33.406 -13.828 1 96.56 21 GLY B N 1
ATOM 2715 C CA . GLY B 1 21 ? 19.172 -33.906 -14.719 1 96.56 21 GLY B CA 1
ATOM 2716 C C . GLY B 1 21 ? 18.641 -34.469 -16.016 1 96.56 21 GLY B C 1
ATOM 2717 O O . GLY B 1 21 ? 17.812 -33.844 -16.688 1 96.56 21 GLY B O 1
ATOM 2718 N N . ASP B 1 22 ? 19.031 -35.719 -16.297 1 95.25 22 ASP B N 1
ATOM 2719 C CA . ASP B 1 22 ? 18.719 -36.375 -17.562 1 95.25 22 ASP B CA 1
ATOM 2720 C C . ASP B 1 22 ? 17.297 -36.906 -17.578 1 95.25 22 ASP B C 1
ATOM 2722 O O . ASP B 1 22 ? 16.781 -37.312 -18.609 1 95.25 22 ASP B O 1
ATOM 2726 N N . GLU B 1 23 ? 16.719 -36.781 -16.453 1 97.5 23 GLU B N 1
ATOM 2727 C CA . GLU B 1 23 ? 15.352 -37.281 -16.391 1 97.5 23 GLU B CA 1
ATOM 2728 C C . GLU B 1 23 ? 14.391 -36.344 -17.094 1 97.5 23 GLU B C 1
ATOM 2730 O O . GLU B 1 23 ? 13.281 -36.719 -17.469 1 97.5 23 GLU B O 1
ATOM 2735 N N . LEU B 1 24 ? 14.781 -35.125 -17.172 1 97.69 24 LEU B N 1
ATOM 2736 C CA . LEU B 1 24 ? 13.961 -34.125 -17.891 1 97.69 24 LEU B CA 1
ATOM 2737 C C . LEU B 1 24 ? 14.016 -34.375 -19.391 1 97.69 24 LEU B C 1
ATOM 2739 O O . LEU B 1 24 ? 15.086 -34.25 -20 1 97.69 24 LEU B O 1
ATOM 2743 N N . SER B 1 25 ? 12.852 -34.594 -19.938 1 96.5 25 SER B N 1
ATOM 2744 C CA . SER B 1 25 ? 12.766 -34.875 -21.375 1 96.5 25 SER B CA 1
ATOM 2745 C C . SER B 1 25 ? 12.578 -33.594 -22.172 1 96.5 25 SER B C 1
ATOM 2747 O O . SER B 1 25 ? 11.773 -32.75 -21.812 1 96.5 25 SER B O 1
ATOM 2749 N N . PRO B 1 26 ? 13.227 -33.438 -23.297 1 93.19 26 PRO B N 1
ATOM 2750 C CA . PRO B 1 26 ? 13.039 -32.281 -24.156 1 93.19 26 PRO B CA 1
ATOM 2751 C C . PRO B 1 26 ? 11.766 -32.344 -25 1 93.19 26 PRO B C 1
ATOM 2753 O O . PRO B 1 26 ? 11.32 -31.344 -25.547 1 93.19 26 PRO B O 1
ATOM 2756 N N . GLU B 1 27 ? 11.211 -33.562 -25.172 1 94.94 27 GLU B N 1
ATOM 2757 C CA . GLU B 1 27 ? 10.016 -33.75 -25.984 1 94.94 27 GLU B CA 1
ATOM 2758 C C . GLU B 1 27 ? 8.977 -34.594 -25.25 1 94.94 27 GLU B C 1
ATOM 2760 O O . GLU B 1 27 ? 9.32 -35.406 -24.375 1 94.94 27 GLU B O 1
ATOM 2765 N N . LEU B 1 28 ? 7.754 -34.344 -25.609 1 96 28 LEU B N 1
ATOM 2766 C CA . LEU B 1 28 ? 6.656 -35.125 -25.078 1 96 28 LEU B CA 1
ATOM 2767 C C . LEU B 1 28 ? 6.602 -36.5 -25.75 1 96 28 LEU B C 1
ATOM 2769 O O . LEU B 1 28 ? 6.727 -36.594 -26.969 1 96 28 LEU B O 1
ATOM 2773 N N . HIS B 1 29 ? 6.523 -37.594 -24.984 1 95.88 29 HIS B N 1
ATOM 2774 C CA . HIS B 1 29 ? 6.41 -38.938 -25.516 1 95.88 29 HIS B CA 1
ATOM 2775 C C . HIS B 1 29 ? 5.602 -39.844 -24.578 1 95.88 29 HIS B C 1
ATOM 2777 O O . HIS B 1 29 ? 5.355 -39.469 -23.422 1 95.88 29 HIS B O 1
ATOM 2783 N N . GLU B 1 30 ? 5.246 -40.969 -24.953 1 94.56 30 GLU B N 1
ATOM 2784 C CA . GLU B 1 30 ? 4.281 -41.812 -24.266 1 94.56 30 GLU B CA 1
ATOM 2785 C C . GLU B 1 30 ? 4.867 -42.406 -22.984 1 94.56 30 GLU B C 1
ATOM 2787 O O . GLU B 1 30 ? 4.125 -42.812 -22.094 1 94.56 30 GLU B O 1
ATOM 2792 N N . ASP B 1 31 ? 6.184 -42.375 -22.828 1 95.81 31 ASP B N 1
ATOM 2793 C CA . ASP B 1 31 ? 6.82 -43.031 -21.688 1 95.81 31 ASP B CA 1
ATOM 2794 C C . ASP B 1 31 ? 7.016 -42.062 -20.531 1 95.81 31 ASP B C 1
ATOM 2796 O O . ASP B 1 31 ? 7.621 -42.406 -19.516 1 95.81 31 ASP B O 1
ATOM 2800 N N . VAL B 1 32 ? 6.492 -40.875 -20.719 1 97.81 32 VAL B N 1
ATOM 2801 C CA . VAL B 1 32 ? 6.605 -39.875 -19.656 1 97.81 32 VAL B CA 1
ATOM 2802 C C . VAL B 1 32 ? 5.887 -40.375 -18.406 1 97.81 32 VAL B C 1
ATOM 2804 O O . VAL B 1 32 ? 4.773 -40.906 -18.484 1 97.81 32 VAL B O 1
ATOM 2807 N N . GLU B 1 33 ? 6.516 -40.219 -17.25 1 98.38 33 GLU B N 1
ATOM 2808 C CA . GLU B 1 33 ? 5.965 -40.656 -15.977 1 98.38 33 GLU B CA 1
ATOM 2809 C C . GLU B 1 33 ? 5.438 -39.5 -15.148 1 98.38 33 GLU B C 1
ATOM 2811 O O . GLU B 1 33 ? 4.566 -39.688 -14.297 1 98.38 33 GLU B O 1
ATOM 2816 N N . VAL B 1 34 ? 6.004 -38.344 -15.305 1 98.75 34 VAL B N 1
ATOM 2817 C CA . VAL B 1 34 ? 5.566 -37.156 -14.586 1 98.75 34 VAL B CA 1
ATOM 2818 C C . VAL B 1 34 ? 5.41 -36 -15.555 1 98.75 34 VAL B C 1
ATOM 2820 O O . VAL B 1 34 ? 6.293 -35.75 -16.375 1 98.75 34 VAL B O 1
ATOM 2823 N N . LEU B 1 35 ? 4.332 -35.312 -15.516 1 98.62 35 LEU B N 1
ATOM 2824 C CA . LEU B 1 35 ? 4.117 -34.062 -16.234 1 98.62 35 LEU B CA 1
ATOM 2825 C C . LEU B 1 35 ? 4.137 -32.875 -15.281 1 98.62 35 LEU B C 1
ATOM 2827 O O . LEU B 1 35 ? 3.443 -32.906 -14.258 1 98.62 35 LEU B O 1
ATOM 2831 N N . MET B 1 36 ? 4.977 -31.969 -15.523 1 98.5 36 MET B N 1
ATOM 2832 C CA . MET B 1 36 ? 4.973 -30.688 -14.828 1 98.5 36 MET B CA 1
ATOM 2833 C C . MET B 1 36 ? 4.176 -29.641 -15.609 1 98.5 36 MET B C 1
ATOM 2835 O O . MET B 1 36 ? 4.496 -29.359 -16.766 1 98.5 36 MET B O 1
ATOM 2839 N N . VAL B 1 37 ? 3.131 -29.109 -14.953 1 97.69 37 VAL B N 1
ATOM 2840 C CA . VAL B 1 37 ? 2.09 -28.391 -15.672 1 97.69 37 VAL B CA 1
ATOM 2841 C C . VAL B 1 37 ? 1.993 -26.953 -15.148 1 97.69 37 VAL B C 1
ATOM 2843 O O . VAL B 1 37 ? 1.872 -26.734 -13.945 1 97.69 37 VAL B O 1
ATOM 2846 N N . TRP B 1 38 ? 2.004 -26.031 -16.047 1 93.31 38 TRP B N 1
ATOM 2847 C CA . TRP B 1 38 ? 1.796 -24.641 -15.641 1 93.31 38 TRP B CA 1
ATOM 2848 C C . TRP B 1 38 ? 0.385 -24.172 -15.992 1 93.31 38 TRP B C 1
ATOM 2850 O O . TRP B 1 38 ? -0.45 -23.984 -15.102 1 93.31 38 TRP B O 1
ATOM 2860 N N . HIS B 1 39 ? 0.008 -24.094 -17.312 1 90 39 HIS B N 1
ATOM 2861 C CA . HIS B 1 39 ? -1.296 -23.562 -17.688 1 90 39 HIS B CA 1
ATOM 2862 C C . HIS B 1 39 ? -2.061 -24.547 -18.562 1 90 39 HIS B C 1
ATOM 2864 O O . HIS B 1 39 ? -3.27 -24.406 -18.75 1 90 39 HIS B O 1
ATOM 2870 N N . LYS B 1 40 ? -1.402 -25.5 -19.062 1 93.62 40 LYS B N 1
ATOM 2871 C CA . LYS B 1 40 ? -2.068 -26.438 -19.953 1 93.62 40 LYS B CA 1
ATOM 2872 C C . LYS B 1 40 ? -3.246 -27.125 -19.266 1 93.62 40 LYS B C 1
ATOM 2874 O O . LYS B 1 40 ? -3.113 -27.609 -18.141 1 93.62 40 LYS B O 1
ATOM 2879 N N . LYS B 1 41 ? -4.352 -27.141 -19.953 1 94.38 41 LYS B N 1
ATOM 2880 C CA . LYS B 1 41 ? -5.508 -27.875 -19.438 1 94.38 41 LYS B CA 1
ATOM 2881 C C . LYS B 1 41 ? -5.328 -29.375 -19.609 1 94.38 41 LYS B C 1
ATOM 2883 O O . LYS B 1 41 ? -5.176 -29.859 -20.734 1 94.38 41 LYS B O 1
ATOM 2888 N N . ILE B 1 42 ? -5.355 -30.078 -18.547 1 97.81 42 ILE B N 1
ATOM 2889 C CA . ILE B 1 42 ? -5.145 -31.516 -18.562 1 97.81 42 ILE B CA 1
ATOM 2890 C C . ILE B 1 42 ? -6.488 -32.25 -18.562 1 97.81 42 ILE B C 1
ATOM 2892 O O . ILE B 1 42 ? -7.129 -32.375 -17.516 1 97.81 42 ILE B O 1
ATOM 2896 N N . THR B 1 43 ? -6.863 -32.75 -19.75 1 97.69 43 THR B N 1
ATOM 2897 C CA . THR B 1 43 ? -8.125 -33.469 -19.922 1 97.69 43 THR B CA 1
ATOM 2898 C C . THR B 1 43 ? -7.914 -34.969 -19.734 1 97.69 43 THR B C 1
ATOM 2900 O O . THR B 1 43 ? -6.777 -35.438 -19.703 1 97.69 43 THR B O 1
ATOM 2903 N N . ASN B 1 44 ? -9.047 -35.656 -19.625 1 98 44 ASN B N 1
ATOM 2904 C CA . ASN B 1 44 ? -8.969 -37.094 -19.547 1 98 44 ASN B CA 1
ATOM 2905 C C . ASN B 1 44 ? -8.32 -37.688 -20.797 1 98 44 ASN B C 1
ATOM 2907 O O . ASN B 1 44 ? -7.477 -38.594 -20.688 1 98 44 ASN B O 1
ATOM 2911 N N . GLU B 1 45 ? -8.719 -37.125 -21.938 1 97.75 45 GLU B N 1
ATOM 2912 C CA . GLU B 1 45 ? -8.164 -37.594 -23.203 1 97.75 45 GLU B CA 1
ATOM 2913 C C . GLU B 1 45 ? -6.652 -37.438 -23.25 1 97.75 45 GLU B C 1
ATOM 2915 O O . GLU B 1 45 ? -5.934 -38.281 -23.766 1 97.75 45 GLU B O 1
ATOM 2920 N N . PHE B 1 46 ? -6.176 -36.312 -22.734 1 97.88 46 PHE B N 1
ATOM 2921 C CA . PHE B 1 46 ? -4.742 -36.031 -22.719 1 97.88 46 PHE B CA 1
ATOM 2922 C C . PHE B 1 46 ? -4.016 -37.031 -21.828 1 97.88 46 PHE B C 1
ATOM 2924 O O . PHE B 1 46 ? -2.969 -37.562 -22.188 1 97.88 46 PHE B O 1
ATOM 2931 N N . ILE B 1 47 ? -4.535 -37.344 -20.656 1 97.94 47 ILE B N 1
ATOM 2932 C CA . ILE B 1 47 ? -3.965 -38.25 -19.688 1 97.94 47 ILE B CA 1
ATOM 2933 C C . ILE B 1 47 ? -3.826 -39.656 -20.297 1 97.94 47 ILE B C 1
ATOM 2935 O O . ILE B 1 47 ? -2.811 -40.312 -20.109 1 97.94 47 ILE B O 1
ATOM 2939 N N . ASP B 1 48 ? -4.793 -40.031 -21.078 1 97.62 48 ASP B N 1
ATOM 2940 C CA . ASP B 1 48 ? -4.867 -41.375 -21.625 1 97.62 48 ASP B CA 1
ATOM 2941 C C . ASP B 1 48 ? -3.744 -41.625 -22.625 1 97.62 48 ASP B C 1
ATOM 2943 O O . ASP B 1 48 ? -3.467 -42.781 -22.984 1 97.62 48 ASP B O 1
ATOM 2947 N N . LYS B 1 49 ? -3.129 -40.562 -23.062 1 97.12 49 LYS B N 1
ATOM 2948 C CA . LYS B 1 49 ? -2.031 -40.719 -24.016 1 97.12 49 LYS B CA 1
ATOM 2949 C C . LYS B 1 49 ? -0.756 -41.188 -23.328 1 97.12 49 LYS B C 1
ATOM 2951 O O . LYS B 1 49 ? 0.209 -41.562 -23.984 1 97.12 49 LYS B O 1
ATOM 2956 N N . PHE B 1 50 ? -0.76 -41.188 -22.031 1 97.56 50 PHE B N 1
ATOM 2957 C CA . PHE B 1 50 ? 0.454 -41.5 -21.281 1 97.56 50 PHE B CA 1
ATOM 2958 C C . PHE B 1 50 ? 0.221 -42.656 -20.328 1 97.56 50 PHE B C 1
ATOM 2960 O O . PHE B 1 50 ? 0.032 -42.469 -19.141 1 97.56 50 PHE B O 1
ATOM 2967 N N . PRO B 1 51 ? 0.381 -43.875 -20.797 1 96.56 51 PRO B N 1
ATOM 2968 C CA . PRO B 1 51 ? 0.064 -45.062 -20 1 96.56 51 PRO B CA 1
ATOM 2969 C C . PRO B 1 51 ? 0.989 -45.25 -18.797 1 96.56 51 PRO B C 1
ATOM 2971 O O . PRO B 1 51 ? 0.647 -45.938 -17.844 1 96.56 51 PRO B O 1
ATOM 2974 N N . LYS B 1 52 ? 2.143 -44.625 -18.781 1 97.31 52 LYS B N 1
ATOM 2975 C CA . LYS B 1 52 ? 3.096 -44.812 -17.688 1 97.31 52 LYS B CA 1
ATOM 2976 C C . LYS B 1 52 ? 3.037 -43.625 -16.719 1 97.31 52 LYS B C 1
ATOM 2978 O O . LYS B 1 52 ? 3.822 -43.562 -15.766 1 97.31 52 LYS B O 1
ATOM 2983 N N . LEU B 1 53 ? 2.17 -42.688 -16.953 1 98.31 53 LEU B N 1
ATOM 2984 C CA . LEU B 1 53 ? 2.07 -41.469 -16.141 1 98.31 53 LEU B CA 1
ATOM 2985 C C . LEU B 1 53 ? 1.78 -41.812 -14.688 1 98.31 53 LEU B C 1
ATOM 2987 O O . LEU B 1 53 ? 0.874 -42.594 -14.398 1 98.31 53 LEU B O 1
ATOM 2991 N N . LYS B 1 54 ? 2.537 -41.219 -13.789 1 98.38 54 LYS B N 1
ATOM 2992 C CA . LYS B 1 54 ? 2.395 -41.469 -12.359 1 98.38 54 LYS B CA 1
ATOM 2993 C C . LYS B 1 54 ? 1.947 -40.219 -11.609 1 98.38 54 LYS B C 1
ATOM 2995 O O . LYS B 1 54 ? 1.339 -40.312 -10.547 1 98.38 54 LYS B O 1
ATOM 3000 N N . ALA B 1 55 ? 2.309 -39.062 -12.18 1 98.75 55 ALA B N 1
ATOM 3001 C CA . ALA B 1 55 ? 1.986 -37.875 -11.422 1 98.75 55 ALA B CA 1
ATOM 3002 C C . ALA B 1 55 ? 1.846 -36.656 -12.352 1 98.75 55 ALA B C 1
ATOM 3004 O O . ALA B 1 55 ? 2.48 -36.594 -13.406 1 98.75 55 ALA B O 1
ATOM 3005 N N . LEU B 1 56 ? 1.013 -35.781 -11.945 1 98.69 56 LEU B N 1
ATOM 3006 C CA . LEU B 1 56 ? 0.884 -34.406 -12.445 1 98.69 56 LEU B CA 1
ATOM 3007 C C . LEU B 1 56 ? 1.296 -33.406 -11.383 1 98.69 56 LEU B C 1
ATOM 3009 O O . LEU B 1 56 ? 0.72 -33.375 -10.297 1 98.69 56 LEU B O 1
ATOM 3013 N N . VAL B 1 57 ? 2.295 -32.594 -11.695 1 98.44 57 VAL B N 1
ATOM 3014 C CA . VAL B 1 57 ? 2.787 -31.609 -10.742 1 98.44 57 VAL B CA 1
ATOM 3015 C C . VAL B 1 57 ? 2.527 -30.203 -11.266 1 98.44 57 VAL B C 1
ATOM 3017 O O . VAL B 1 57 ? 3.062 -29.812 -12.305 1 98.44 57 VAL B O 1
ATOM 3020 N N . ARG B 1 58 ? 1.762 -29.453 -10.562 1 97.38 58 ARG B N 1
ATOM 3021 C CA . ARG B 1 58 ? 1.38 -28.109 -10.953 1 97.38 58 ARG B CA 1
ATOM 3022 C C . ARG B 1 58 ? 2.416 -27.094 -10.484 1 97.38 58 ARG B C 1
ATOM 3024 O O . ARG B 1 58 ? 2.832 -27.109 -9.32 1 97.38 58 ARG B O 1
ATOM 3031 N N . TYR B 1 59 ? 2.83 -26.234 -11.547 1 95.12 59 TYR B N 1
ATOM 3032 C CA . TYR B 1 59 ? 3.52 -25.016 -11.141 1 95.12 59 TYR B CA 1
ATOM 3033 C C . TYR B 1 59 ? 2.541 -24.016 -10.547 1 95.12 59 TYR B C 1
ATOM 3035 O O . TYR B 1 59 ? 1.755 -23.406 -11.281 1 95.12 59 TYR B O 1
ATOM 3043 N N . GLY B 1 60 ? 2.51 -23.891 -9.117 1 92.62 60 GLY B N 1
ATOM 3044 C CA . GLY B 1 60 ? 1.664 -22.844 -8.562 1 92.62 60 GLY B CA 1
ATOM 3045 C C . GLY B 1 60 ? 0.668 -23.359 -7.539 1 92.62 60 GLY B C 1
ATOM 3046 O O . GLY B 1 60 ? 0.626 -24.562 -7.262 1 92.62 60 GLY B O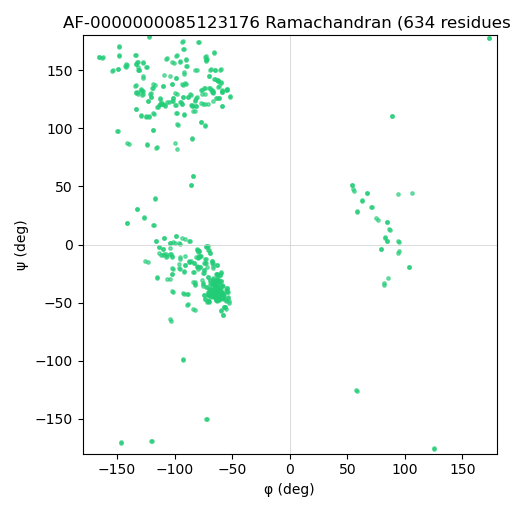 1
ATOM 3047 N N . VAL B 1 61 ? -0.172 -22.484 -7.082 1 89.38 61 VAL B N 1
ATOM 3048 C CA . VAL B 1 61 ? -1.091 -22.766 -5.984 1 89.38 61 VAL B CA 1
ATOM 3049 C C . VAL B 1 61 ? -2.389 -23.344 -6.539 1 89.38 61 VAL B C 1
ATOM 3051 O O . VAL B 1 61 ? -2.859 -24.391 -6.07 1 89.38 61 VAL B O 1
ATOM 3054 N N . GLY B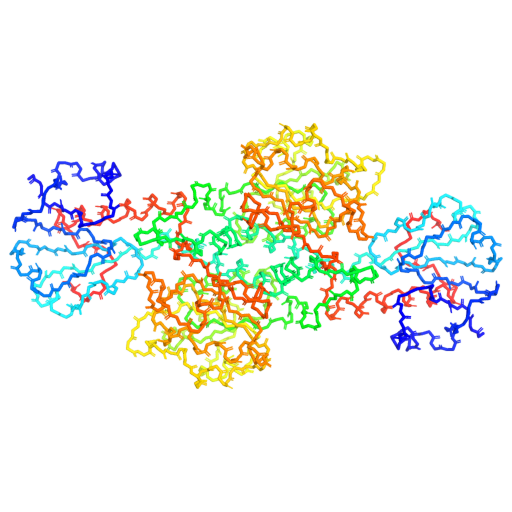 1 62 ? -3.01 -22.656 -7.52 1 87.75 62 GLY B N 1
ATOM 3055 C CA . GLY B 1 62 ? -4.23 -23.141 -8.133 1 87.75 62 GLY B CA 1
ATOM 3056 C C . GLY B 1 62 ? -4.008 -24.375 -9 1 87.75 62 GLY B C 1
ATOM 3057 O O . GLY B 1 62 ? -2.965 -24.5 -9.648 1 87.75 62 GLY B O 1
ATOM 3058 N N . TYR B 1 63 ? -4.926 -25.219 -9 1 91.69 63 TYR B N 1
ATOM 3059 C CA . TYR B 1 63 ? -4.766 -26.453 -9.766 1 91.69 63 TYR B CA 1
ATOM 3060 C C . TYR B 1 63 ? -6 -26.75 -10.609 1 91.69 63 TYR B C 1
ATOM 3062 O O . TYR B 1 63 ? -6.32 -27.906 -10.875 1 91.69 63 TYR B O 1
ATOM 3070 N N . ASP B 1 64 ? -6.629 -25.656 -10.992 1 88.19 64 ASP B N 1
ATOM 3071 C CA . ASP B 1 64 ? -7.844 -25.766 -11.797 1 88.19 64 ASP B CA 1
ATOM 3072 C C . ASP B 1 64 ? -7.52 -26.25 -13.211 1 88.19 64 ASP B C 1
ATOM 3074 O O . ASP B 1 64 ? -8.422 -26.578 -13.977 1 88.19 64 ASP B O 1
ATOM 3078 N N . VAL B 1 65 ? -6.273 -26.391 -13.531 1 91.75 65 VAL B N 1
ATOM 3079 C CA . VAL B 1 65 ? -5.84 -26.922 -14.82 1 91.75 65 VAL B CA 1
ATOM 3080 C C . VAL B 1 65 ? -6.148 -28.406 -14.891 1 91.75 65 VAL B C 1
ATOM 3082 O O . VAL B 1 65 ? -6.262 -28.969 -15.977 1 91.75 65 VAL B O 1
ATOM 3085 N N . PHE B 1 66 ? -6.172 -29.047 -13.758 1 95.69 66 PHE B N 1
ATOM 3086 C CA . PHE B 1 66 ? -6.578 -30.453 -13.695 1 95.69 66 PHE B CA 1
ATOM 3087 C C . PHE B 1 66 ? -8.094 -30.578 -13.805 1 95.69 66 PHE B C 1
ATOM 3089 O O . PHE B 1 66 ? -8.805 -30.422 -12.812 1 95.69 66 PHE B O 1
ATOM 3096 N N . GLN B 1 67 ? -8.609 -31 -14.922 1 93.81 67 GLN B N 1
ATOM 3097 C CA . GLN B 1 67 ? -10.016 -30.859 -15.273 1 93.81 67 GLN B CA 1
ATOM 3098 C C . GLN B 1 67 ? -10.875 -31.875 -14.531 1 93.81 67 GLN B C 1
ATOM 3100 O O . GLN B 1 67 ? -12.078 -31.672 -14.344 1 93.81 67 GLN B O 1
ATOM 3105 N N . ASP B 1 68 ? -10.305 -33.031 -14.242 1 96.25 68 ASP B N 1
ATOM 3106 C CA . ASP B 1 68 ? -11.047 -34.125 -13.609 1 96.25 68 ASP B CA 1
ATOM 3107 C C . ASP B 1 68 ? -10.18 -34.844 -12.578 1 96.25 68 ASP B C 1
ATOM 3109 O O . ASP B 1 68 ? -9.578 -35.875 -12.875 1 96.25 68 ASP B O 1
ATOM 3113 N N . LEU B 1 69 ? -10.203 -34.312 -11.344 1 96.12 69 LEU B N 1
ATOM 3114 C CA . LEU B 1 69 ? -9.367 -34.844 -10.273 1 96.12 69 LEU B CA 1
ATOM 3115 C C . LEU B 1 69 ? -9.758 -36.281 -9.938 1 96.12 69 LEU B C 1
ATOM 3117 O O . LEU B 1 69 ? -8.906 -37.094 -9.594 1 96.12 69 LEU B O 1
ATOM 3121 N N . GLU B 1 70 ? -11.039 -36.531 -10.023 1 96.75 70 GLU B N 1
ATOM 3122 C CA . GLU B 1 70 ? -11.516 -37.875 -9.734 1 96.75 70 GLU B CA 1
ATOM 3123 C C . GLU B 1 70 ? -10.984 -38.906 -10.758 1 96.75 70 GLU B C 1
ATOM 3125 O O . GLU B 1 70 ? -10.594 -40 -10.398 1 96.75 70 GLU B O 1
ATOM 3130 N N . TYR B 1 71 ? -11.023 -38.5 -12 1 97.88 71 TYR B N 1
ATOM 3131 C CA . TYR B 1 71 ? -10.492 -39.375 -13.047 1 97.88 71 TYR B CA 1
ATOM 3132 C C . TYR B 1 71 ? -9 -39.625 -12.844 1 97.88 71 TYR B C 1
ATOM 3134 O O . TYR B 1 71 ? -8.539 -40.75 -12.953 1 97.88 71 TYR B O 1
ATOM 3142 N N . ILE B 1 72 ? -8.273 -38.562 -12.523 1 98.44 72 ILE B N 1
ATOM 3143 C CA . ILE B 1 72 ? -6.844 -38.656 -12.273 1 98.44 72 ILE B CA 1
ATOM 3144 C C . ILE B 1 72 ? -6.582 -39.625 -11.125 1 98.44 72 ILE B C 1
ATOM 3146 O O . ILE B 1 72 ? -5.711 -40.5 -11.219 1 98.44 72 ILE B O 1
ATOM 3150 N N . LYS B 1 73 ? -7.363 -39.562 -10.117 1 98 73 LYS B N 1
ATOM 3151 C CA . LYS B 1 73 ? -7.262 -40.438 -8.945 1 98 73 LYS B CA 1
ATOM 3152 C C . LYS B 1 73 ? -7.555 -41.875 -9.32 1 98 73 LYS B C 1
ATOM 3154 O O . LYS B 1 73 ? -6.828 -42.781 -8.906 1 98 73 LYS B O 1
ATOM 3159 N N . GLN B 1 74 ? -8.578 -42.125 -10.094 1 97.75 74 GLN B N 1
ATOM 3160 C CA . GLN B 1 74 ? -8.992 -43.469 -10.5 1 97.75 74 GLN B CA 1
ATOM 3161 C C . GLN B 1 74 ? -7.895 -44.156 -11.297 1 97.75 74 GLN B C 1
ATOM 3163 O O . GLN B 1 74 ? -7.742 -45.375 -11.227 1 97.75 74 GLN B O 1
ATOM 3168 N N . LYS B 1 75 ? -7.145 -43.406 -12.016 1 98 75 LYS B N 1
ATOM 3169 C CA . LYS B 1 75 ? -6.062 -43.938 -12.828 1 98 75 LYS B CA 1
ATOM 3170 C C . LYS B 1 75 ? -4.82 -44.219 -11.984 1 98 75 LYS B C 1
ATOM 3172 O O . LYS B 1 75 ? -3.814 -44.719 -12.492 1 98 75 LYS B O 1
ATOM 3177 N N . GLY B 1 76 ? -4.91 -43.844 -10.719 1 97.75 76 GLY B N 1
ATOM 3178 C CA . GLY B 1 76 ? -3.777 -44.031 -9.828 1 97.75 76 GLY B CA 1
ATOM 3179 C C . GLY B 1 76 ? -2.676 -43 -10.039 1 97.75 76 GLY B C 1
ATOM 3180 O O . GLY B 1 76 ? -1.508 -43.281 -9.75 1 97.75 76 GLY B O 1
ATOM 3181 N N . ILE B 1 77 ? -2.99 -41.906 -10.609 1 98.56 77 ILE B N 1
ATOM 3182 C CA . ILE B 1 77 ? -2.043 -40.812 -10.898 1 98.56 77 ILE B CA 1
ATOM 3183 C C . ILE B 1 77 ? -2.137 -39.75 -9.812 1 98.56 77 ILE B C 1
ATOM 3185 O O . ILE B 1 77 ? -3.232 -39.312 -9.469 1 98.56 77 ILE B O 1
ATOM 3189 N N . TYR B 1 78 ? -1.002 -39.312 -9.219 1 98.44 78 TYR B N 1
ATOM 3190 C CA . TYR B 1 78 ? -0.99 -38.25 -8.25 1 98.44 78 TYR B CA 1
ATOM 3191 C C . TYR B 1 78 ? -1.188 -36.906 -8.93 1 98.44 78 TYR B C 1
ATOM 3193 O O . TYR B 1 78 ? -0.625 -36.656 -10 1 98.44 78 TYR B O 1
ATOM 3201 N N . ALA B 1 79 ? -2.02 -36.062 -8.406 1 98.44 79 ALA B N 1
ATOM 3202 C CA . ALA B 1 79 ? -2.072 -34.656 -8.734 1 98.44 79 ALA B CA 1
ATOM 3203 C C . ALA B 1 79 ? -1.625 -33.781 -7.547 1 98.44 79 ALA B C 1
ATOM 3205 O O . ALA B 1 79 ? -2.154 -33.938 -6.441 1 98.44 79 ALA B O 1
ATOM 3206 N N . SER B 1 80 ? -0.621 -33 -7.738 1 97.88 80 SER B N 1
ATOM 3207 C CA . SER B 1 80 ? -0.103 -32.156 -6.676 1 97.88 80 SER B CA 1
ATOM 3208 C C . SER B 1 80 ? 0.1 -30.719 -7.164 1 97.88 80 SER B C 1
ATOM 3210 O O . SER B 1 80 ? 0.158 -30.484 -8.367 1 97.88 80 SER B O 1
ATOM 3212 N N . ASN B 1 81 ? 0.106 -29.781 -6.238 1 96.38 81 ASN B N 1
ATOM 3213 C CA . ASN B 1 81 ? 0.398 -28.391 -6.562 1 96.38 81 ASN B CA 1
ATOM 3214 C C . ASN B 1 81 ? 1.585 -27.875 -5.758 1 96.38 81 ASN B C 1
ATOM 3216 O O . ASN B 1 81 ? 2.322 -28.641 -5.152 1 96.38 81 ASN B O 1
ATOM 3220 N N . THR B 1 82 ? 1.974 -26.641 -5.949 1 95.94 82 THR B N 1
ATOM 3221 C CA . THR B 1 82 ? 3.043 -25.953 -5.23 1 95.94 82 THR B CA 1
ATOM 3222 C C . THR B 1 82 ? 2.492 -24.781 -4.426 1 95.94 82 THR B C 1
ATOM 3224 O O . THR B 1 82 ? 2.639 -23.625 -4.828 1 95.94 82 THR B O 1
ATOM 3227 N N . PRO B 1 83 ? 1.97 -25 -3.225 1 92.94 83 PRO B N 1
ATOM 3228 C CA . PRO B 1 83 ? 1.072 -24.031 -2.592 1 92.94 83 PRO B CA 1
ATOM 3229 C C . PRO B 1 83 ? 1.822 -22.969 -1.792 1 92.94 83 PRO B C 1
ATOM 3231 O O . PRO B 1 83 ? 1.252 -21.938 -1.453 1 92.94 83 PRO B O 1
ATOM 3234 N N . ASP B 1 84 ? 3.064 -23.078 -1.448 1 92.31 84 ASP B N 1
ATOM 3235 C CA . ASP B 1 84 ? 3.621 -22.25 -0.384 1 92.31 84 ASP B CA 1
ATOM 3236 C C . ASP B 1 84 ? 4.715 -21.328 -0.92 1 92.31 84 ASP B C 1
ATOM 3238 O O . ASP B 1 84 ? 5.332 -20.578 -0.16 1 92.31 84 ASP B O 1
ATOM 3242 N N . TYR B 1 85 ? 4.941 -21.375 -2.217 1 94 85 TYR B N 1
ATOM 3243 C CA . TYR B 1 85 ? 6.086 -20.641 -2.752 1 94 85 TYR B CA 1
ATOM 3244 C C . TYR B 1 85 ? 5.867 -19.141 -2.662 1 94 85 TYR B C 1
ATOM 3246 O O . TYR B 1 85 ? 6.82 -18.375 -2.506 1 94 85 TYR B O 1
ATOM 3254 N N . GLY B 1 86 ? 4.664 -18.672 -2.746 1 94.5 86 GLY B N 1
ATOM 3255 C CA . GLY B 1 86 ? 4.391 -17.266 -2.945 1 94.5 86 GLY B CA 1
ATOM 3256 C C . GLY B 1 86 ? 3.449 -16.688 -1.906 1 94.5 86 GLY B C 1
ATOM 3257 O O . GLY B 1 86 ? 2.783 -15.68 -2.156 1 94.5 86 GLY B O 1
ATOM 3258 N N . THR B 1 87 ? 3.379 -17.312 -0.739 1 95 87 THR B N 1
ATOM 3259 C CA . THR B 1 87 ? 2.463 -16.875 0.309 1 95 87 THR B CA 1
ATOM 3260 C C . THR B 1 87 ? 2.756 -15.438 0.711 1 95 87 THR B C 1
ATOM 3262 O O . THR B 1 87 ? 1.839 -14.617 0.826 1 95 87 THR B O 1
ATOM 3265 N N . GLU B 1 88 ? 4.02 -15.125 0.856 1 96.31 88 GLU B N 1
ATOM 3266 C CA . GLU B 1 88 ? 4.414 -13.766 1.221 1 96.31 88 GLU B CA 1
ATOM 3267 C C . GLU B 1 88 ? 4.059 -12.773 0.118 1 96.31 88 GLU B C 1
ATOM 3269 O O . GLU B 1 88 ? 3.484 -11.711 0.389 1 96.31 88 GLU B O 1
ATOM 3274 N N . GLU B 1 89 ? 4.352 -13.18 -1.108 1 97.12 89 GLU B N 1
ATOM 3275 C CA . GLU B 1 89 ? 4.156 -12.297 -2.254 1 97.12 89 GLU B CA 1
ATOM 3276 C C . GLU B 1 89 ? 2.682 -11.953 -2.443 1 97.12 89 GLU B C 1
ATOM 3278 O O . GLU B 1 89 ? 2.32 -10.781 -2.582 1 97.12 89 GLU B O 1
ATOM 3283 N N . VAL B 1 90 ? 1.86 -12.938 -2.398 1 97.56 90 VAL B N 1
ATOM 3284 C CA . VAL B 1 90 ? 0.444 -12.727 -2.672 1 97.56 90 VAL B CA 1
ATOM 3285 C C . VAL B 1 90 ? -0.188 -11.93 -1.533 1 97.56 90 VAL B C 1
ATOM 3287 O O . VAL B 1 90 ? -0.965 -11 -1.773 1 97.56 90 VAL B O 1
ATOM 3290 N N . SER B 1 91 ? 0.132 -12.242 -0.266 1 98.5 91 SER B N 1
ATOM 3291 C CA . SER B 1 91 ? -0.409 -11.492 0.866 1 98.5 91 SER B CA 1
ATOM 3292 C C . SER B 1 91 ? 0.094 -10.055 0.871 1 98.5 91 SER B C 1
ATOM 3294 O O . SER B 1 91 ? -0.647 -9.133 1.222 1 98.5 91 SER B O 1
ATOM 3296 N N . ASP B 1 92 ? 1.365 -9.852 0.496 1 98.62 92 ASP B N 1
ATOM 3297 C CA . ASP B 1 92 ? 1.918 -8.508 0.409 1 98.62 92 ASP B CA 1
ATOM 3298 C C . ASP B 1 92 ? 1.199 -7.684 -0.66 1 98.62 92 ASP B C 1
ATOM 3300 O O . ASP B 1 92 ? 0.959 -6.488 -0.475 1 98.62 92 ASP B O 1
ATOM 3304 N N . THR B 1 93 ? 0.898 -8.32 -1.77 1 98.5 93 THR B N 1
ATOM 3305 C CA . THR B 1 93 ? 0.167 -7.641 -2.832 1 98.5 93 THR B CA 1
ATOM 3306 C C . THR B 1 93 ? -1.233 -7.254 -2.363 1 98.5 93 THR B C 1
ATOM 3308 O O . THR B 1 93 ? -1.689 -6.137 -2.605 1 98.5 93 THR B O 1
ATOM 3311 N N . ALA B 1 94 ? -1.862 -8.148 -1.657 1 98.88 94 ALA B N 1
ATOM 3312 C CA . ALA B 1 94 ? -3.174 -7.832 -1.099 1 98.88 94 ALA B CA 1
ATOM 3313 C C . ALA B 1 94 ? -3.098 -6.629 -0.161 1 98.88 94 ALA B C 1
ATOM 3315 O O . ALA B 1 94 ? -3.906 -5.703 -0.261 1 98.88 94 ALA B O 1
ATOM 3316 N N . ILE B 1 95 ? -2.113 -6.609 0.705 1 98.88 95 ILE B N 1
ATOM 3317 C CA . ILE B 1 95 ? -1.943 -5.523 1.664 1 98.88 95 ILE B CA 1
ATOM 3318 C C . ILE B 1 95 ? -1.643 -4.223 0.923 1 98.88 95 ILE B C 1
ATOM 3320 O O . ILE B 1 95 ? -2.148 -3.16 1.291 1 98.88 95 ILE B O 1
ATOM 3324 N N . ALA B 1 96 ? -0.816 -4.312 -0.113 1 98.75 96 ALA B N 1
ATOM 3325 C CA . ALA B 1 96 ? -0.517 -3.127 -0.913 1 98.75 96 ALA B CA 1
ATOM 3326 C C . ALA B 1 96 ? -1.789 -2.535 -1.512 1 98.75 96 ALA B C 1
ATOM 3328 O O . ALA B 1 96 ? -1.994 -1.319 -1.47 1 98.75 96 ALA B O 1
ATOM 3329 N N . MET B 1 97 ? -2.635 -3.402 -2.025 1 98.81 97 MET B N 1
ATOM 3330 C CA . MET B 1 97 ? -3.896 -2.961 -2.613 1 98.81 97 MET B CA 1
ATOM 3331 C C . MET B 1 97 ? -4.828 -2.396 -1.545 1 98.81 97 MET B C 1
ATOM 3333 O O . MET B 1 97 ? -5.457 -1.357 -1.749 1 98.81 97 MET B O 1
ATOM 3337 N N . ILE B 1 98 ? -4.883 -3.037 -0.402 1 98.88 98 ILE B N 1
ATOM 3338 C CA . ILE B 1 98 ? -5.727 -2.609 0.709 1 98.88 98 ILE B CA 1
ATOM 3339 C C . ILE B 1 98 ? -5.285 -1.231 1.193 1 98.88 98 ILE B C 1
ATOM 3341 O O . ILE B 1 98 ? -6.109 -0.335 1.376 1 98.88 98 ILE B O 1
ATOM 3345 N N . MET B 1 99 ? -3.996 -1.045 1.335 1 98.62 99 MET B N 1
ATOM 3346 C CA . MET B 1 99 ? -3.471 0.234 1.802 1 98.62 99 MET B CA 1
ATOM 3347 C C . MET B 1 99 ? -3.666 1.319 0.748 1 98.62 99 MET B C 1
ATOM 3349 O O . MET B 1 99 ? -3.902 2.48 1.084 1 98.62 99 MET B O 1
ATOM 3353 N N . ASN B 1 100 ? -3.494 0.969 -0.539 1 98.06 100 ASN B N 1
ATOM 3354 C CA . ASN B 1 100 ? -3.787 1.9 -1.624 1 98.06 100 ASN B CA 1
ATOM 3355 C C . ASN B 1 100 ? -5.211 2.436 -1.534 1 98.06 100 ASN B C 1
ATOM 3357 O O . ASN B 1 100 ? -5.441 3.633 -1.71 1 98.06 100 ASN B O 1
ATOM 3361 N N . ILE B 1 101 ? -6.129 1.584 -1.199 1 98.06 101 ILE B N 1
ATOM 3362 C CA . ILE B 1 101 ? -7.535 1.939 -1.05 1 98.06 101 ILE B CA 1
ATOM 3363 C C . ILE B 1 101 ? -7.723 2.789 0.205 1 98.06 101 ILE B C 1
ATOM 3365 O O . ILE B 1 101 ? -8.336 3.861 0.151 1 98.06 101 ILE B O 1
ATOM 3369 N N . ALA B 1 102 ? -7.172 2.352 1.301 1 97.88 102 ALA B N 1
ATOM 3370 C CA . ALA B 1 102 ? -7.402 2.965 2.605 1 97.88 102 ALA B CA 1
ATOM 3371 C C . ALA B 1 102 ? -6.855 4.391 2.645 1 97.88 102 ALA B C 1
ATOM 3373 O O . ALA B 1 102 ? -7.418 5.258 3.314 1 97.88 102 ALA B O 1
ATOM 3374 N N . ARG B 1 103 ? -5.77 4.605 1.873 1 97.44 103 ARG B N 1
ATOM 3375 C CA . ARG B 1 103 ? -5.125 5.91 1.961 1 97.44 103 ARG B CA 1
ATOM 3376 C C . ARG B 1 103 ? -5.336 6.711 0.681 1 97.44 103 ARG B C 1
ATOM 3378 O O . ARG B 1 103 ? -4.93 7.875 0.594 1 97.44 103 ARG B O 1
ATOM 3385 N N . GLY B 1 104 ? -5.969 6.137 -0.321 1 96.06 104 GLY B N 1
ATOM 3386 C CA . GLY B 1 104 ? -6.383 6.828 -1.53 1 96.06 104 GLY B CA 1
ATOM 3387 C C . GLY B 1 104 ? -5.223 7.203 -2.432 1 96.06 104 GLY B C 1
ATOM 3388 O O . GLY B 1 104 ? -5.266 8.227 -3.115 1 96.06 104 GLY B O 1
ATOM 3389 N N . ILE B 1 105 ? -4.141 6.391 -2.455 1 96.25 105 ILE B N 1
ATOM 3390 C CA . ILE B 1 105 ? -2.889 6.742 -3.113 1 96.25 105 ILE B CA 1
ATOM 3391 C C . ILE B 1 105 ? -3.137 6.992 -4.598 1 96.25 105 ILE B C 1
ATOM 3393 O O . ILE B 1 105 ? -2.936 8.109 -5.09 1 96.25 105 ILE B O 1
ATOM 3397 N N . THR B 1 106 ? -3.689 6.035 -5.297 1 94.56 106 THR B N 1
ATOM 3398 C CA . THR B 1 106 ? -3.877 6.137 -6.738 1 94.56 106 THR B CA 1
ATOM 3399 C C . THR B 1 106 ? -4.988 7.125 -7.074 1 94.56 106 THR B C 1
ATOM 3401 O O . THR B 1 106 ? -4.879 7.891 -8.031 1 94.56 106 THR B O 1
ATOM 3404 N N . ARG B 1 107 ? -5.988 7.156 -6.285 1 93.5 107 ARG B N 1
ATOM 3405 C CA . ARG B 1 107 ? -7.105 8.062 -6.523 1 93.5 107 ARG B CA 1
ATOM 3406 C C . ARG B 1 107 ? -6.656 9.516 -6.449 1 93.5 107 ARG B C 1
ATOM 3408 O O . ARG B 1 107 ? -6.996 10.328 -7.316 1 93.5 107 ARG B O 1
ATOM 3415 N N . TYR B 1 108 ? -5.922 9.859 -5.406 1 94.88 108 TYR B N 1
ATOM 3416 C CA . TYR B 1 108 ? -5.41 11.219 -5.262 1 94.88 108 TYR B CA 1
ATOM 3417 C C . TYR B 1 108 ? -4.531 11.594 -6.449 1 94.88 108 TYR B C 1
ATOM 3419 O O . TYR B 1 108 ? -4.633 12.711 -6.973 1 94.88 108 TYR B O 1
ATOM 3427 N N . ASP B 1 109 ? -3.688 10.688 -6.918 1 94.88 109 ASP B N 1
ATOM 3428 C CA . ASP B 1 109 ? -2.779 10.961 -8.023 1 94.88 109 ASP B CA 1
ATOM 3429 C C . ASP B 1 109 ? -3.551 11.352 -9.281 1 94.88 109 ASP B C 1
ATOM 3431 O O . ASP B 1 109 ? -3.154 12.273 -10 1 94.88 109 ASP B O 1
ATOM 3435 N N . TYR B 1 110 ? -4.605 10.625 -9.508 1 91.31 110 TYR B N 1
ATOM 3436 C CA . TYR B 1 110 ? -5.422 10.914 -10.672 1 91.31 110 TYR B CA 1
ATOM 3437 C C . TYR B 1 110 ? -6.176 12.234 -10.5 1 91.31 110 TYR B C 1
ATOM 3439 O O . TYR B 1 110 ? -6.172 13.078 -11.391 1 91.31 110 TYR B O 1
ATOM 3447 N N . GLN B 1 111 ? -6.715 12.453 -9.383 1 89.69 111 GLN B N 1
ATOM 3448 C CA . GLN B 1 111 ? -7.613 13.578 -9.18 1 89.69 111 GLN B CA 1
ATOM 3449 C C . GLN B 1 111 ? -6.836 14.891 -9.086 1 89.69 111 GLN B C 1
ATOM 3451 O O . GLN B 1 111 ? -7.285 15.922 -9.586 1 89.69 111 GLN B O 1
ATOM 3456 N N . CYS B 1 112 ? -5.672 14.867 -8.531 1 91.69 112 CYS B N 1
ATOM 3457 C CA . CYS B 1 112 ? -4.988 16.125 -8.227 1 91.69 112 CYS B CA 1
ATOM 3458 C C . CYS B 1 112 ? -4.332 16.688 -9.477 1 91.69 112 CYS B C 1
ATOM 3460 O O . CYS B 1 112 ? -3.908 17.859 -9.484 1 91.69 112 CYS B O 1
ATOM 3462 N N . ARG B 1 113 ? -4.246 15.961 -10.555 1 89.31 113 ARG B N 1
ATOM 3463 C CA . ARG B 1 113 ? -3.766 16.469 -11.836 1 89.31 113 ARG B CA 1
ATOM 3464 C C . ARG B 1 113 ? -4.633 17.625 -12.328 1 89.31 113 ARG B C 1
ATOM 3466 O O . ARG B 1 113 ? -4.16 18.484 -13.07 1 89.31 113 ARG B O 1
ATOM 3473 N N . ASP B 1 114 ? -5.82 17.609 -11.836 1 86.19 114 ASP B N 1
ATOM 3474 C CA . ASP B 1 114 ? -6.773 18.578 -12.352 1 86.19 114 ASP B CA 1
ATOM 3475 C C . ASP B 1 114 ? -7.074 19.656 -11.305 1 86.19 114 ASP B C 1
ATOM 3477 O O . ASP B 1 114 ? -7.984 20.469 -11.484 1 86.19 114 ASP B O 1
ATOM 3481 N N . TYR B 1 115 ? -6.34 19.531 -10.258 1 86.56 115 TYR B N 1
ATOM 3482 C CA . TYR B 1 115 ? -6.633 20.5 -9.211 1 86.56 115 TYR B CA 1
ATOM 3483 C C . TYR B 1 115 ? -6.262 21.922 -9.656 1 86.56 115 TYR B C 1
ATOM 3485 O O . TYR B 1 115 ? -5.234 22.125 -10.305 1 86.56 115 TYR B O 1
ATOM 3493 N N . LYS B 1 116 ? -7.188 22.812 -9.469 1 77.12 116 LYS B N 1
ATOM 3494 C CA . LYS B 1 116 ? -7.012 24.219 -9.805 1 77.12 116 LYS B CA 1
ATOM 3495 C C . LYS B 1 116 ? -6.508 25.016 -8.602 1 77.12 116 LYS B C 1
ATOM 3497 O O . LYS B 1 116 ? -6.441 24.484 -7.488 1 77.12 116 LYS B O 1
ATOM 3502 N N . ASP B 1 117 ? -6.238 26.188 -8.828 1 69.81 117 ASP B N 1
ATOM 3503 C CA . ASP B 1 117 ? -5.707 27.078 -7.793 1 69.81 117 ASP B CA 1
ATOM 3504 C C . ASP B 1 117 ? -6.59 27.047 -6.547 1 69.81 117 ASP B C 1
ATOM 3506 O O . ASP B 1 117 ? -7.816 27.062 -6.648 1 69.81 117 ASP B O 1
ATOM 3510 N N . GLY B 1 118 ? -6.027 26.812 -5.398 1 71.81 118 GLY B N 1
ATOM 3511 C CA . GLY B 1 118 ? -6.676 26.859 -4.098 1 71.81 118 GLY B CA 1
ATOM 3512 C C . GLY B 1 118 ? -7.188 25.5 -3.639 1 71.81 118 GLY B C 1
ATOM 3513 O O . GLY B 1 118 ? -7.598 25.344 -2.486 1 71.81 118 GLY B O 1
ATOM 3514 N N . SER B 1 119 ? -7.109 24.578 -4.492 1 79.5 119 SER B N 1
ATOM 3515 C CA . SER B 1 119 ? -7.707 23.312 -4.113 1 79.5 119 SER B CA 1
ATOM 3516 C C . SER B 1 119 ? -6.637 22.297 -3.723 1 79.5 119 SER B C 1
ATOM 3518 O O . SER B 1 119 ? -6.953 21.203 -3.252 1 79.5 119 SER B O 1
ATOM 3520 N N . TRP B 1 120 ? -5.488 22.812 -3.887 1 81.5 120 TRP B N 1
ATOM 3521 C CA . TRP B 1 120 ? -4.402 21.906 -3.502 1 81.5 120 TRP B CA 1
ATOM 3522 C C . TRP B 1 120 ? -4.422 21.656 -2 1 81.5 120 TRP B C 1
ATOM 3524 O O . TRP B 1 120 ? -4.723 22.547 -1.209 1 81.5 120 TRP B O 1
ATOM 3534 N N . GLN B 1 121 ? -4.504 20.453 -1.362 1 75.62 121 GLN B N 1
ATOM 3535 C CA . GLN B 1 121 ? -4.516 19.969 0.013 1 75.62 121 GLN B CA 1
ATOM 3536 C C . GLN B 1 121 ? -5.926 20 0.6 1 75.62 121 GLN B C 1
ATOM 3538 O O . GLN B 1 121 ? -6.23 19.266 1.54 1 75.62 121 GLN B O 1
ATOM 3543 N N . THR B 1 122 ? -6.699 20.953 0.066 1 71.19 122 THR B N 1
ATOM 3544 C CA . THR B 1 122 ? -8.008 21.109 0.678 1 71.19 122 THR B CA 1
ATOM 3545 C C . THR B 1 122 ? -8.992 20.078 0.151 1 71.19 122 THR B C 1
ATOM 3547 O O . THR B 1 122 ? -10.062 19.875 0.728 1 71.19 122 THR B O 1
ATOM 3550 N N . ASN B 1 123 ? -8.5 19.469 -0.854 1 69.19 123 ASN B N 1
ATOM 3551 C CA . ASN B 1 123 ? -9.367 18.469 -1.465 1 69.19 123 ASN B CA 1
ATOM 3552 C C . ASN B 1 123 ? -9.031 17.062 -0.985 1 69.19 123 ASN B C 1
ATOM 3554 O O . ASN B 1 123 ? -8.328 16.312 -1.677 1 69.19 123 ASN B O 1
ATOM 3558 N N . THR B 1 124 ? -9.562 16.781 0.13 1 74.81 124 THR B N 1
ATOM 3559 C CA . THR B 1 124 ? -9.383 15.438 0.664 1 74.81 124 THR B CA 1
ATOM 3560 C C . THR B 1 124 ? -10.648 14.609 0.482 1 74.81 124 THR B C 1
ATOM 3562 O O . THR B 1 124 ? -11.758 15.148 0.499 1 74.81 124 THR B O 1
ATOM 3565 N N . PHE B 1 125 ? -10.422 13.383 0.242 1 85.44 125 PHE B N 1
ATOM 3566 C CA . PHE B 1 125 ? -11.555 12.461 0.164 1 85.44 125 PHE B CA 1
ATOM 3567 C C . PHE B 1 125 ? -12.211 12.297 1.526 1 85.44 125 PHE B C 1
ATOM 3569 O O . PHE B 1 125 ? -11.531 12.062 2.529 1 85.44 125 PHE B O 1
ATOM 3576 N N . THR B 1 126 ? -13.445 12.375 1.562 1 80.69 126 THR B N 1
ATOM 3577 C CA . THR B 1 126 ? -14.18 12.406 2.822 1 80.69 126 THR B CA 1
ATOM 3578 C C . THR B 1 126 ? -14.32 10.992 3.393 1 80.69 126 THR B C 1
ATOM 3580 O O . THR B 1 126 ? -14.672 10.828 4.562 1 80.69 126 THR B O 1
ATOM 3583 N N . ASN B 1 127 ? -14.016 10.047 2.648 1 86.5 127 ASN B N 1
ATOM 3584 C CA . ASN B 1 127 ? -14.25 8.68 3.082 1 86.5 127 ASN B CA 1
ATOM 3585 C C . ASN B 1 127 ? -12.977 8.047 3.639 1 86.5 127 ASN B C 1
ATOM 3587 O O . ASN B 1 127 ? -12.961 6.852 3.955 1 86.5 127 ASN B O 1
ATOM 3591 N N . ILE B 1 128 ? -11.922 8.828 3.785 1 94.62 128 ILE B N 1
ATOM 3592 C CA . ILE B 1 128 ? -10.688 8.281 4.336 1 94.62 128 ILE B CA 1
ATOM 3593 C C . ILE B 1 128 ? -10.766 8.25 5.859 1 94.62 128 ILE B C 1
ATOM 3595 O O . ILE B 1 128 ? -10.938 9.297 6.496 1 94.62 128 ILE B O 1
ATOM 3599 N N . LYS B 1 129 ? -10.594 7.129 6.48 1 96.12 129 LYS B N 1
ATOM 3600 C CA . LYS B 1 129 ? -10.594 6.914 7.926 1 96.12 129 LYS B CA 1
ATOM 3601 C C . LYS B 1 129 ? -9.18 6.656 8.445 1 96.12 129 LYS B C 1
ATOM 3603 O O . LYS B 1 129 ? -8.273 6.375 7.66 1 96.12 129 LYS B O 1
ATOM 3608 N N . ARG B 1 130 ? -9.047 6.859 9.734 1 97.12 130 ARG B N 1
ATOM 3609 C CA . ARG B 1 130 ? -7.859 6.289 10.367 1 97.12 130 ARG B CA 1
ATOM 3610 C C . ARG B 1 130 ? -7.82 4.773 10.188 1 97.12 130 ARG B C 1
ATOM 3612 O O . ARG B 1 130 ? -8.852 4.105 10.289 1 97.12 130 ARG B O 1
ATOM 3619 N N . THR B 1 131 ? -6.676 4.223 9.914 1 96.88 131 THR B N 1
ATOM 3620 C CA . THR B 1 131 ? -6.523 2.809 9.586 1 96.88 131 THR B CA 1
ATOM 3621 C C . THR B 1 131 ? -7.137 1.931 10.672 1 96.88 131 THR B C 1
ATOM 3623 O O . THR B 1 131 ? -7.805 0.938 10.375 1 96.88 131 THR B O 1
ATOM 3626 N N . SER B 1 132 ? -7 2.344 11.93 1 97.12 132 SER B N 1
ATOM 3627 C CA . SER B 1 132 ? -7.504 1.563 13.055 1 97.12 132 SER B CA 1
ATOM 3628 C C . SER B 1 132 ? -9.031 1.554 13.086 1 97.12 132 SER B C 1
ATOM 3630 O O . SER B 1 132 ? -9.633 0.779 13.828 1 97.12 132 SER B O 1
ATOM 3632 N N . ASP B 1 133 ? -9.633 2.346 12.234 1 97.5 133 ASP B N 1
ATOM 3633 C CA . ASP B 1 133 ? -11.094 2.391 12.18 1 97.5 133 ASP B CA 1
ATOM 3634 C C . ASP B 1 133 ? -11.625 1.621 10.977 1 97.5 133 ASP B C 1
ATOM 3636 O O . ASP B 1 133 ? -12.836 1.462 10.82 1 97.5 133 ASP B O 1
ATOM 3640 N N . TYR B 1 134 ? -10.75 1.193 10.117 1 98.44 134 TYR B N 1
ATOM 3641 C CA . TYR B 1 134 ? -11.172 0.364 8.992 1 98.44 134 TYR B CA 1
ATOM 3642 C C . TYR B 1 134 ? -11.438 -1.067 9.445 1 98.44 134 TYR B C 1
ATOM 3644 O O . TYR B 1 134 ? -10.648 -1.649 10.188 1 98.44 134 TYR B O 1
ATOM 3652 N N . LYS B 1 135 ? -12.531 -1.6 9.031 1 98.81 135 LYS B N 1
ATOM 3653 C CA . LYS B 1 135 ? -12.836 -3.018 9.195 1 98.81 135 LYS B CA 1
ATOM 3654 C C . LYS B 1 135 ? -12.523 -3.799 7.926 1 98.81 135 LYS B C 1
ATOM 3656 O O . LYS B 1 135 ? -13.133 -3.572 6.879 1 98.81 135 LYS B O 1
ATOM 3661 N N . LEU B 1 136 ? -11.539 -4.66 8.039 1 98.94 136 LEU B N 1
ATOM 3662 C CA . LEU B 1 136 ? -11.141 -5.512 6.922 1 98.94 136 LEU B CA 1
ATOM 3663 C C . LEU B 1 136 ? -11.734 -6.91 7.062 1 98.94 136 LEU B C 1
ATOM 3665 O O . LEU B 1 136 ? -11.508 -7.586 8.07 1 98.94 136 LEU B O 1
ATOM 3669 N N . GLY B 1 137 ? -12.523 -7.309 6.082 1 98.94 137 GLY B N 1
ATOM 3670 C CA . GLY B 1 137 ? -13.062 -8.656 6.039 1 98.94 137 GLY B CA 1
ATOM 3671 C C . GLY B 1 137 ? -12.328 -9.562 5.074 1 98.94 137 GLY B C 1
ATOM 3672 O O . GLY B 1 137 ? -12.203 -9.242 3.889 1 98.94 137 GLY B O 1
ATOM 3673 N N . VAL B 1 138 ? -11.867 -10.719 5.559 1 98.94 138 VAL B N 1
ATOM 3674 C CA . VAL B 1 138 ? -11.133 -11.672 4.742 1 98.94 138 VAL B CA 1
ATOM 3675 C C . VAL B 1 138 ? -11.984 -12.922 4.512 1 98.94 138 VAL B C 1
ATOM 3677 O O . VAL B 1 138 ? -12.469 -13.531 5.469 1 98.94 138 VAL B O 1
ATOM 3680 N N . ILE B 1 139 ? -12.242 -13.211 3.227 1 98.81 139 ILE B N 1
ATOM 3681 C CA . ILE B 1 139 ? -12.922 -14.453 2.875 1 98.81 139 ILE B CA 1
ATOM 3682 C C . ILE B 1 139 ? -11.891 -15.547 2.594 1 98.81 139 ILE B C 1
ATOM 3684 O O . ILE B 1 139 ? -11.195 -15.5 1.579 1 98.81 139 ILE B O 1
ATOM 3688 N N . GLY B 1 140 ? -11.836 -16.516 3.428 1 97.88 140 GLY B N 1
ATOM 3689 C CA . GLY B 1 140 ? -10.773 -17.516 3.391 1 97.88 140 GLY B CA 1
ATOM 3690 C C . GLY B 1 140 ? -9.562 -17.125 4.219 1 97.88 140 GLY B C 1
ATOM 3691 O O . GLY B 1 140 ? -8.805 -16.219 3.84 1 97.88 140 GLY B O 1
ATOM 3692 N N . ALA B 1 141 ? -9.352 -17.844 5.332 1 97.56 141 ALA B N 1
ATOM 3693 C CA . ALA B 1 141 ? -8.273 -17.5 6.25 1 97.56 141 ALA B CA 1
ATOM 3694 C C . ALA B 1 141 ? -7.246 -18.625 6.34 1 97.56 141 ALA B C 1
ATOM 3696 O O . ALA B 1 141 ? -6.789 -18.984 7.43 1 97.56 141 ALA B O 1
ATOM 3697 N N . GLY B 1 142 ? -6.992 -19.219 5.156 1 94.75 142 GLY B N 1
ATOM 3698 C CA . GLY B 1 142 ? -5.891 -20.156 5.07 1 94.75 142 GLY B CA 1
ATOM 3699 C C . GLY B 1 142 ? -4.527 -19.5 5.129 1 94.75 142 GLY B C 1
ATOM 3700 O O . GLY B 1 142 ? -4.355 -18.484 5.805 1 94.75 142 GLY B O 1
ATOM 3701 N N . ARG B 1 143 ? -3.516 -20.078 4.492 1 93.69 143 ARG B N 1
ATOM 3702 C CA . ARG B 1 143 ? -2.139 -19.594 4.551 1 93.69 143 ARG B CA 1
ATOM 3703 C C . ARG B 1 143 ? -2.045 -18.141 4.102 1 93.69 143 ARG B C 1
ATOM 3705 O O . ARG B 1 143 ? -1.516 -17.297 4.824 1 93.69 143 ARG B O 1
ATOM 3712 N N . ILE B 1 144 ? -2.582 -17.875 2.889 1 96.25 144 ILE B N 1
ATOM 3713 C CA . ILE B 1 144 ? -2.479 -16.531 2.334 1 96.25 144 ILE B CA 1
ATOM 3714 C C . ILE B 1 144 ? -3.428 -15.586 3.074 1 96.25 144 ILE B C 1
ATOM 3716 O O . ILE B 1 144 ? -3.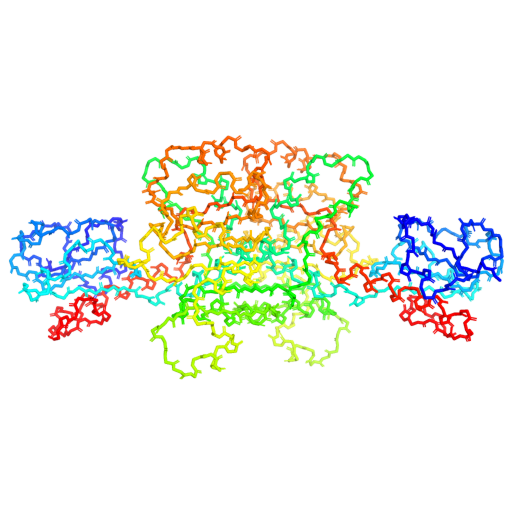029 -14.5 3.508 1 96.25 144 ILE B O 1
ATOM 3720 N N . GLY B 1 145 ? -4.707 -15.984 3.291 1 97.88 145 GLY B N 1
ATOM 3721 C CA . GLY B 1 145 ? -5.66 -15.164 4.02 1 97.88 145 GLY B CA 1
ATOM 3722 C C . GLY B 1 145 ? -5.23 -14.875 5.445 1 97.88 145 GLY B C 1
ATOM 3723 O O . GLY B 1 145 ? -5.406 -13.766 5.941 1 97.88 145 GLY B O 1
ATOM 3724 N N . GLY B 1 146 ? -4.742 -15.938 6.094 1 98.06 146 GLY B N 1
ATOM 3725 C CA . GLY B 1 146 ? -4.195 -15.734 7.43 1 98.06 146 GLY B CA 1
ATOM 3726 C C . GLY B 1 146 ? -3.057 -14.734 7.461 1 98.06 146 GLY B C 1
ATOM 3727 O O . GLY B 1 146 ? -2.994 -13.883 8.352 1 98.06 146 GLY B O 1
ATOM 3728 N N . SER B 1 147 ? -2.145 -14.836 6.5 1 98 147 SER B N 1
ATOM 3729 C CA . SER B 1 147 ? -1.034 -13.898 6.395 1 98 147 SER B CA 1
ATOM 3730 C C . SER B 1 147 ? -1.534 -12.469 6.176 1 98 147 SER B C 1
ATOM 3732 O O . SER B 1 147 ? -0.993 -11.523 6.746 1 98 147 SER B O 1
ATOM 3734 N N . VAL B 1 148 ? -2.58 -12.266 5.379 1 98.75 148 VAL B N 1
ATOM 3735 C CA . VAL B 1 148 ? -3.189 -10.961 5.168 1 98.75 148 VAL B CA 1
ATOM 3736 C C . VAL B 1 148 ? -3.705 -10.406 6.496 1 98.75 148 VAL B C 1
ATOM 3738 O O . VAL B 1 148 ? -3.463 -9.242 6.832 1 98.75 148 VAL B O 1
ATOM 3741 N N . ILE B 1 149 ? -4.367 -11.258 7.273 1 98.81 149 ILE B N 1
ATOM 3742 C CA . ILE B 1 149 ? -4.938 -10.859 8.555 1 98.81 149 ILE B CA 1
ATOM 3743 C C . ILE B 1 149 ? -3.822 -10.398 9.492 1 98.81 149 ILE B C 1
ATOM 3745 O O . ILE B 1 149 ? -3.908 -9.32 10.094 1 98.81 149 ILE B O 1
ATOM 3749 N N . LEU B 1 150 ? -2.787 -11.18 9.57 1 98.69 150 LEU B N 1
ATOM 3750 C CA . LEU B 1 150 ? -1.69 -10.867 10.477 1 98.69 150 LEU B CA 1
ATOM 3751 C C . LEU B 1 150 ? -1.019 -9.555 10.094 1 98.69 150 LEU B C 1
ATOM 3753 O O . LEU B 1 150 ? -0.726 -8.727 10.953 1 98.69 150 LEU B O 1
ATOM 3757 N N . LYS B 1 151 ? -0.771 -9.367 8.859 1 98.69 151 LYS B N 1
ATOM 3758 C CA . LYS B 1 151 ? -0.157 -8.133 8.375 1 98.69 151 LYS B CA 1
ATOM 3759 C C . LYS B 1 151 ? -1.077 -6.938 8.602 1 98.69 151 LYS B C 1
ATOM 3761 O O . LYS B 1 151 ? -0.62 -5.863 8.992 1 98.69 151 LYS B O 1
ATOM 3766 N N . ALA B 1 152 ? -2.352 -7.121 8.344 1 98.81 152 ALA B N 1
ATOM 3767 C CA . ALA B 1 152 ? -3.322 -6.055 8.562 1 98.81 152 ALA B CA 1
ATOM 3768 C C . ALA B 1 152 ? -3.389 -5.672 10.039 1 98.81 152 ALA B C 1
ATOM 3770 O O . ALA B 1 152 ? -3.506 -4.492 10.375 1 98.81 152 ALA B O 1
ATOM 3771 N N . ASN B 1 153 ? -3.348 -6.684 10.922 1 98.69 153 ASN B N 1
ATOM 3772 C CA . ASN B 1 153 ? -3.301 -6.414 12.359 1 98.69 153 ASN B CA 1
ATOM 3773 C C . ASN B 1 153 ? -2.1 -5.551 12.727 1 98.69 153 ASN B C 1
ATOM 3775 O O . ASN B 1 153 ? -2.221 -4.621 13.531 1 98.69 153 ASN B O 1
ATOM 3779 N N . ALA B 1 154 ? -0.995 -5.867 12.141 1 97.75 154 ALA B N 1
ATOM 3780 C CA . ALA B 1 154 ? 0.225 -5.113 12.414 1 97.75 154 ALA B CA 1
ATOM 3781 C C . ALA B 1 154 ? 0.086 -3.66 11.977 1 97.75 154 ALA B C 1
ATOM 3783 O O . ALA B 1 154 ? 0.736 -2.77 12.531 1 97.75 154 ALA B O 1
ATOM 3784 N N . LEU B 1 155 ? -0.773 -3.396 11.023 1 98.31 155 LEU B N 1
ATOM 3785 C CA . LEU B 1 155 ? -1.035 -2.047 10.539 1 98.31 155 LEU B CA 1
ATOM 3786 C C . LEU B 1 155 ? -2.256 -1.446 11.227 1 98.31 155 LEU B C 1
ATOM 3788 O O . LEU B 1 155 ? -2.717 -0.365 10.852 1 98.31 155 LEU B O 1
ATOM 3792 N N . ARG B 1 156 ? -2.871 -2.197 12.148 1 97.69 156 ARG B N 1
ATOM 3793 C CA . ARG B 1 156 ? -3.867 -1.743 13.109 1 97.69 156 ARG B CA 1
ATOM 3794 C C . ARG B 1 156 ? -5.262 -1.729 12.5 1 97.69 156 ARG B C 1
ATOM 3796 O O . ARG B 1 156 ? -6.152 -1.032 12.984 1 97.69 156 ARG B O 1
ATOM 3803 N N . PHE B 1 157 ? -5.496 -2.439 11.414 1 98.69 157 PHE B N 1
ATOM 3804 C CA . PHE B 1 157 ? -6.855 -2.656 10.938 1 98.69 157 PHE B CA 1
ATOM 3805 C C . PHE B 1 157 ? -7.656 -3.484 11.938 1 98.69 157 PHE B C 1
ATOM 3807 O O . PHE B 1 157 ? -7.09 -4.285 12.68 1 98.69 157 PHE B O 1
ATOM 3814 N N . GLN B 1 158 ? -8.969 -3.236 11.961 1 98.75 158 GLN B N 1
ATOM 3815 C CA . GLN B 1 158 ? -9.859 -4.215 12.578 1 98.75 158 GLN B CA 1
ATOM 3816 C C . GLN B 1 158 ? -10.172 -5.355 11.609 1 98.75 158 GLN B C 1
ATOM 3818 O O . GLN B 1 158 ? -10.766 -5.137 10.555 1 98.75 158 GLN B O 1
ATOM 3823 N N . THR B 1 159 ? -9.789 -6.586 12.016 1 98.81 159 THR B N 1
ATOM 3824 C CA . THR B 1 159 ? -9.859 -7.664 11.039 1 98.81 159 THR B CA 1
ATOM 3825 C C . THR B 1 159 ? -10.977 -8.641 11.398 1 98.81 159 THR B C 1
ATOM 3827 O O . THR B 1 159 ? -11.188 -8.945 12.578 1 98.81 159 THR B O 1
ATOM 3830 N N . TYR B 1 160 ? -11.703 -9.016 10.398 1 98.81 160 TYR B N 1
ATOM 3831 C CA . TYR B 1 160 ? -12.742 -10.031 10.398 1 98.81 160 TYR B CA 1
ATOM 3832 C C . TYR B 1 160 ? -12.461 -11.109 9.352 1 98.81 160 TYR B C 1
ATOM 3834 O O . TYR B 1 160 ? -11.766 -10.859 8.367 1 98.81 160 TYR B O 1
ATOM 3842 N N . PHE B 1 161 ? -12.961 -12.312 9.609 1 98.69 161 PHE B N 1
ATOM 3843 C CA . PHE B 1 161 ? -12.82 -13.289 8.539 1 98.69 161 PHE B CA 1
ATOM 3844 C C . PHE B 1 161 ? -13.977 -14.281 8.562 1 98.69 161 PHE B C 1
ATOM 3846 O O . PHE B 1 161 ? -14.641 -14.453 9.586 1 98.69 161 PHE B O 1
ATOM 3853 N N . TYR B 1 162 ? -14.312 -14.805 7.402 1 98.19 162 TYR B N 1
ATOM 3854 C CA . TYR B 1 162 ? -15.25 -15.898 7.184 1 98.19 162 TYR B CA 1
ATOM 3855 C C . TYR B 1 162 ? -14.555 -17.094 6.543 1 98.19 162 TYR B C 1
ATOM 3857 O O . TYR B 1 162 ? -14.031 -17 5.434 1 98.19 162 TYR B O 1
ATOM 3865 N N . ASP B 1 163 ? -14.453 -18.094 7.219 1 96.56 163 ASP B N 1
ATOM 3866 C CA . ASP B 1 163 ? -13.93 -19.391 6.797 1 96.56 163 ASP B CA 1
ATOM 3867 C C . ASP B 1 163 ? -14.609 -20.531 7.555 1 96.56 163 ASP B C 1
ATOM 3869 O O . ASP B 1 163 ? -14.195 -20.859 8.672 1 96.56 163 ASP B O 1
ATOM 3873 N N . PRO B 1 164 ? -15.586 -21.125 6.961 1 92.5 164 PRO B N 1
ATOM 3874 C CA . PRO B 1 164 ? -16.375 -22.109 7.691 1 92.5 164 PRO B CA 1
ATOM 3875 C C . PRO B 1 164 ? -15.625 -23.422 7.93 1 92.5 164 PRO B C 1
ATOM 3877 O O . PRO B 1 164 ? -16.094 -24.281 8.68 1 92.5 164 PRO B O 1
ATOM 3880 N N . TYR B 1 165 ? -14.438 -23.562 7.465 1 91.5 165 TYR B N 1
ATOM 3881 C CA . TYR B 1 165 ? -13.758 -24.859 7.516 1 91.5 165 TYR B CA 1
ATOM 3882 C C . TYR B 1 165 ? -12.656 -24.844 8.578 1 91.5 165 TYR B C 1
ATOM 3884 O O . TYR B 1 165 ? -12.07 -25.891 8.875 1 91.5 165 TYR B O 1
ATOM 3892 N N . LEU B 1 166 ? -12.352 -23.703 9.102 1 92.25 166 LEU B N 1
ATOM 3893 C CA . LEU B 1 166 ? -11.266 -23.625 10.07 1 92.25 166 LEU B CA 1
ATOM 3894 C C . LEU B 1 166 ? -11.75 -24.031 11.461 1 92.25 166 LEU B C 1
ATOM 3896 O O . LEU B 1 166 ? -12.906 -23.797 11.812 1 92.25 166 LEU B O 1
ATOM 3900 N N . SER B 1 167 ? -10.883 -24.562 12.227 1 90.62 167 SER B N 1
ATOM 3901 C CA . SER B 1 167 ? -11.195 -25 13.586 1 90.62 167 SER B CA 1
ATOM 3902 C C . SER B 1 167 ? -11.383 -23.828 14.523 1 90.62 167 SER B C 1
ATOM 3904 O O . SER B 1 167 ? -10.82 -22.75 14.297 1 90.62 167 SER B O 1
ATOM 3906 N N . SER B 1 168 ? -12.086 -24.172 15.578 1 89.5 168 SER B N 1
ATOM 3907 C CA . SER B 1 168 ? -12.25 -23.172 16.641 1 89.5 168 SER B CA 1
ATOM 3908 C C . SER B 1 168 ? -10.914 -22.797 17.25 1 89.5 168 SER B C 1
ATOM 3910 O O . SER B 1 168 ? -10.047 -23.656 17.453 1 89.5 168 SER B O 1
ATOM 3912 N N . GLY B 1 169 ? -10.758 -21.578 17.531 1 91.75 169 GLY B N 1
ATOM 3913 C CA . GLY B 1 169 ? -9.508 -21.125 18.125 1 91.75 169 GLY B CA 1
ATOM 3914 C C . GLY B 1 169 ? -8.609 -20.406 17.125 1 91.75 169 GLY B C 1
ATOM 3915 O O . GLY B 1 169 ? -7.695 -19.672 17.531 1 91.75 169 GLY B O 1
ATOM 3916 N N . THR B 1 170 ? -8.875 -20.641 15.836 1 92.5 170 THR B N 1
ATOM 3917 C CA . THR B 1 170 ? -8.055 -19.984 14.812 1 92.5 170 THR B CA 1
ATOM 3918 C C . THR B 1 170 ? -8.156 -18.469 14.93 1 92.5 170 THR B C 1
ATOM 3920 O O . THR B 1 170 ? -7.184 -17.75 14.68 1 92.5 170 THR B O 1
ATOM 3923 N N . GLU B 1 171 ? -9.336 -17.984 15.383 1 94.31 171 GLU B N 1
ATOM 3924 C CA . GLU B 1 171 ? -9.539 -16.562 15.531 1 94.31 171 GLU B CA 1
ATOM 3925 C C . GLU B 1 171 ? -8.617 -15.977 16.594 1 94.31 171 GLU B C 1
ATOM 3927 O O . GLU B 1 171 ? -8.172 -14.828 16.484 1 94.31 171 GLU B O 1
ATOM 3932 N N . LYS B 1 172 ? -8.289 -16.734 17.625 1 94.38 172 LYS B N 1
ATOM 3933 C CA . LYS B 1 172 ? -7.375 -16.281 18.672 1 94.38 172 LYS B CA 1
ATOM 3934 C C . LYS B 1 172 ? -5.941 -16.203 18.156 1 94.38 172 LYS B C 1
ATOM 3936 O O . LYS B 1 172 ? -5.227 -15.242 18.438 1 94.38 172 LYS B O 1
ATOM 3941 N N . MET B 1 173 ? -5.656 -17.234 17.375 1 94.56 173 MET B N 1
ATOM 3942 C CA . MET B 1 173 ? -4.316 -17.281 16.797 1 94.56 173 MET B CA 1
ATOM 3943 C C . MET B 1 173 ? -4.105 -16.125 15.828 1 94.56 173 MET B C 1
ATOM 3945 O O . MET B 1 173 ? -3.059 -15.469 15.844 1 94.56 173 MET B O 1
ATOM 3949 N N . LEU B 1 174 ? -5.07 -15.797 15.031 1 97.06 174 LEU B N 1
ATOM 3950 C CA . LEU B 1 174 ? -4.973 -14.766 14.008 1 97.06 174 LEU B CA 1
ATOM 3951 C C . LEU B 1 174 ? -5.219 -13.383 14.602 1 97.06 174 LEU B C 1
ATOM 3953 O O . LEU B 1 174 ? -4.906 -12.367 13.977 1 97.06 174 LEU B O 1
ATOM 3957 N N . GLY B 1 175 ? -5.805 -13.281 15.836 1 97.81 175 GLY B N 1
ATOM 3958 C CA . GLY B 1 175 ? -6.191 -12 16.406 1 97.81 175 GLY B CA 1
ATOM 3959 C C . GLY B 1 175 ? -7.25 -11.281 15.594 1 97.81 175 GLY B C 1
ATOM 3960 O O . GLY B 1 175 ? -7.156 -10.078 15.367 1 97.81 175 GLY B O 1
ATOM 3961 N N . ALA B 1 176 ? -8.211 -12.023 15.047 1 98.44 176 ALA B N 1
ATOM 3962 C CA . ALA B 1 176 ? -9.273 -11.484 14.195 1 98.44 176 ALA B CA 1
ATOM 3963 C C . ALA B 1 176 ? -10.633 -12.031 14.609 1 98.44 176 ALA B C 1
ATOM 3965 O O . ALA B 1 176 ? -10.719 -13.094 15.234 1 98.44 176 ALA B O 1
ATOM 3966 N N . LYS B 1 177 ? -11.633 -11.367 14.336 1 98.19 177 LYS B N 1
ATOM 3967 C CA . LYS B 1 177 ? -12.984 -11.812 14.656 1 98.19 177 LYS B CA 1
ATOM 3968 C C . LYS B 1 177 ? -13.531 -12.727 13.562 1 98.19 177 LYS B C 1
ATOM 3970 O O . LYS B 1 177 ? -13.625 -12.328 12.398 1 98.19 177 LYS B O 1
ATOM 3975 N N . ARG B 1 178 ? -13.859 -13.922 13.906 1 97.69 178 ARG B N 1
ATOM 3976 C CA . ARG B 1 178 ? -14.539 -14.828 12.984 1 97.69 178 ARG B CA 1
ATOM 3977 C C . ARG B 1 178 ? -16.031 -14.547 12.938 1 97.69 178 ARG B C 1
ATOM 3979 O O . ARG B 1 178 ? -16.688 -14.438 13.977 1 97.69 178 ARG B O 1
ATOM 3986 N N . VAL B 1 179 ? -16.578 -14.336 11.789 1 97.56 179 VAL B N 1
ATOM 3987 C CA . VAL B 1 179 ? -18.016 -14.133 11.672 1 97.56 179 VAL B CA 1
ATOM 3988 C C . VAL B 1 179 ? -18.688 -15.438 11.266 1 97.56 179 VAL B C 1
ATOM 3990 O O . VAL B 1 179 ? -18.062 -16.328 10.688 1 97.56 179 VAL B O 1
ATOM 3993 N N . GLU B 1 180 ? -19.969 -15.547 11.43 1 94.25 180 GLU B N 1
ATOM 3994 C CA . GLU B 1 180 ? -20.719 -16.797 11.266 1 94.25 180 GLU B CA 1
ATOM 3995 C C . GLU B 1 180 ? -21.25 -16.938 9.844 1 94.25 180 GLU B C 1
ATOM 3997 O O . GLU B 1 180 ? -21.578 -18.031 9.398 1 94.25 180 GLU B O 1
ATOM 4002 N N . SER B 1 181 ? -21.375 -15.797 9.195 1 97.5 181 SER B N 1
ATOM 4003 C CA . SER B 1 181 ? -21.922 -15.852 7.844 1 97.5 181 SER B CA 1
ATOM 4004 C C . SER B 1 181 ? -21.219 -14.844 6.93 1 97.5 181 SER B C 1
ATOM 4006 O O . SER B 1 181 ? -20.703 -13.828 7.398 1 97.5 181 SER B O 1
ATOM 4008 N N . LEU B 1 182 ? -21.266 -15.156 5.734 1 97.94 182 LEU B N 1
ATOM 4009 C CA . LEU B 1 182 ? -20.719 -14.25 4.73 1 97.94 182 LEU B CA 1
ATOM 4010 C C . LEU B 1 182 ? -21.484 -12.93 4.723 1 97.94 182 LEU B C 1
ATOM 4012 O O . LEU B 1 182 ? -20.875 -11.859 4.59 1 97.94 182 LEU B O 1
ATOM 4016 N N . ASP B 1 183 ? -22.781 -12.961 4.934 1 98.19 183 ASP B N 1
ATOM 4017 C CA . ASP B 1 183 ? -23.609 -11.766 4.965 1 98.19 183 ASP B CA 1
ATOM 4018 C C . ASP B 1 183 ? -23.141 -10.805 6.059 1 98.19 183 ASP B C 1
ATOM 4020 O O . ASP B 1 183 ? -23.109 -9.586 5.848 1 98.19 183 ASP B O 1
ATOM 4024 N N . GLU B 1 184 ? -22.875 -11.328 7.164 1 98.31 184 GLU B N 1
ATOM 4025 C CA . GLU B 1 184 ? -22.391 -10.5 8.258 1 98.31 184 GLU B CA 1
ATOM 4026 C C . GLU B 1 184 ? -21.094 -9.797 7.887 1 98.31 184 GLU B C 1
ATOM 4028 O O . GLU B 1 184 ? -20.922 -8.609 8.18 1 98.31 184 GLU B O 1
ATOM 4033 N N . LEU B 1 185 ? -20.219 -10.516 7.25 1 98.69 185 LEU B N 1
ATOM 4034 C CA . LEU B 1 185 ? -18.938 -9.938 6.824 1 98.69 185 LEU B CA 1
ATOM 4035 C C . LEU B 1 185 ? -19.156 -8.789 5.852 1 98.69 185 LEU B C 1
ATOM 4037 O O . LEU B 1 185 ? -18.578 -7.715 6.008 1 98.69 185 LEU B O 1
ATOM 4041 N N . LEU B 1 186 ? -20.016 -9.008 4.875 1 98.81 186 LEU B N 1
ATOM 4042 C CA . LEU B 1 186 ? -20.281 -8.055 3.799 1 98.81 186 LEU B CA 1
ATOM 4043 C C . LEU B 1 186 ? -20.922 -6.781 4.34 1 98.81 186 LEU B C 1
ATOM 4045 O O . LEU B 1 186 ? -20.562 -5.676 3.924 1 98.81 186 LEU B O 1
ATOM 4049 N N . LYS B 1 187 ? -21.766 -6.902 5.332 1 98.31 187 LYS B N 1
ATOM 4050 C CA . LYS B 1 187 ? -22.516 -5.773 5.887 1 98.31 187 LYS B CA 1
ATOM 4051 C C . LYS B 1 187 ? -21.641 -4.965 6.848 1 98.31 187 LYS B C 1
ATOM 4053 O O . LYS B 1 187 ? -21.922 -3.795 7.109 1 98.31 187 LYS B O 1
ATOM 4058 N N . THR B 1 188 ? -20.609 -5.543 7.312 1 98.25 188 THR B N 1
ATOM 4059 C CA . THR B 1 188 ? -19.844 -4.953 8.406 1 98.25 188 THR B CA 1
ATOM 4060 C C . THR B 1 188 ? -18.578 -4.277 7.883 1 98.25 188 THR B C 1
ATOM 4062 O O . THR B 1 188 ? -18.219 -3.195 8.344 1 98.25 188 THR B O 1
ATOM 4065 N N . CYS B 1 189 ? -17.938 -4.863 6.973 1 98.81 189 CYS B N 1
ATOM 4066 C CA . CYS B 1 189 ? -16.562 -4.52 6.672 1 98.81 189 CYS B CA 1
ATOM 4067 C C . CYS B 1 189 ? -16.484 -3.453 5.586 1 98.81 189 CYS B C 1
ATOM 4069 O O . CYS B 1 189 ? -17.344 -3.402 4.699 1 98.81 189 CYS B O 1
ATOM 4071 N N . ASP B 1 190 ? -15.469 -2.588 5.664 1 98.75 190 ASP B N 1
ATOM 4072 C CA . ASP B 1 190 ? -15.211 -1.492 4.734 1 98.75 190 ASP B CA 1
ATOM 4073 C C . ASP B 1 190 ? -14.477 -1.986 3.494 1 98.75 190 ASP B C 1
ATOM 4075 O O . ASP B 1 190 ? -14.594 -1.399 2.418 1 98.75 190 ASP B O 1
ATOM 4079 N N . ILE B 1 191 ? -13.648 -2.982 3.652 1 98.88 191 ILE B N 1
ATOM 4080 C CA . ILE B 1 191 ? -12.875 -3.604 2.58 1 98.88 191 ILE B CA 1
ATOM 4081 C C . ILE B 1 191 ? -12.977 -5.125 2.688 1 98.88 191 ILE B C 1
ATOM 4083 O O . ILE B 1 191 ? -12.812 -5.688 3.771 1 98.88 191 ILE B O 1
ATOM 4087 N N . ILE B 1 192 ? -13.281 -5.758 1.601 1 98.94 192 ILE B N 1
ATOM 4088 C CA . ILE B 1 192 ? -13.352 -7.211 1.533 1 98.94 192 ILE B CA 1
ATOM 4089 C C . ILE B 1 192 ? -12.164 -7.746 0.729 1 98.94 192 ILE B C 1
ATOM 4091 O O . ILE B 1 192 ? -11.961 -7.355 -0.422 1 98.94 192 ILE B O 1
ATOM 4095 N N . SER B 1 193 ? -11.359 -8.555 1.336 1 98.94 193 SER B N 1
ATOM 4096 C CA . SER B 1 193 ? -10.273 -9.258 0.658 1 98.94 193 SER B CA 1
ATOM 4097 C C . SER B 1 193 ? -10.641 -10.711 0.397 1 98.94 193 SER B C 1
ATOM 4099 O O . SER B 1 193 ? -10.938 -11.461 1.331 1 98.94 193 SER B O 1
ATOM 4101 N N . ILE B 1 194 ? -10.578 -11.109 -0.845 1 98.81 194 ILE B N 1
ATOM 4102 C CA . ILE B 1 194 ? -10.914 -12.477 -1.236 1 98.81 194 ILE B CA 1
ATOM 4103 C C . ILE B 1 194 ? -9.641 -13.32 -1.304 1 98.81 194 ILE B C 1
ATOM 4105 O O . ILE B 1 194 ? -8.742 -13.031 -2.09 1 98.81 194 ILE B O 1
ATOM 4109 N N . ASN B 1 195 ? -9.602 -14.398 -0.536 1 97.69 195 ASN B N 1
ATOM 4110 C CA . ASN B 1 195 ? -8.422 -15.25 -0.435 1 97.69 195 ASN B CA 1
ATOM 4111 C C . ASN B 1 195 ? -8.805 -16.734 -0.356 1 97.69 195 ASN B C 1
ATOM 4113 O O . ASN B 1 195 ? -7.992 -17.562 0.058 1 97.69 195 ASN B O 1
ATOM 4117 N N . CYS B 1 196 ? -9.992 -17.062 -0.747 1 95.38 196 CYS B N 1
ATOM 4118 C CA . CYS B 1 196 ? -10.477 -18.438 -0.69 1 95.38 196 CYS B CA 1
ATOM 4119 C C . CYS B 1 196 ? -10.156 -19.172 -1.984 1 95.38 196 CYS B C 1
ATOM 4121 O O . CYS B 1 196 ? -9.93 -18.547 -3.021 1 95.38 196 CYS B O 1
ATOM 4123 N N . PRO B 1 197 ? -10.141 -20.484 -1.98 1 90.38 197 PRO B N 1
ATOM 4124 C CA . PRO B 1 197 ? -9.93 -21.25 -3.211 1 90.38 197 PRO B CA 1
ATOM 4125 C C . PRO B 1 197 ? -11.141 -21.219 -4.141 1 90.38 197 PRO B C 1
ATOM 4127 O O . PRO B 1 197 ? -12.234 -20.859 -3.715 1 90.38 197 PRO B O 1
ATOM 4130 N N . LEU B 1 198 ? -10.867 -21.5 -5.355 1 91.94 198 LEU B N 1
ATOM 4131 C CA . LEU B 1 198 ? -11.953 -21.656 -6.32 1 91.94 198 LEU B CA 1
ATOM 4132 C C . LEU B 1 198 ? -12.5 -23.078 -6.27 1 91.94 198 LEU B C 1
ATOM 4134 O O . LEU B 1 198 ? -11.758 -24.047 -6.43 1 91.94 198 LEU B O 1
ATOM 4138 N N . ASN B 1 199 ? -13.672 -23.281 -5.969 1 88.31 199 ASN B N 1
ATOM 4139 C CA . ASN B 1 199 ? -14.422 -24.531 -5.977 1 88.31 199 ASN B CA 1
ATOM 4140 C C . ASN B 1 199 ? -15.883 -24.297 -6.34 1 88.31 199 ASN B C 1
ATOM 4142 O O . ASN B 1 199 ? -16.25 -23.203 -6.785 1 88.31 199 ASN B O 1
ATOM 4146 N N . ALA B 1 200 ? -16.703 -25.328 -6.176 1 90 200 ALA B N 1
ATOM 4147 C CA . ALA B 1 200 ? -18.094 -25.234 -6.59 1 90 200 ALA B CA 1
ATOM 4148 C C . ALA B 1 200 ? -18.828 -24.172 -5.777 1 90 200 ALA B C 1
ATOM 4150 O O . ALA B 1 200 ? -19.734 -23.516 -6.289 1 90 200 ALA B O 1
ATOM 4151 N N . GLN B 1 201 ? -18.438 -23.953 -4.547 1 92.44 201 GLN B N 1
ATOM 4152 C CA . GLN B 1 201 ? -19.109 -23.031 -3.648 1 92.44 201 GLN B CA 1
ATOM 4153 C C . GLN B 1 201 ? -18.625 -21.594 -3.869 1 92.44 201 GLN B C 1
ATOM 4155 O O . GLN B 1 201 ? -19.328 -20.641 -3.553 1 92.44 201 GLN B O 1
ATOM 4160 N N . THR B 1 202 ? -17.438 -21.391 -4.41 1 95.5 202 THR B N 1
ATOM 4161 C CA . THR B 1 202 ? -16.859 -20.047 -4.488 1 95.5 202 THR B CA 1
ATOM 4162 C C . THR B 1 202 ? -16.844 -19.562 -5.934 1 95.5 202 THR B C 1
ATOM 4164 O O . THR B 1 202 ? -16.547 -18.391 -6.188 1 95.5 202 THR B O 1
ATOM 4167 N N . ASN B 1 203 ? -17.188 -20.469 -6.883 1 96.38 203 ASN B N 1
ATOM 4168 C CA . ASN B 1 203 ? -17.328 -20.031 -8.266 1 96.38 203 ASN B CA 1
ATOM 4169 C C . ASN B 1 203 ? -18.422 -18.984 -8.422 1 96.38 203 ASN B C 1
ATOM 4171 O O . ASN B 1 203 ? -19.547 -19.203 -7.961 1 96.38 203 ASN B O 1
ATOM 4175 N N . ALA B 1 204 ? -18.109 -17.844 -9 1 98.25 204 ALA B N 1
ATOM 4176 C CA . ALA B 1 204 ? -19.031 -16.75 -9.242 1 98.25 204 ALA B CA 1
ATOM 4177 C C . ALA B 1 204 ? -19.656 -16.25 -7.938 1 98.25 204 ALA B C 1
ATOM 4179 O O . ALA B 1 204 ? -20.797 -15.789 -7.922 1 98.25 204 ALA B O 1
ATOM 4180 N N . LEU B 1 205 ? -18.906 -16.406 -6.871 1 98.25 205 LEU B N 1
ATOM 4181 C CA . LEU B 1 205 ? -19.344 -15.938 -5.555 1 98.25 205 LEU B CA 1
ATOM 4182 C C . LEU B 1 205 ? -19.641 -14.445 -5.574 1 98.25 205 LEU B C 1
ATOM 4184 O O . LEU B 1 205 ? -20.656 -14.008 -5.023 1 98.25 205 LEU B O 1
ATOM 4188 N N . VAL B 1 206 ? -18.812 -13.641 -6.176 1 98.75 206 VAL B N 1
ATOM 4189 C CA . VAL B 1 206 ? -18.984 -12.195 -6.285 1 98.75 206 VAL B CA 1
ATOM 4190 C C . VAL B 1 206 ? -19.875 -11.883 -7.492 1 98.75 206 VAL B C 1
ATOM 4192 O O . VAL B 1 206 ? -19.391 -11.789 -8.617 1 98.75 206 VAL B O 1
ATOM 4195 N N . ASP B 1 207 ? -21.109 -11.812 -7.297 1 98.56 207 ASP B N 1
ATOM 4196 C CA . ASP B 1 207 ? -22.109 -11.398 -8.273 1 98.56 207 ASP B CA 1
ATOM 4197 C C . ASP B 1 207 ? -22.875 -10.164 -7.785 1 98.56 207 ASP B C 1
ATOM 4199 O O . ASP B 1 207 ? -22.438 -9.5 -6.84 1 98.56 207 ASP B O 1
ATOM 4203 N N . GLU B 1 208 ? -23.953 -9.805 -8.438 1 98.25 208 GLU B N 1
ATOM 4204 C CA . GLU B 1 208 ? -24.719 -8.617 -8.086 1 98.25 208 GLU B CA 1
ATOM 4205 C C . GLU B 1 208 ? -25.297 -8.719 -6.676 1 98.25 208 GLU B C 1
ATOM 4207 O O . GLU B 1 208 ? -25.328 -7.734 -5.941 1 98.25 208 GLU B O 1
ATOM 4212 N N . ASN B 1 209 ? -25.75 -9.891 -6.352 1 98.38 209 ASN B N 1
ATOM 4213 C CA . ASN B 1 209 ? -26.328 -10.094 -5.023 1 98.38 209 ASN B CA 1
ATOM 4214 C C . ASN B 1 209 ? -25.266 -9.914 -3.932 1 98.38 209 ASN B C 1
ATOM 4216 O O . ASN B 1 209 ? -25.516 -9.25 -2.922 1 98.38 209 ASN B O 1
ATOM 4220 N N . PHE B 1 210 ? -24.125 -10.484 -4.113 1 98.69 210 PHE B N 1
ATOM 4221 C CA . PHE B 1 210 ? -22.984 -10.312 -3.213 1 98.69 210 PHE B CA 1
ATOM 4222 C C . PHE B 1 210 ? -22.688 -8.828 -2.996 1 98.69 210 PHE B C 1
ATOM 4224 O O . PHE B 1 210 ? -22.594 -8.375 -1.855 1 98.69 210 PHE B O 1
ATOM 4231 N N . ILE B 1 211 ? -22.609 -8.047 -4.016 1 98.81 211 ILE B N 1
ATOM 4232 C CA . ILE B 1 211 ? -22.219 -6.645 -3.986 1 98.81 211 ILE B CA 1
ATOM 4233 C C . ILE B 1 211 ? -23.312 -5.82 -3.326 1 98.81 211 ILE B C 1
ATOM 4235 O O . ILE B 1 211 ? -23.031 -4.902 -2.549 1 98.81 211 ILE B O 1
ATOM 4239 N N . SER B 1 212 ? -24.562 -6.148 -3.58 1 98.5 212 SER B N 1
ATOM 4240 C CA . SER B 1 212 ? -25.672 -5.398 -3.016 1 98.5 212 SER B CA 1
ATOM 4241 C C . SER B 1 212 ? -25.703 -5.5 -1.493 1 98.5 212 SER B C 1
ATOM 4243 O O . SER B 1 212 ? -26.219 -4.609 -0.816 1 98.5 212 SER B O 1
ATOM 4245 N N . LYS B 1 213 ? -25.141 -6.555 -0.959 1 98.62 213 LYS B N 1
ATOM 4246 C CA . LYS B 1 213 ? -25.156 -6.785 0.483 1 98.62 213 LYS B CA 1
ATOM 4247 C C . LYS B 1 213 ? -23.984 -6.078 1.163 1 98.62 213 LYS B C 1
ATOM 4249 O O . LYS B 1 213 ? -23.953 -5.941 2.389 1 98.62 213 LYS B O 1
ATOM 4254 N N . MET B 1 214 ? -23.016 -5.668 0.386 1 98.69 214 MET B N 1
ATOM 4255 C CA . MET B 1 214 ? -21.859 -4.996 0.958 1 98.69 214 MET B CA 1
ATOM 4256 C C . MET B 1 214 ? -22.234 -3.623 1.503 1 98.69 214 MET B C 1
ATOM 4258 O O . MET B 1 214 ? -23.172 -2.992 1.013 1 98.69 214 MET B O 1
ATOM 4262 N N . LYS B 1 215 ? -21.516 -3.215 2.49 1 97.44 215 LYS B N 1
ATOM 4263 C CA . LYS B 1 215 ? -21.656 -1.863 3.027 1 97.44 215 LYS B CA 1
ATOM 4264 C C . LYS B 1 215 ? -21.469 -0.815 1.933 1 97.44 215 LYS B C 1
ATOM 4266 O O . LYS B 1 215 ? -20.578 -0.934 1.089 1 97.44 215 LYS B O 1
ATOM 4271 N N . LYS B 1 216 ? -22.391 0.188 1.887 1 97.19 216 LYS B N 1
ATOM 4272 C CA . LYS B 1 216 ? -22.203 1.272 0.925 1 97.19 216 LYS B CA 1
ATOM 4273 C C . LYS B 1 216 ? -20.844 1.923 1.074 1 97.19 216 LYS B C 1
ATOM 4275 O O . LYS B 1 216 ? -20.391 2.197 2.191 1 97.19 216 LYS B O 1
ATOM 4280 N N . GLY B 1 217 ? -20.156 2.145 -0.084 1 97.31 217 GLY B N 1
ATOM 4281 C CA . GLY B 1 217 ? -18.844 2.779 -0.073 1 97.31 217 GLY B CA 1
ATOM 4282 C C . GLY B 1 217 ? -17.719 1.813 0.229 1 97.31 217 GLY B C 1
ATOM 4283 O O . GLY B 1 217 ? -16.562 2.229 0.407 1 97.31 217 GLY B O 1
ATOM 4284 N N . SER B 1 218 ? -18.016 0.524 0.322 1 98.31 218 SER B N 1
ATOM 4285 C CA . SER B 1 218 ? -16.984 -0.469 0.617 1 98.31 218 SER B CA 1
ATOM 4286 C C . SER B 1 218 ? -16.156 -0.806 -0.626 1 98.31 218 SER B C 1
ATOM 4288 O O . SER B 1 218 ? -16.453 -0.302 -1.716 1 98.31 218 SER B O 1
ATOM 4290 N N . SER B 1 219 ? -15.109 -1.613 -0.455 1 98.75 219 SER B N 1
ATOM 4291 C CA . SER B 1 219 ? -14.18 -1.939 -1.53 1 98.75 219 SER B CA 1
ATOM 4292 C C . SER B 1 219 ? -13.883 -3.436 -1.572 1 98.75 219 SER B C 1
ATOM 4294 O O . SER B 1 219 ? -14.148 -4.152 -0.607 1 98.75 219 SER B O 1
ATOM 4296 N N . ILE B 1 220 ? -13.336 -3.881 -2.73 1 98.88 220 ILE B N 1
ATOM 4297 C CA . ILE B 1 220 ? -13.023 -5.293 -2.93 1 98.88 220 ILE B CA 1
ATOM 4298 C C . ILE B 1 220 ? -11.578 -5.434 -3.422 1 98.88 220 ILE B C 1
ATOM 4300 O O . ILE B 1 220 ? -11.133 -4.672 -4.285 1 98.88 220 ILE B O 1
ATOM 4304 N N . VAL B 1 221 ? -10.875 -6.332 -2.844 1 98.94 221 VAL B N 1
ATOM 4305 C CA . VAL B 1 221 ? -9.57 -6.789 -3.314 1 98.94 221 VAL B CA 1
ATOM 4306 C C . VAL B 1 221 ? -9.617 -8.289 -3.598 1 98.94 221 VAL B C 1
ATOM 4308 O O . VAL B 1 221 ? -10.062 -9.07 -2.754 1 98.94 221 VAL B O 1
ATOM 4311 N N . ASN B 1 222 ? -9.211 -8.711 -4.812 1 98.81 222 ASN B N 1
ATOM 4312 C CA . ASN B 1 222 ? -9.156 -10.141 -5.129 1 98.81 222 ASN B CA 1
ATOM 4313 C C . ASN B 1 222 ? -7.77 -10.555 -5.609 1 98.81 222 ASN B C 1
ATOM 4315 O O . ASN B 1 222 ? -7.359 -10.195 -6.715 1 98.81 222 ASN B O 1
ATOM 4319 N N . THR B 1 223 ? -7.094 -11.305 -4.805 1 97.88 223 THR B N 1
ATOM 4320 C CA . THR B 1 223 ? -5.805 -11.883 -5.164 1 97.88 223 THR B CA 1
ATOM 4321 C C . THR B 1 223 ? -5.863 -13.406 -5.133 1 97.88 223 THR B C 1
ATOM 4323 O O . THR B 1 223 ? -4.836 -14.07 -4.996 1 97.88 223 THR B O 1
ATOM 4326 N N . ALA B 1 224 ? -7.047 -13.945 -5.145 1 96.12 224 ALA B N 1
ATOM 4327 C CA . ALA B 1 224 ? -7.246 -15.391 -5.113 1 96.12 224 ALA B CA 1
ATOM 4328 C C . ALA B 1 224 ? -7.348 -15.969 -6.523 1 96.12 224 ALA B C 1
ATOM 4330 O O . ALA B 1 224 ? -6.344 -16.078 -7.23 1 96.12 224 ALA B O 1
ATOM 4331 N N . ARG B 1 225 ? -8.648 -16.203 -6.965 1 95.06 225 ARG B N 1
ATOM 4332 C CA . ARG B 1 225 ? -8.891 -16.719 -8.305 1 95.06 225 ARG B CA 1
ATOM 4333 C C . ARG B 1 225 ? -9.891 -15.844 -9.055 1 95.06 225 ARG B C 1
ATOM 4335 O O . ARG B 1 225 ? -10.852 -15.344 -8.469 1 95.06 225 ARG B O 1
ATOM 4342 N N . GLY B 1 226 ? -9.672 -15.727 -10.312 1 96.31 226 GLY B N 1
ATOM 4343 C CA . GLY B 1 226 ? -10.477 -14.859 -11.148 1 96.31 226 GLY B CA 1
ATOM 4344 C C . GLY B 1 226 ? -11.945 -15.25 -11.18 1 96.31 226 GLY B C 1
ATOM 4345 O O . GLY B 1 226 ? -12.82 -14.422 -10.914 1 96.31 226 GLY B O 1
ATOM 4346 N N . PRO B 1 227 ? -12.219 -16.562 -11.352 1 96 227 PRO B N 1
ATOM 4347 C CA . PRO B 1 227 ? -13.594 -17 -11.547 1 96 227 PRO B CA 1
ATOM 4348 C C . PRO B 1 227 ? -14.438 -16.906 -10.281 1 96 227 PRO B C 1
ATOM 4350 O O . PRO B 1 227 ? -15.641 -17.172 -10.305 1 96 227 PRO B O 1
ATOM 4353 N N . ILE B 1 228 ? -13.836 -16.484 -9.227 1 98 228 ILE B N 1
ATOM 4354 C CA . ILE B 1 228 ? -14.625 -16.188 -8.031 1 98 228 ILE B CA 1
ATOM 4355 C C . ILE B 1 228 ? -15.539 -14.992 -8.305 1 98 228 ILE B C 1
ATOM 4357 O O . ILE B 1 228 ? -16.625 -14.898 -7.734 1 98 228 ILE B O 1
ATOM 4361 N N . VAL B 1 229 ? -15.109 -14.117 -9.172 1 98.56 229 VAL B N 1
ATOM 4362 C CA . VAL B 1 229 ? -15.945 -13.031 -9.68 1 98.56 229 VAL B CA 1
ATOM 4363 C C . VAL B 1 229 ? -16.719 -13.508 -10.898 1 98.56 229 VAL B C 1
ATOM 4365 O O . VAL B 1 229 ? -16.141 -14.023 -11.859 1 98.56 229 VAL B O 1
ATOM 4368 N N . LYS B 1 230 ? -17.984 -13.359 -10.906 1 98.06 230 LYS B N 1
ATOM 4369 C CA . LYS B 1 230 ? -18.859 -13.844 -11.969 1 98.06 230 LYS B CA 1
ATOM 4370 C C . LYS B 1 230 ? -18.438 -13.273 -13.32 1 98.06 230 LYS B C 1
ATOM 4372 O O . LYS B 1 230 ? -18.312 -14.008 -14.305 1 98.06 230 LYS B O 1
ATOM 4377 N N . ASP B 1 231 ? -18.328 -12.062 -13.422 1 97.38 231 ASP B N 1
ATOM 4378 C CA . ASP B 1 231 ? -17.844 -11.273 -14.547 1 97.38 231 ASP B CA 1
ATOM 4379 C C . ASP B 1 231 ? -17.484 -9.859 -14.109 1 97.38 231 ASP B C 1
ATOM 4381 O O . ASP B 1 231 ? -18 -9.375 -13.094 1 97.38 231 ASP B O 1
ATOM 4385 N N . LEU B 1 232 ? -16.703 -9.18 -14.875 1 98 232 LEU B N 1
ATOM 4386 C CA . LEU B 1 232 ? -16.188 -7.891 -14.43 1 98 232 LEU B CA 1
ATOM 4387 C C . LEU B 1 232 ? -17.266 -6.816 -14.477 1 98 232 LEU B C 1
ATOM 4389 O O . LEU B 1 232 ? -17.172 -5.809 -13.773 1 98 232 LEU B O 1
ATOM 4393 N N . ASP B 1 233 ? -18.25 -7.023 -15.258 1 98.25 233 ASP B N 1
ATOM 4394 C CA . ASP B 1 233 ? -19.266 -5.984 -15.469 1 98.25 233 ASP B CA 1
ATOM 4395 C C . ASP B 1 233 ? -20.156 -5.844 -14.242 1 98.25 233 ASP B C 1
ATOM 4397 O O . ASP B 1 233 ? -20.891 -4.863 -14.117 1 98.25 233 ASP B O 1
ATOM 4401 N N . VAL B 1 234 ? -20.109 -6.785 -13.289 1 98.5 234 VAL B N 1
ATOM 4402 C CA . VAL B 1 234 ? -20.875 -6.691 -12.055 1 98.5 234 VAL B CA 1
ATOM 4403 C C . VAL B 1 234 ? -20.422 -5.477 -11.25 1 98.5 234 VAL B C 1
ATOM 4405 O O . VAL B 1 234 ? -21.141 -5.008 -10.359 1 98.5 234 VAL B O 1
ATOM 4408 N N . PHE B 1 235 ? -19.25 -4.953 -11.555 1 98.56 235 PHE B N 1
ATOM 4409 C CA . PHE B 1 235 ? -18.672 -3.85 -10.789 1 98.56 235 PHE B CA 1
ATOM 4410 C C . PHE B 1 235 ? -19.078 -2.51 -11.391 1 98.56 235 PHE B C 1
ATOM 4412 O O . PHE B 1 235 ? -18.906 -1.464 -10.758 1 98.56 235 PHE B O 1
ATOM 4419 N N . TYR B 1 236 ? -19.547 -2.496 -12.656 1 98.12 236 TYR B N 1
ATOM 4420 C CA . TYR B 1 236 ? -19.719 -1.272 -13.43 1 98.12 236 TYR B CA 1
ATOM 4421 C C . TYR B 1 236 ? -20.656 -0.304 -12.727 1 98.12 236 TYR B C 1
ATOM 4423 O O . TYR B 1 236 ? -20.25 0.788 -12.328 1 98.12 236 TYR B O 1
ATOM 4431 N N . GLU B 1 237 ? -21.891 -0.676 -12.484 1 97.81 237 GLU B N 1
ATOM 4432 C CA . GLU B 1 237 ? -22.875 0.214 -11.891 1 97.81 237 GLU B CA 1
ATOM 4433 C C . GLU B 1 237 ? -22.547 0.522 -10.438 1 97.81 237 GLU B C 1
ATOM 4435 O O . GLU B 1 237 ? -22.641 1.674 -10.008 1 97.81 237 GLU B O 1
ATOM 4440 N N . PRO B 1 238 ? -22.172 -0.488 -9.617 1 98.44 238 PRO B N 1
ATOM 4441 C CA . PRO B 1 238 ? -21.844 -0.205 -8.219 1 98.44 238 PRO B CA 1
ATOM 4442 C C . PRO B 1 238 ? -20.703 0.796 -8.062 1 98.44 238 PRO B C 1
ATOM 4444 O O . PRO B 1 238 ? -20.719 1.609 -7.137 1 98.44 238 PRO B O 1
ATOM 4447 N N . LEU B 1 239 ? -19.734 0.766 -8.93 1 98.06 239 LEU B N 1
ATOM 4448 C CA . LEU B 1 239 ? -18.656 1.753 -8.867 1 98.06 239 LEU B CA 1
ATOM 4449 C C . LEU B 1 239 ? -19.172 3.127 -9.297 1 98.06 239 LEU B C 1
ATOM 4451 O O . LEU B 1 239 ? -18.844 4.137 -8.664 1 98.06 239 LEU B O 1
ATOM 4455 N N . LYS B 1 240 ? -19.922 3.184 -10.32 1 96.12 240 LYS B N 1
ATOM 4456 C CA . LYS B 1 240 ? -20.438 4.449 -10.836 1 96.12 240 LYS B CA 1
ATOM 4457 C C . LYS B 1 240 ? -21.344 5.129 -9.82 1 96.12 240 LYS B C 1
ATOM 4459 O O . LYS B 1 240 ? -21.297 6.352 -9.664 1 96.12 240 LYS B O 1
ATOM 4464 N N . SER B 1 241 ? -22.172 4.336 -9.117 1 95.94 241 SER B N 1
ATOM 4465 C CA . SER B 1 241 ? -23.156 4.875 -8.18 1 95.94 241 SER B CA 1
ATOM 4466 C C . SER B 1 241 ? -22.5 5.234 -6.848 1 95.94 241 SER B C 1
ATOM 4468 O O . SER B 1 241 ? -23.094 5.926 -6.02 1 95.94 241 SER B O 1
ATOM 4470 N N . GLY B 1 242 ? -21.359 4.637 -6.609 1 95.44 242 GLY B N 1
ATOM 4471 C CA . GLY B 1 242 ? -20.688 4.871 -5.34 1 95.44 242 GLY B CA 1
ATOM 4472 C C . GLY B 1 242 ? -21 3.814 -4.297 1 95.44 242 GLY B C 1
ATOM 4473 O O . GLY B 1 242 ? -20.547 3.904 -3.156 1 95.44 242 GLY B O 1
ATOM 4474 N N . HIS B 1 243 ? -21.781 2.859 -4.73 1 97.88 243 HIS B N 1
ATOM 4475 C CA . HIS B 1 243 ? -22 1.735 -3.826 1 97.88 243 HIS B CA 1
ATOM 4476 C C . HIS B 1 243 ? -20.688 1.032 -3.494 1 97.88 243 HIS B C 1
ATOM 4478 O O . HIS B 1 243 ? -20.469 0.626 -2.35 1 97.88 243 HIS B O 1
ATOM 4484 N N . LEU B 1 244 ? -19.875 0.87 -4.484 1 98.31 244 LEU B N 1
ATOM 4485 C CA . LEU B 1 244 ? -18.484 0.472 -4.277 1 98.31 244 LEU B CA 1
ATOM 4486 C C . LEU B 1 244 ? -17.547 1.669 -4.422 1 98.31 244 LEU B C 1
ATOM 4488 O O . LEU B 1 244 ? -17.734 2.51 -5.305 1 98.31 244 LEU B O 1
ATOM 4492 N N . ASN B 1 245 ? -16.594 1.734 -3.543 1 97.44 245 ASN B N 1
ATOM 4493 C CA . ASN B 1 245 ? -15.57 2.771 -3.613 1 97.44 245 ASN B CA 1
ATOM 4494 C C . ASN B 1 245 ? -14.445 2.387 -4.57 1 97.44 245 ASN B C 1
ATOM 4496 O O . ASN B 1 245 ? -14.141 3.127 -5.508 1 97.44 245 ASN B O 1
ATOM 4500 N N . CYS B 1 246 ? -13.82 1.226 -4.359 1 98.12 246 CYS B N 1
ATOM 4501 C CA . CYS B 1 246 ? -12.711 0.758 -5.184 1 98.12 246 CYS B CA 1
ATOM 4502 C C . CYS B 1 246 ? -12.773 -0.751 -5.383 1 98.12 246 CYS B C 1
ATOM 4504 O O . CYS B 1 246 ? -13.344 -1.467 -4.555 1 98.12 246 CYS B O 1
ATOM 4506 N N . VAL B 1 247 ? -12.211 -1.213 -6.492 1 98.75 247 VAL B N 1
ATOM 4507 C CA . VAL B 1 247 ? -11.992 -2.627 -6.777 1 98.75 247 VAL B CA 1
ATOM 4508 C C . VAL B 1 247 ? -10.578 -2.834 -7.305 1 98.75 247 VAL B C 1
ATOM 4510 O O . VAL B 1 247 ? -10.188 -2.234 -8.312 1 98.75 247 VAL B O 1
ATOM 4513 N N . ASN B 1 248 ? -9.75 -3.57 -6.59 1 98.75 248 ASN B N 1
ATOM 4514 C CA . ASN B 1 248 ? -8.406 -3.947 -7.012 1 98.75 248 ASN B CA 1
ATOM 4515 C C . ASN B 1 248 ? -8.297 -5.449 -7.258 1 98.75 248 ASN B C 1
ATOM 4517 O O . ASN B 1 248 ? -8.57 -6.25 -6.363 1 98.75 248 ASN B O 1
ATOM 4521 N N . LEU B 1 249 ? -7.828 -5.824 -8.477 1 98.5 249 LEU B N 1
ATOM 4522 C CA . LEU B 1 249 ? -7.836 -7.227 -8.883 1 98.5 249 LEU B CA 1
ATOM 4523 C C . LEU B 1 249 ? -6.457 -7.656 -9.367 1 98.5 249 LEU B C 1
ATOM 4525 O O . LEU B 1 249 ? -5.863 -6.992 -10.227 1 98.5 249 LEU B O 1
ATOM 4529 N N . ASP B 1 250 ? -5.996 -8.789 -8.883 1 97.5 250 ASP B N 1
ATOM 4530 C CA . ASP B 1 250 ? -4.816 -9.438 -9.453 1 97.5 250 ASP B CA 1
ATOM 4531 C C . ASP B 1 250 ? -5.211 -10.516 -1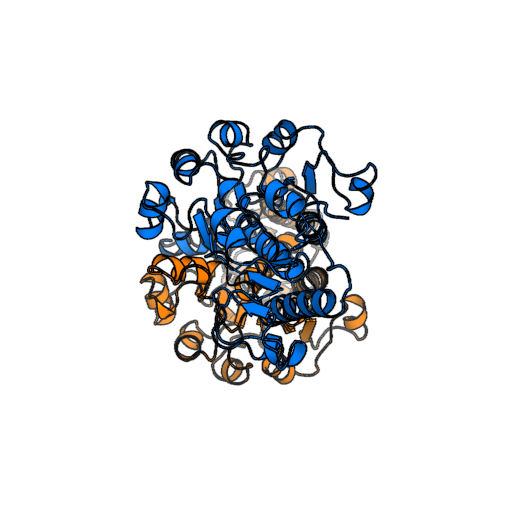0.453 1 97.5 250 ASP B C 1
ATOM 4533 O O . ASP B 1 250 ? -4.395 -10.945 -11.273 1 97.5 250 ASP B O 1
ATOM 4537 N N . VAL B 1 251 ? -6.43 -10.961 -10.328 1 96.62 251 VAL B N 1
ATOM 4538 C CA . VAL B 1 251 ? -6.938 -12.047 -11.164 1 96.62 251 VAL B CA 1
ATOM 4539 C C . VAL B 1 251 ? -8.289 -11.656 -11.766 1 96.62 251 VAL B C 1
ATOM 4541 O O . VAL B 1 251 ? -9.023 -10.859 -11.172 1 96.62 251 VAL B O 1
ATOM 4544 N N . LEU B 1 252 ? -8.555 -12.195 -12.922 1 96.5 252 LEU B N 1
ATOM 4545 C CA . LEU B 1 252 ? -9.773 -11.867 -13.648 1 96.5 252 LEU B CA 1
ATOM 4546 C C . LEU B 1 252 ? -10.523 -13.133 -14.039 1 96.5 252 LEU B C 1
ATOM 4548 O O . LEU B 1 252 ? -9.914 -14.195 -14.211 1 96.5 252 LEU B O 1
ATOM 4552 N N . PRO B 1 253 ? -11.812 -12.977 -14.258 1 95.81 253 PRO B N 1
ATOM 4553 C CA . PRO B 1 253 ? -12.578 -14.148 -14.688 1 95.81 253 PRO B CA 1
ATOM 4554 C C . PRO B 1 253 ? -12.055 -14.758 -15.984 1 95.81 253 PRO B C 1
ATOM 4556 O O . PRO B 1 253 ? -12.117 -15.977 -16.172 1 95.81 253 PRO B O 1
ATOM 4559 N N . SER B 1 254 ? -11.609 -13.914 -16.812 1 92 254 SER B N 1
ATOM 4560 C CA . SER B 1 254 ? -10.953 -14.312 -18.062 1 92 254 SER B CA 1
ATOM 4561 C C . SER B 1 254 ? -9.602 -13.633 -18.219 1 92 254 SER B C 1
ATOM 4563 O O . SER B 1 254 ? -9.5 -12.406 -18.094 1 92 254 SER B O 1
ATOM 45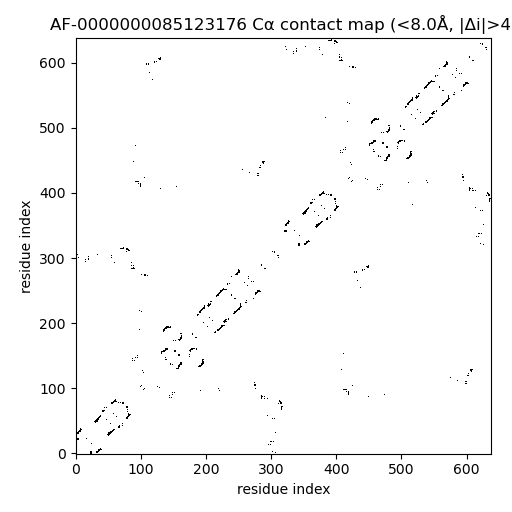65 N N . GLU B 1 255 ? -8.578 -14.422 -18.484 1 89.69 255 GLU B N 1
ATOM 4566 C CA . GLU B 1 255 ? -7.23 -13.875 -18.641 1 89.69 255 GLU B CA 1
ATOM 4567 C C . GLU B 1 255 ? -6.59 -14.375 -19.938 1 89.69 255 GLU B C 1
ATOM 4569 O O . GLU B 1 255 ? -6.387 -15.578 -20.109 1 89.69 255 GLU B O 1
ATOM 4574 N N . PRO B 1 256 ? -6.379 -13.578 -20.938 1 88.88 256 PRO B N 1
ATOM 4575 C CA . PRO B 1 256 ? -6.508 -12.117 -20.859 1 88.88 256 PRO B CA 1
ATOM 4576 C C . PRO B 1 256 ? -7.961 -11.656 -20.797 1 88.88 256 PRO B C 1
ATOM 4578 O O . PRO B 1 256 ? -8.875 -12.422 -21.094 1 88.88 256 PRO B O 1
ATOM 4581 N N . PRO B 1 257 ? -8.039 -10.375 -20.328 1 91.5 257 PRO B N 1
ATOM 4582 C CA . PRO B 1 257 ? -9.414 -9.906 -20.156 1 91.5 257 PRO B CA 1
ATOM 4583 C C . PRO B 1 257 ? -10.172 -9.805 -21.484 1 91.5 257 PRO B C 1
ATOM 4585 O O . PRO B 1 257 ? -9.586 -9.438 -22.5 1 91.5 257 PRO B O 1
ATOM 4588 N N . LYS B 1 258 ? -11.422 -10.156 -21.406 1 90.44 258 LYS B N 1
ATOM 4589 C CA . LYS B 1 258 ? -12.32 -10 -22.547 1 90.44 258 LYS B CA 1
ATOM 4590 C C . LYS B 1 258 ? -12.992 -8.633 -22.531 1 90.44 258 LYS B C 1
ATOM 4592 O O . LYS B 1 258 ? -13.195 -8.047 -21.469 1 90.44 258 LYS B O 1
ATOM 4597 N N . ASN B 1 259 ? -13.328 -8.234 -23.719 1 91.5 259 ASN B N 1
ATOM 4598 C CA . ASN B 1 259 ? -14.023 -6.953 -23.812 1 91.5 259 ASN B CA 1
ATOM 4599 C C . ASN B 1 259 ? -15.336 -6.961 -23.047 1 91.5 259 ASN B C 1
ATOM 4601 O O . ASN B 1 259 ? -15.953 -8.016 -22.859 1 91.5 259 ASN B O 1
ATOM 4605 N N . GLY B 1 260 ? -15.703 -5.848 -22.578 1 95.62 260 GLY B N 1
ATOM 4606 C CA . GLY B 1 260 ? -16.891 -5.574 -21.781 1 95.62 260 GLY B CA 1
ATOM 4607 C C . GLY B 1 260 ? -16.938 -4.152 -21.25 1 95.62 260 GLY B C 1
ATOM 4608 O O . GLY B 1 260 ? -16.031 -3.361 -21.5 1 95.62 260 GLY B O 1
ATOM 4609 N N . LEU B 1 261 ? -18.016 -3.838 -20.562 1 96.81 261 LEU B N 1
ATOM 4610 C CA . LEU B 1 261 ? -18.219 -2.479 -20.078 1 96.81 261 LEU B CA 1
ATOM 4611 C C . LEU B 1 261 ? -17.062 -2.047 -19.188 1 96.81 261 LEU B C 1
ATOM 4613 O O . LEU B 1 261 ? -16.484 -0.967 -19.375 1 96.81 261 LEU B O 1
ATOM 4617 N N . MET B 1 262 ? -16.656 -2.873 -18.297 1 96.94 262 MET B N 1
ATOM 4618 C CA . MET B 1 262 ? -15.633 -2.521 -17.312 1 96.94 262 MET B CA 1
ATOM 4619 C C . MET B 1 262 ? -14.266 -2.418 -17.984 1 96.94 262 MET B C 1
ATOM 4621 O O . MET B 1 262 ? -13.539 -1.449 -17.766 1 96.94 262 MET B O 1
ATOM 4625 N N . ILE B 1 263 ? -13.922 -3.404 -18.75 1 96.19 263 ILE B N 1
ATOM 4626 C CA . ILE B 1 263 ? -12.609 -3.438 -19.391 1 96.19 263 ILE B CA 1
ATOM 4627 C C . ILE B 1 263 ? -12.492 -2.291 -20.391 1 96.19 263 ILE B C 1
ATOM 4629 O O . ILE B 1 263 ? -11.453 -1.638 -20.469 1 96.19 263 ILE B O 1
ATOM 4633 N N . ASP B 1 264 ? -13.578 -2.064 -21.141 1 96.44 264 ASP B N 1
ATOM 4634 C CA . ASP B 1 264 ? -13.578 -0.958 -22.094 1 96.44 264 ASP B CA 1
ATOM 4635 C C . ASP B 1 264 ? -13.367 0.378 -21.391 1 96.44 264 ASP B C 1
ATOM 4637 O O . ASP B 1 264 ? -12.57 1.204 -21.828 1 96.44 264 ASP B O 1
ATOM 4641 N N . ALA B 1 265 ? -14.062 0.561 -20.297 1 96.56 265 ALA B N 1
ATOM 4642 C CA . ALA B 1 265 ? -13.906 1.781 -19.516 1 96.56 265 ALA B CA 1
ATOM 4643 C C . ALA B 1 265 ? -12.5 1.892 -18.938 1 96.56 265 ALA B C 1
ATOM 4645 O O . ALA B 1 265 ? -11.906 2.975 -18.938 1 96.56 265 ALA B O 1
ATOM 4646 N N . TRP B 1 266 ? -11.977 0.793 -18.469 1 95.44 266 TRP B N 1
ATOM 4647 C CA . TRP B 1 266 ? -10.633 0.739 -17.891 1 95.44 266 TRP B CA 1
ATOM 4648 C C . TRP B 1 266 ? -9.578 1.072 -18.938 1 95.44 266 TRP B C 1
ATOM 4650 O O . TRP B 1 266 ? -8.703 1.91 -18.703 1 95.44 266 TRP B O 1
ATOM 4660 N N . LYS B 1 267 ? -9.68 0.496 -20.078 1 93.44 267 LYS B N 1
ATOM 4661 C CA . LYS B 1 267 ? -8.734 0.736 -21.172 1 93.44 267 LYS B CA 1
ATOM 4662 C C . LYS B 1 267 ? -8.836 2.17 -21.688 1 93.44 267 LYS B C 1
ATOM 4664 O O . LYS B 1 267 ? -7.832 2.764 -22.078 1 93.44 267 LYS B O 1
ATOM 4669 N N . ALA B 1 268 ? -10.031 2.693 -21.656 1 93.12 268 ALA B N 1
ATOM 4670 C CA . ALA B 1 268 ? -10.273 4.055 -22.125 1 93.12 268 ALA B CA 1
ATOM 4671 C C . ALA B 1 268 ? -9.852 5.082 -21.078 1 93.12 268 ALA B C 1
ATOM 4673 O O . ALA B 1 268 ? -9.898 6.289 -21.328 1 93.12 268 ALA B O 1
ATOM 4674 N N . LYS B 1 269 ? -9.469 4.59 -19.922 1 89.69 269 LYS B N 1
ATOM 4675 C CA . LYS B 1 269 ? -9.07 5.473 -18.828 1 89.69 269 LYS B CA 1
ATOM 4676 C C . LYS B 1 269 ? -10.172 6.48 -18.516 1 89.69 269 LYS B C 1
ATOM 4678 O O . LYS B 1 269 ? -9.914 7.68 -18.406 1 89.69 269 LYS B O 1
ATOM 4683 N N . GLU B 1 270 ? -11.375 5.957 -18.406 1 93.31 270 GLU B N 1
ATOM 4684 C CA . GLU B 1 270 ? -12.484 6.844 -18.062 1 93.31 270 GLU B CA 1
ATOM 4685 C C . GLU B 1 270 ? -12.289 7.465 -16.688 1 93.31 270 GLU B C 1
ATOM 4687 O O . GLU B 1 270 ? -11.93 6.773 -15.734 1 93.31 270 GLU B O 1
ATOM 4692 N N . SER B 1 271 ? -12.633 8.727 -16.469 1 90.81 271 SER B N 1
ATOM 4693 C CA . SER B 1 271 ? -12.297 9.516 -15.289 1 90.81 271 SER B CA 1
ATOM 4694 C C . SER B 1 271 ? -13.023 9.008 -14.055 1 90.81 271 SER B C 1
ATOM 4696 O O . SER B 1 271 ? -12.492 9.055 -12.945 1 90.81 271 SER B O 1
ATOM 4698 N N . TRP B 1 272 ? -14.211 8.555 -14.227 1 92.38 272 TRP B N 1
ATOM 4699 C CA . TRP B 1 272 ? -15 8.133 -13.078 1 92.38 272 TRP B CA 1
ATOM 4700 C C . TRP B 1 272 ? -14.398 6.891 -12.43 1 92.38 272 TRP B C 1
ATOM 4702 O O . TRP B 1 272 ? -14.734 6.555 -11.289 1 92.38 272 TRP B O 1
ATOM 4712 N N . LEU B 1 273 ? -13.43 6.195 -13.156 1 92.56 273 LEU B N 1
ATOM 4713 C CA . LEU B 1 273 ? -12.797 4.973 -12.688 1 92.56 273 LEU B CA 1
ATOM 4714 C C . LEU B 1 273 ? -11.391 5.254 -12.156 1 92.56 273 LEU B C 1
ATOM 4716 O O . LEU B 1 273 ? -10.766 4.383 -11.539 1 92.56 273 LEU B O 1
ATOM 4720 N N . ASP B 1 274 ? -10.922 6.449 -12.398 1 84.31 274 ASP B N 1
ATOM 4721 C CA . ASP B 1 274 ? -9.508 6.738 -12.172 1 84.31 274 ASP B CA 1
ATOM 4722 C C . ASP B 1 274 ? -9.133 6.488 -10.711 1 84.31 274 ASP B C 1
ATOM 4724 O O . ASP B 1 274 ? -9.695 7.105 -9.805 1 84.31 274 ASP B O 1
ATOM 4728 N N . GLY B 1 275 ? -8.195 5.551 -10.641 1 90.56 275 GLY B N 1
ATOM 4729 C CA . GLY B 1 275 ? -7.617 5.227 -9.344 1 90.56 275 GLY B CA 1
ATOM 4730 C C . GLY B 1 275 ? -8.5 4.324 -8.508 1 90.56 275 GLY B C 1
ATOM 4731 O O . GLY B 1 275 ? -8.125 3.932 -7.402 1 90.56 275 GLY B O 1
ATOM 4732 N N . ARG B 1 276 ? -9.703 4.008 -9 1 95.81 276 ARG B N 1
ATOM 4733 C CA . ARG B 1 276 ? -10.664 3.246 -8.211 1 95.81 276 ARG B CA 1
ATOM 4734 C C . ARG B 1 276 ? -10.695 1.785 -8.648 1 95.81 276 ARG B C 1
ATOM 4736 O O . ARG B 1 276 ? -11.164 0.919 -7.906 1 95.81 276 ARG B O 1
ATOM 4743 N N . PHE B 1 277 ? -10.328 1.559 -9.875 1 97.62 277 PHE B N 1
ATOM 4744 C CA . PHE B 1 277 ? -10.297 0.218 -10.445 1 97.62 277 PHE B CA 1
ATOM 4745 C C . PHE B 1 277 ? -8.898 -0.117 -10.945 1 97.62 277 PHE B C 1
ATOM 4747 O O . PHE B 1 277 ? -8.43 0.464 -11.93 1 97.62 277 PHE B O 1
ATOM 4754 N N . ILE B 1 278 ? -8.266 -1.038 -10.234 1 97.19 278 ILE B N 1
ATOM 4755 C CA . ILE B 1 278 ? -6.883 -1.399 -10.539 1 97.19 278 ILE B CA 1
ATOM 4756 C C . ILE B 1 278 ? -6.805 -2.879 -10.906 1 97.19 278 ILE B C 1
ATOM 4758 O O . ILE B 1 278 ? -7.414 -3.723 -10.242 1 97.19 278 ILE B O 1
ATOM 4762 N N . ILE B 1 279 ? -6.074 -3.203 -11.977 1 96.56 279 ILE B N 1
ATOM 4763 C CA . ILE B 1 279 ? -5.855 -4.578 -12.406 1 96.56 279 ILE B CA 1
ATOM 4764 C C . ILE B 1 279 ? -4.359 -4.867 -12.469 1 96.56 279 ILE B C 1
ATOM 4766 O O . ILE B 1 279 ? -3.594 -4.098 -13.055 1 96.56 279 ILE B O 1
ATOM 4770 N N . ASN B 1 280 ? -3.961 -5.832 -11.789 1 95.12 280 ASN B N 1
ATOM 4771 C CA . ASN B 1 280 ? -2.662 -6.453 -12.016 1 95.12 280 ASN B CA 1
ATOM 4772 C C . ASN B 1 280 ? -2.783 -7.715 -12.867 1 95.12 280 ASN B C 1
ATOM 4774 O O . ASN B 1 280 ? -3.771 -8.445 -12.758 1 95.12 280 ASN B O 1
ATOM 4778 N N . PRO B 1 281 ? -1.89 -8.016 -13.727 1 94.88 281 PRO B N 1
ATOM 4779 C CA . PRO B 1 281 ? -1.984 -9.141 -14.664 1 94.88 281 PRO B CA 1
ATOM 4780 C C . PRO B 1 281 ? -1.528 -10.461 -14.039 1 94.88 281 PRO B C 1
ATOM 4782 O O . PRO B 1 281 ? -0.65 -11.133 -14.586 1 94.88 281 PRO B O 1
ATOM 4785 N N . HIS B 1 282 ? -2.215 -10.82 -12.969 1 94.06 282 HIS B N 1
ATOM 4786 C CA . HIS B 1 282 ? -1.916 -12.078 -12.297 1 94.06 282 HIS B CA 1
ATOM 4787 C C . HIS B 1 282 ? -0.441 -12.164 -11.922 1 94.06 282 HIS B C 1
ATOM 4789 O O . HIS B 1 282 ? 0.228 -13.148 -12.242 1 94.06 282 HIS B O 1
ATOM 4795 N N . SER B 1 283 ? 0.034 -11.133 -11.266 1 94.06 283 SER B N 1
ATOM 4796 C CA . SER B 1 283 ? 1.46 -10.984 -10.992 1 94.06 283 SER B CA 1
ATOM 4797 C C . SER B 1 283 ? 1.747 -11.078 -9.492 1 94.06 283 SER B C 1
ATOM 4799 O O . SER B 1 283 ? 2.908 -11.07 -9.078 1 94.06 283 SER B O 1
ATOM 4801 N N . ALA B 1 284 ? 0.727 -11.219 -8.688 1 95.56 284 ALA B N 1
ATOM 4802 C CA . ALA B 1 284 ? 0.89 -11.172 -7.238 1 95.56 284 ALA B CA 1
ATOM 4803 C C . ALA B 1 284 ? 1.826 -12.281 -6.758 1 95.56 284 ALA B C 1
ATOM 4805 O O . ALA B 1 284 ? 2.514 -12.125 -5.746 1 95.56 284 ALA B O 1
ATOM 4806 N N . PHE B 1 285 ? 1.926 -13.391 -7.496 1 93.38 285 PHE B N 1
ATOM 4807 C CA . PHE B 1 285 ? 2.709 -14.539 -7.07 1 93.38 285 PHE B CA 1
ATOM 4808 C C . PHE B 1 285 ? 4.203 -14.266 -7.219 1 93.38 285 PHE B C 1
ATOM 4810 O O . PHE B 1 285 ? 5.027 -14.953 -6.613 1 93.38 285 PHE B O 1
ATOM 4817 N N . TYR B 1 286 ? 4.52 -13.273 -7.953 1 94.12 286 TYR B N 1
ATOM 4818 C CA . TYR B 1 286 ? 5.883 -13.211 -8.469 1 94.12 286 TYR B CA 1
ATOM 4819 C C . TYR B 1 286 ? 6.781 -12.398 -7.539 1 94.12 286 TYR B C 1
ATOM 4821 O O . TYR B 1 286 ? 6.395 -11.32 -7.078 1 94.12 286 TYR B O 1
ATOM 4829 N N . SER B 1 287 ? 7.879 -12.766 -7.281 1 95.81 287 SER B N 1
ATOM 4830 C CA . SER B 1 287 ? 9.18 -12.211 -6.926 1 95.81 287 SER B CA 1
ATOM 4831 C C . SER B 1 287 ? 10.312 -13.086 -7.449 1 95.81 287 SER B C 1
ATOM 4833 O O . SER B 1 287 ? 10.086 -14.227 -7.852 1 95.81 287 SER B O 1
ATOM 4835 N N . ASP B 1 288 ? 11.461 -12.547 -7.512 1 94.25 288 ASP B N 1
ATOM 4836 C CA . ASP B 1 288 ? 12.594 -13.344 -7.965 1 94.25 288 ASP B CA 1
ATOM 4837 C C . ASP B 1 288 ? 12.734 -14.625 -7.145 1 94.25 288 ASP B C 1
ATOM 4839 O O . ASP B 1 288 ? 12.859 -15.719 -7.703 1 94.25 288 ASP B O 1
ATOM 4843 N N . LYS B 1 289 ? 12.508 -14.531 -5.852 1 95.88 289 LYS B N 1
ATOM 4844 C CA . LYS B 1 289 ? 12.648 -15.672 -4.961 1 95.88 289 LYS B CA 1
ATOM 4845 C C . LYS B 1 289 ? 11.477 -16.641 -5.121 1 95.88 289 LYS B C 1
ATOM 4847 O O . LYS B 1 289 ? 11.664 -17.859 -5.16 1 95.88 289 LYS B O 1
ATOM 4852 N N . ALA B 1 290 ? 10.289 -16.141 -5.199 1 95.88 290 ALA B N 1
ATOM 4853 C CA . ALA B 1 290 ? 9.109 -17 -5.328 1 95.88 290 ALA B CA 1
ATOM 4854 C C . ALA B 1 290 ? 9.141 -17.766 -6.641 1 95.88 290 ALA B C 1
ATOM 4856 O O . ALA B 1 290 ? 8.797 -18.953 -6.676 1 95.88 290 ALA B O 1
ATOM 4857 N N . TYR B 1 291 ? 9.523 -17.094 -7.68 1 94.75 291 TYR B N 1
ATOM 4858 C CA . TYR B 1 291 ? 9.602 -17.734 -8.992 1 94.75 291 TYR B CA 1
ATOM 4859 C C . TYR B 1 291 ? 10.586 -18.891 -8.969 1 94.75 291 TYR B C 1
ATOM 4861 O O . TYR B 1 291 ? 10.297 -19.984 -9.477 1 94.75 291 TYR B O 1
ATOM 4869 N N . PHE B 1 292 ? 11.719 -18.688 -8.406 1 95.62 292 PHE B N 1
ATOM 4870 C CA . PHE B 1 292 ? 12.727 -19.734 -8.273 1 95.62 292 PHE B CA 1
ATOM 4871 C C . PHE B 1 292 ? 12.203 -20.875 -7.418 1 95.62 292 PHE B C 1
ATOM 4873 O O . PHE B 1 292 ? 12.297 -22.047 -7.809 1 95.62 292 PHE B O 1
ATOM 4880 N N . GLU B 1 293 ? 11.562 -20.547 -6.285 1 97.06 293 GLU B N 1
ATOM 4881 C CA . GLU B 1 293 ? 11.07 -21.547 -5.352 1 97.06 293 GLU B CA 1
ATOM 4882 C C . GLU B 1 293 ? 9.953 -22.391 -5.973 1 97.06 293 GLU B C 1
ATOM 4884 O O . GLU B 1 293 ? 9.898 -23.594 -5.773 1 97.06 293 GLU B O 1
ATOM 4889 N N . MET B 1 294 ? 9.078 -21.75 -6.668 1 96.62 294 MET B N 1
ATOM 4890 C CA . MET B 1 294 ? 7.988 -22.453 -7.34 1 96.62 294 MET B CA 1
ATOM 4891 C C . MET B 1 294 ? 8.531 -23.547 -8.258 1 96.62 294 MET B C 1
ATOM 4893 O O . MET B 1 294 ? 8.117 -24.703 -8.164 1 96.62 294 MET B O 1
ATOM 4897 N N . ARG B 1 295 ? 9.484 -23.203 -9.062 1 97.31 295 ARG B N 1
ATOM 4898 C CA . ARG B 1 295 ? 10.055 -24.109 -10.047 1 97.31 295 ARG B CA 1
ATOM 4899 C C . ARG B 1 295 ? 10.867 -25.219 -9.375 1 97.31 295 ARG B C 1
ATOM 4901 O O . ARG B 1 295 ? 10.758 -26.391 -9.75 1 97.31 295 ARG B O 1
ATOM 4908 N N . GLN B 1 296 ? 11.625 -24.828 -8.383 1 98.25 296 GLN B N 1
ATOM 4909 C CA . GLN B 1 296 ? 12.453 -25.797 -7.676 1 98.25 296 GLN B CA 1
ATOM 4910 C C . GLN B 1 296 ? 11.594 -26.797 -6.922 1 98.25 296 GLN B C 1
ATOM 4912 O O . GLN B 1 296 ? 11.836 -28.016 -6.992 1 98.25 296 GLN B O 1
ATOM 4917 N N . LYS B 1 297 ? 10.594 -26.328 -6.242 1 98.19 297 LYS B N 1
ATOM 4918 C CA . LYS B 1 297 ? 9.719 -27.203 -5.465 1 98.19 297 LYS B CA 1
ATOM 4919 C C . LYS B 1 297 ? 8.953 -28.156 -6.375 1 98.19 297 LYS B C 1
ATOM 4921 O O . LYS B 1 297 ? 8.773 -29.344 -6.039 1 98.19 297 LYS B O 1
ATOM 4926 N N . ALA B 1 298 ? 8.469 -27.609 -7.461 1 98.19 298 ALA B N 1
ATOM 4927 C CA . ALA B 1 298 ? 7.777 -28.469 -8.422 1 98.19 298 ALA B CA 1
ATOM 4928 C C . ALA B 1 298 ? 8.695 -29.578 -8.93 1 98.19 298 ALA B C 1
ATOM 4930 O O . ALA B 1 298 ? 8.305 -30.75 -8.992 1 98.19 298 ALA B O 1
ATOM 4931 N N . ALA B 1 299 ? 9.938 -29.25 -9.273 1 98.5 299 ALA B N 1
ATOM 4932 C CA . ALA B 1 299 ? 10.914 -30.203 -9.773 1 98.5 299 ALA B CA 1
ATOM 4933 C C . ALA B 1 299 ? 11.25 -31.25 -8.711 1 98.5 299 ALA B C 1
ATOM 4935 O O . ALA B 1 299 ? 11.367 -32.438 -9.008 1 98.5 299 ALA B O 1
ATOM 4936 N N . LEU B 1 300 ? 11.391 -30.766 -7.523 1 98.5 300 LEU B N 1
ATOM 4937 C CA . LEU B 1 300 ? 11.703 -31.672 -6.426 1 98.5 300 LEU B CA 1
ATOM 4938 C C . LEU B 1 300 ? 10.555 -32.656 -6.199 1 98.5 300 LEU B C 1
ATOM 4940 O O . LEU B 1 300 ? 10.789 -33.812 -5.867 1 98.5 300 LEU B O 1
ATOM 4944 N N . ASN B 1 301 ? 9.359 -32.188 -6.371 1 98.44 301 ASN B N 1
ATOM 4945 C CA . ASN B 1 301 ? 8.203 -33.062 -6.238 1 98.44 301 ASN B CA 1
ATOM 4946 C C . ASN B 1 301 ? 8.18 -34.125 -7.332 1 98.44 301 ASN B C 1
ATOM 4948 O O . ASN B 1 301 ? 7.852 -35.281 -7.07 1 98.44 301 ASN B O 1
ATOM 4952 N N . ALA B 1 302 ? 8.531 -33.75 -8.508 1 98.44 302 ALA B N 1
ATOM 4953 C CA . ALA B 1 302 ? 8.664 -34.688 -9.602 1 98.44 302 ALA B CA 1
ATOM 4954 C C . ALA B 1 302 ? 9.734 -35.75 -9.289 1 98.44 302 ALA B C 1
ATOM 4956 O O . ALA B 1 302 ? 9.531 -36.938 -9.516 1 98.44 302 ALA B O 1
ATOM 4957 N N . LYS B 1 303 ? 10.812 -35.281 -8.781 1 98.31 303 LYS B N 1
ATOM 4958 C CA . LYS B 1 303 ? 11.922 -36.188 -8.43 1 98.31 303 LYS B CA 1
ATOM 4959 C C . LYS B 1 303 ? 11.484 -37.188 -7.375 1 98.31 303 LYS B C 1
ATOM 4961 O O . LYS B 1 303 ? 11.875 -38.375 -7.445 1 98.31 303 LYS B O 1
ATOM 4966 N N . ARG B 1 304 ? 10.719 -36.719 -6.426 1 98.25 304 ARG B N 1
ATOM 4967 C CA . ARG B 1 304 ? 10.195 -37.656 -5.418 1 98.25 304 ARG B CA 1
ATOM 4968 C C . ARG B 1 304 ? 9.484 -38.812 -6.07 1 98.25 304 ARG B C 1
ATOM 4970 O O . ARG B 1 304 ? 9.711 -39.969 -5.703 1 98.25 304 ARG B O 1
ATOM 4977 N N . VAL B 1 305 ? 8.672 -38.531 -7.016 1 98.19 305 VAL B N 1
ATOM 4978 C CA . VAL B 1 305 ? 7.887 -39.562 -7.695 1 98.19 305 VAL B CA 1
ATOM 4979 C C . VAL B 1 305 ? 8.82 -40.5 -8.445 1 98.19 305 VAL B C 1
ATOM 4981 O O . VAL B 1 305 ? 8.633 -41.719 -8.406 1 98.19 305 VAL B O 1
ATOM 4984 N N . LEU B 1 306 ? 9.852 -40 -9.094 1 97.56 306 LEU B N 1
ATOM 4985 C CA . LEU B 1 306 ? 10.812 -40.844 -9.82 1 97.56 306 LEU B CA 1
ATOM 4986 C C . LEU B 1 306 ? 11.547 -41.781 -8.875 1 97.56 306 LEU B C 1
ATOM 4988 O O . LEU B 1 306 ? 11.93 -42.875 -9.266 1 97.56 306 LEU B O 1
ATOM 4992 N N . ASP B 1 307 ? 11.641 -41.281 -7.664 1 97.06 307 ASP B N 1
ATOM 4993 C CA . ASP B 1 307 ? 12.359 -42.062 -6.664 1 97.06 307 ASP B CA 1
ATOM 4994 C C . ASP B 1 307 ? 11.43 -43.062 -5.973 1 97.06 307 ASP B C 1
ATOM 4996 O O . ASP B 1 307 ? 11.828 -43.719 -5.012 1 97.06 307 ASP B O 1
ATOM 5000 N N . GLY B 1 308 ? 10.234 -43.094 -6.414 1 96.75 308 GLY B N 1
ATOM 5001 C CA . GLY B 1 308 ? 9.289 -44.062 -5.871 1 96.75 308 GLY B CA 1
ATOM 5002 C C . GLY B 1 308 ? 8.594 -43.562 -4.613 1 96.75 308 GLY B C 1
ATOM 5003 O O . GLY B 1 308 ? 7.977 -44.375 -3.893 1 96.75 308 GLY B O 1
ATOM 5004 N N . LYS B 1 309 ? 8.719 -42.281 -4.367 1 97.44 309 LYS B N 1
ATOM 5005 C CA . LYS B 1 309 ? 8.078 -41.688 -3.205 1 97.44 309 LYS B CA 1
ATOM 5006 C C . LYS B 1 309 ? 6.809 -40.938 -3.607 1 97.44 309 LYS B C 1
ATOM 5008 O O . LYS B 1 309 ? 6.652 -40.531 -4.766 1 97.44 309 LYS B O 1
ATOM 5013 N N . LYS B 1 310 ? 5.922 -40.781 -2.658 1 96.94 310 LYS B N 1
ATOM 5014 C CA . LYS B 1 310 ? 4.734 -39.969 -2.875 1 96.94 310 LYS B CA 1
ATOM 5015 C C . LYS B 1 310 ? 5.102 -38.469 -2.965 1 96.94 310 LYS B C 1
ATOM 5017 O O . LYS B 1 310 ? 5.938 -38 -2.199 1 96.94 310 LYS B O 1
ATOM 5022 N N . PRO B 1 311 ? 4.523 -37.812 -3.955 1 97.88 311 PRO B N 1
ATOM 5023 C CA . PRO B 1 311 ? 4.734 -36.344 -3.932 1 97.88 311 PRO B CA 1
ATOM 5024 C C . PRO B 1 311 ? 4.07 -35.688 -2.73 1 97.88 311 PRO B C 1
ATOM 5026 O O . PRO B 1 311 ? 3.311 -36.312 -2.002 1 97.88 311 PRO B O 1
ATOM 5029 N N . ILE B 1 312 ? 4.445 -34.5 -2.49 1 96.5 312 ILE B N 1
ATOM 5030 C CA . ILE B 1 312 ? 3.807 -33.719 -1.438 1 96.5 312 ILE B CA 1
ATOM 5031 C C . ILE B 1 312 ? 2.715 -32.844 -2.039 1 96.5 312 ILE B C 1
ATOM 5033 O O . ILE B 1 312 ? 2.656 -32.656 -3.256 1 96.5 312 ILE B O 1
ATOM 5037 N N . ASN B 1 313 ? 1.703 -32.406 -1.177 1 96.5 313 ASN B N 1
ATOM 5038 C CA . ASN B 1 313 ? 0.637 -31.469 -1.547 1 96.5 313 ASN B CA 1
ATOM 5039 C C . ASN B 1 313 ? -0.311 -32.094 -2.57 1 96.5 313 ASN B C 1
ATOM 5041 O O . ASN B 1 313 ? -0.604 -31.484 -3.602 1 96.5 313 ASN B O 1
ATOM 5045 N N . ILE B 1 314 ? -0.658 -33.344 -2.297 1 97.81 314 ILE B N 1
ATOM 5046 C CA . ILE B 1 314 ? -1.583 -34.062 -3.166 1 97.81 314 ILE B CA 1
ATOM 5047 C C . ILE B 1 314 ? -2.967 -33.406 -3.09 1 97.81 314 ILE B C 1
ATOM 5049 O O . ILE B 1 314 ? -3.492 -33.188 -1.997 1 97.81 314 ILE B O 1
ATOM 5053 N N . VAL B 1 315 ? -3.574 -33.156 -4.262 1 95 315 VAL B N 1
ATOM 5054 C CA . VAL B 1 315 ? -4.812 -32.375 -4.25 1 95 315 VAL B CA 1
ATOM 5055 C C . VAL B 1 315 ? -5.977 -33.25 -4.691 1 95 315 VAL B C 1
ATOM 5057 O O . VAL B 1 315 ? -7.141 -32.844 -4.605 1 95 315 VAL B O 1
ATOM 5060 N N . ASN B 1 316 ? -5.703 -34.531 -5.176 1 95.88 316 ASN B N 1
ATOM 5061 C CA . ASN B 1 316 ? -6.793 -35.375 -5.656 1 95.88 316 ASN B CA 1
ATOM 5062 C C . ASN B 1 316 ? -7.145 -36.469 -4.645 1 95.88 316 ASN B C 1
ATOM 5064 O O . ASN B 1 316 ? -7.922 -37.375 -4.949 1 95.88 316 ASN B O 1
ATOM 5068 N N . GLY B 1 317 ? -6.48 -36.531 -3.461 1 93.88 317 GLY B N 1
ATOM 5069 C CA . GLY B 1 317 ? -6.836 -37.406 -2.365 1 93.88 317 GLY B CA 1
ATOM 5070 C C . GLY B 1 317 ? -6.242 -38.812 -2.51 1 93.88 317 GLY B C 1
ATOM 5071 O O . GLY B 1 317 ? -6.5 -39.688 -1.685 1 93.88 317 GLY B O 1
ATOM 5072 N N . LEU B 1 318 ? -5.465 -38.938 -3.576 1 93.31 318 LEU B N 1
ATOM 5073 C CA . LEU B 1 318 ? -4.836 -40.25 -3.746 1 93.31 318 LEU B CA 1
ATOM 5074 C C . LEU B 1 318 ? -3.883 -40.531 -2.594 1 93.31 318 LEU B C 1
ATOM 5076 O O . LEU B 1 318 ? -3.111 -39.688 -2.182 1 93.31 318 LEU B O 1
ATOM 5080 N N . LYS B 1 319 ? -4.121 -41.75 -1.936 1 88.44 319 LYS B N 1
ATOM 5081 C CA . LYS B 1 319 ? -3.324 -42.156 -0.786 1 88.44 319 LYS B CA 1
ATOM 5082 C C . LYS B 1 319 ? -2.197 -43.094 -1.209 1 88.44 319 LYS B C 1
ATOM 5084 O O . LYS B 1 319 ? -2.35 -43.844 -2.158 1 88.44 319 LYS B O 1
#